Protein AF-A0A2M7K8A8-F1 (afdb_monomer_lite)

Foldseek 3Di:
DVVLLVVLLVQLLVVLLVVLQVVLVVLVVCVPPDDDDDPDDPPPPDPLVDDDPVSCVVCVVVSVVVSVLSSQLSSQLSSQQSSVQLVVLVVVVDDDPRSVVSSVVCSVPPDPVSNVVSNQRSCLVSQNDDDPQLVVLVVVLVDPPQNPLSCVLQVDSRNLVSLLVLLCLQDPVCLVVLVVDDDPSSVVSVVSVVVLVVLLVVLLVCLVVVQFAEQDDPFPQLVLLCVVQQDDHLFGDDPQKTKHCLVVPPSSLSSRLSNQLSVVVVVPCPDDDPVVSSVSSVVSSVCSSCVRPSNVSVVLSVCCVVCVVPRVQVNVLVVLLVVDDPLLQLVQCVQPQFAFDRSHSVLSNLSSHHPSVVVGHADAGQLLHTDGQDDPDSPDPIGMTGRPPQLLSVLCNVLVPRDDHQDCDQPNDGHDPVLSSQLSNQLRNVLSVVVSVVSPDPVNVPDDSVVVNVVSVLSSVLSSLVSSVVSLVVCVVPVVDPPSPVPPPPPVVSVVVNVVSVD

Radius of gyration: 29.0 Å; chains: 1; bounding box: 72×39×93 Å

pLDDT: mean 77.51, std 16.73, range [29.55, 97.69]

Sequence (503 aa):
TVNEFIKSKQFGIWQGIKDGVRAGLKSFEQALPADIVLAGKIEQVQQQTIPGKVGSVIRTPGTLLKAADNVFKAVVYRAELNADAYRIAVREGLKGSVRAERIAELLNNPTDSMKARAGKEALYRTFNNPNAIASWLIKSQTLPIIGTPLQYIAPFKRTPANIASFTLERTPLALIYALKKTGIKRREALAKIGIGTILGIAAMQFVTEGLITGGGPKDKNKRDALYRTGWQPYSLKIEGKYYSYSRLEPLGSIIGMAADMKELIDEGTNEKTINELAGQIALSFTKNITSKTFMSGFVNAMDAISDPQRYGEKWVNQLTGSVIPSGVGGVAREIDPTLRRTETPLGVIKSKIPLVSESLLPKRDLWGRPIKRESSGFISPIGISTDKMSKVDNEIVRLKLNIGMPAKTIRGIELTPEEHDKYAELSGKPAKQQLDKIVNSASWKNRNDEAKARIIEKVVNTFRLRASLIIYKDIDRERKIEGFGKTRFKTESGEEMLREALK

Secondary structure (DSSP, 8-state):
-HHHHHHHHHHHHHHHHHHHHHHHHHHHHHSSS-----SS---------S-HHHHHHHHHHHHHHHHHHHHHHHHHHHHHHHHHHHHHHHHTT--HHHHHHHHHHHHHS--HHHHHHHHHHHHHHTT-S--HHHHHHHHGGGSTTTHHHHHHH-S--HHHHHHHHHHHTTSGGGHHHHHT--HHHHHHHHHHHHHHHHHHHHHHHHHHTTSB--S--SSHHHHHHHHHTT--SSEEEETTEEEE-TTSTTHHHHHHHHHHHHHHHHTT-TT--HHHHHHHHHHHHHHHHHHSTTTHHHHHHHHHHH-HHHHHHHHHHHHHGGGS-HHHHHHHHHH--BPBP--SHHHHHHTTSTTGGGGSPBPB-TTSPBPBPPP--SS--S-EEE----HHHHHHHHTT----PPPSEETTEEPPHHHHHHHHHHHHHHHHHHHHHHHTSHHHHTS-HHHHHHHHHHHHHHHHHHHHHHHHHHHHHHH--TTTTS----HHHHHHHHHHHH-

Structure (mmCIF, N/CA/C/O backbone):
data_AF-A0A2M7K8A8-F1
#
_entry.id   AF-A0A2M7K8A8-F1
#
loop_
_atom_site.group_PDB
_atom_site.id
_atom_site.type_symbol
_atom_site.label_atom_id
_atom_site.label_alt_id
_atom_site.label_comp_id
_atom_site.label_asym_id
_atom_site.label_entity_id
_atom_site.label_seq_id
_atom_site.pdbx_PDB_ins_code
_atom_site.Cartn_x
_atom_site.Cartn_y
_atom_site.Cartn_z
_atom_site.occupancy
_atom_site.B_iso_or_equiv
_atom_site.auth_seq_id
_atom_site.auth_comp_id
_atom_site.auth_asym_id
_atom_site.auth_atom_id
_atom_site.pdbx_PDB_model_num
ATOM 1 N N . THR A 1 1 ? 7.820 0.720 -42.150 1.00 57.31 1 THR A N 1
ATOM 2 C CA . THR A 1 1 ? 6.393 0.582 -41.767 1.00 57.31 1 THR A CA 1
ATOM 3 C C . THR A 1 1 ? 6.283 0.257 -40.282 1.00 57.31 1 THR A C 1
ATOM 5 O O . THR A 1 1 ? 7.295 -0.097 -39.682 1.00 57.31 1 THR A O 1
ATOM 8 N N . VAL A 1 2 ? 5.097 0.383 -39.669 1.00 46.09 2 VAL A N 1
ATOM 9 C CA . VAL A 1 2 ? 4.868 -0.003 -38.255 1.00 46.09 2 VAL A CA 1
ATOM 10 C C . VAL A 1 2 ? 5.187 -1.490 -38.029 1.00 46.09 2 VAL A C 1
ATOM 12 O O . VAL A 1 2 ? 5.845 -1.828 -37.051 1.00 46.09 2 VAL A O 1
ATOM 15 N N . ASN A 1 3 ? 4.852 -2.355 -38.992 1.00 51.72 3 ASN A N 1
ATOM 16 C CA . ASN A 1 3 ? 5.168 -3.787 -38.933 1.00 51.72 3 ASN A CA 1
ATOM 17 C C . ASN A 1 3 ? 6.678 -4.071 -38.884 1.00 51.72 3 ASN A C 1
ATOM 19 O O . ASN A 1 3 ? 7.116 -4.878 -38.071 1.00 51.72 3 ASN A O 1
ATOM 23 N N . GLU A 1 4 ? 7.495 -3.377 -39.683 1.00 60.06 4 GLU A N 1
ATOM 24 C CA . GLU A 1 4 ? 8.960 -3.535 -39.625 1.00 60.06 4 GLU A CA 1
ATOM 25 C C . GLU A 1 4 ? 9.560 -3.009 -38.311 1.00 60.06 4 GLU A C 1
ATOM 27 O O . GLU A 1 4 ? 10.522 -3.575 -37.795 1.00 60.06 4 GLU A O 1
ATOM 32 N N . PHE A 1 5 ? 8.962 -1.972 -37.714 1.00 52.75 5 PHE A N 1
ATOM 33 C CA . PHE A 1 5 ? 9.357 -1.505 -36.383 1.00 52.75 5 PHE A CA 1
ATOM 34 C C . PHE A 1 5 ? 9.079 -2.565 -35.305 1.00 52.75 5 PHE A C 1
ATOM 36 O O . PHE A 1 5 ? 9.967 -2.854 -34.501 1.00 52.75 5 PHE A O 1
ATOM 43 N N . ILE A 1 6 ? 7.899 -3.196 -35.323 1.00 59.03 6 ILE A N 1
ATOM 44 C CA . ILE A 1 6 ? 7.536 -4.269 -34.382 1.00 59.03 6 ILE A CA 1
ATOM 45 C C . ILE A 1 6 ? 8.467 -5.477 -34.553 1.00 59.03 6 ILE A C 1
ATOM 47 O O . ILE A 1 6 ? 9.040 -5.940 -33.566 1.00 59.03 6 ILE A O 1
ATOM 51 N N . LYS A 1 7 ? 8.700 -5.925 -35.795 1.00 66.38 7 LYS A N 1
ATOM 52 C CA . LYS A 1 7 ? 9.627 -7.030 -36.099 1.00 66.38 7 LYS A CA 1
ATOM 53 C C . LYS A 1 7 ? 11.045 -6.752 -35.599 1.00 66.38 7 LYS A C 1
ATOM 55 O O . LYS A 1 7 ? 11.645 -7.614 -34.965 1.00 66.38 7 LYS A O 1
ATOM 60 N N . SER A 1 8 ? 11.556 -5.532 -35.802 1.00 62.72 8 SER A N 1
ATOM 61 C CA . SER A 1 8 ? 12.886 -5.131 -35.315 1.00 62.72 8 SER A CA 1
ATOM 62 C C . SER A 1 8 ? 13.009 -5.211 -33.791 1.00 62.72 8 SER A C 1
ATOM 64 O O . SER A 1 8 ? 14.029 -5.659 -33.268 1.00 62.72 8 SER A O 1
ATOM 66 N N . LYS A 1 9 ? 11.953 -4.817 -33.066 1.00 65.94 9 LYS A N 1
ATOM 67 C CA . LYS A 1 9 ? 11.920 -4.868 -31.602 1.00 65.94 9 LYS A CA 1
ATOM 68 C C . LYS A 1 9 ? 11.795 -6.303 -31.103 1.00 65.94 9 LYS A C 1
ATOM 70 O O . LYS A 1 9 ? 12.498 -6.655 -30.167 1.00 65.94 9 LYS A O 1
ATOM 75 N N . GLN A 1 10 ? 10.971 -7.138 -31.735 1.00 64.88 10 GLN A N 1
ATOM 76 C CA . GLN A 1 10 ? 10.859 -8.559 -31.388 1.00 64.88 10 GLN A CA 1
ATOM 77 C C . GLN A 1 10 ? 12.179 -9.305 -31.616 1.00 64.88 10 GLN A C 1
ATOM 79 O O . GLN A 1 10 ? 12.639 -10.005 -30.717 1.00 64.88 10 GLN A O 1
ATOM 84 N N . PHE A 1 11 ? 12.821 -9.105 -32.772 1.00 71.06 11 PHE A N 1
ATOM 85 C CA . PHE A 1 11 ? 14.137 -9.675 -33.067 1.00 71.06 11 PHE A CA 1
ATOM 86 C C . PHE A 1 11 ? 15.186 -9.227 -32.042 1.00 71.06 11 PHE A C 1
ATOM 88 O O . PHE A 1 11 ? 15.881 -10.058 -31.457 1.00 71.06 11 PHE A O 1
ATOM 95 N N . GLY A 1 12 ? 15.245 -7.918 -31.766 1.00 59.22 12 GLY A N 1
ATOM 96 C CA . GLY A 1 12 ? 16.160 -7.359 -30.778 1.00 59.22 12 GLY A CA 1
ATOM 97 C C . GLY A 1 12 ? 15.939 -7.910 -29.372 1.00 59.22 12 GLY A C 1
ATOM 98 O O . GLY A 1 12 ? 16.907 -8.245 -28.700 1.00 59.22 12 GLY A O 1
ATOM 99 N N . ILE A 1 13 ? 14.687 -8.075 -28.937 1.00 64.44 13 ILE A N 1
ATOM 100 C CA . ILE A 1 13 ? 14.358 -8.667 -27.633 1.00 64.44 13 ILE A CA 1
ATOM 101 C C . ILE A 1 13 ? 14.849 -10.116 -27.556 1.00 64.44 13 ILE A C 1
ATOM 103 O O . ILE A 1 13 ? 15.553 -10.461 -26.612 1.00 64.44 13 ILE A O 1
ATOM 107 N N . TRP A 1 14 ? 14.535 -10.956 -28.545 1.00 62.59 14 TRP A N 1
ATOM 108 C CA . TRP A 1 14 ? 14.898 -12.377 -28.503 1.00 62.59 14 TRP A CA 1
ATOM 109 C C . TRP A 1 14 ? 16.410 -12.618 -28.538 1.00 62.59 14 TRP A C 1
ATOM 111 O O . TRP A 1 14 ? 16.905 -13.451 -27.777 1.00 62.59 14 TRP A O 1
ATOM 121 N N . GLN A 1 15 ? 17.152 -11.881 -29.369 1.00 66.38 15 GLN A N 1
ATOM 122 C CA . GLN A 1 15 ? 18.616 -11.995 -29.414 1.00 66.38 15 GLN A CA 1
ATOM 123 C C . GLN A 1 15 ? 19.282 -11.314 -28.213 1.00 66.38 15 GLN A C 1
ATOM 125 O O . GLN A 1 15 ? 20.171 -11.881 -27.583 1.00 66.38 15 GLN A O 1
ATOM 130 N N . GLY A 1 16 ? 18.787 -10.141 -27.810 1.00 56.03 16 GLY A N 1
ATOM 131 C CA . GLY A 1 16 ? 19.292 -9.406 -26.652 1.00 56.03 16 GLY A CA 1
ATOM 132 C C . GLY A 1 16 ? 19.091 -10.133 -25.322 1.00 56.03 16 GLY A C 1
ATOM 133 O O . GLY A 1 16 ? 19.954 -10.035 -24.455 1.00 56.03 16 GLY A O 1
ATOM 134 N N . ILE A 1 17 ? 18.007 -10.903 -25.163 1.00 57.75 17 ILE A N 1
ATOM 135 C CA . ILE A 1 17 ? 17.819 -11.793 -24.007 1.00 57.75 17 ILE A CA 1
ATOM 136 C C . ILE A 1 17 ? 18.891 -12.884 -24.005 1.00 57.75 17 ILE A C 1
ATOM 138 O O . ILE A 1 17 ? 19.553 -13.061 -22.988 1.00 57.75 17 ILE A O 1
ATOM 142 N N . LYS A 1 18 ? 19.114 -13.584 -25.126 1.00 61.22 18 LYS A N 1
ATOM 143 C CA . LYS A 1 18 ? 20.121 -14.660 -25.199 1.00 61.22 18 LYS A CA 1
ATOM 144 C C . LYS A 1 18 ? 21.530 -14.147 -24.891 1.00 61.22 18 LYS A C 1
ATOM 146 O O . LYS A 1 18 ? 22.227 -14.732 -24.062 1.00 61.22 18 LYS A O 1
ATOM 151 N N . ASP A 1 19 ? 21.927 -13.036 -25.502 1.00 59.22 19 ASP A N 1
ATOM 152 C CA . ASP A 1 19 ? 23.270 -12.473 -25.332 1.00 59.22 19 ASP A CA 1
ATOM 153 C C . ASP A 1 19 ? 23.446 -11.770 -23.984 1.00 59.22 19 ASP A C 1
ATOM 155 O O . ASP A 1 19 ? 24.494 -11.879 -23.347 1.00 59.22 19 ASP A O 1
ATOM 159 N N . GLY A 1 20 ? 22.414 -11.067 -23.519 1.00 53.34 20 GLY A N 1
ATOM 160 C CA . GLY A 1 20 ? 22.431 -10.360 -22.246 1.00 53.34 20 GLY A CA 1
ATOM 161 C C . GLY A 1 20 ? 22.373 -11.288 -21.037 1.00 53.34 20 GLY A C 1
ATOM 162 O O . GLY A 1 20 ? 23.048 -11.015 -20.051 1.00 53.34 20 GLY A O 1
ATOM 163 N N . VAL A 1 21 ? 21.641 -12.406 -21.115 1.00 52.84 21 VAL A N 1
ATOM 164 C CA . VAL A 1 21 ? 21.651 -13.440 -20.067 1.00 52.84 21 VAL A CA 1
ATOM 165 C C . VAL A 1 21 ? 23.026 -14.097 -19.988 1.00 52.84 21 VAL A C 1
ATOM 167 O O . VAL A 1 21 ? 23.561 -14.212 -18.893 1.00 52.84 21 VAL A O 1
ATOM 170 N N . ARG A 1 22 ? 23.662 -14.440 -21.119 1.00 57.31 22 ARG A N 1
ATOM 171 C CA . ARG A 1 22 ? 25.044 -14.965 -21.113 1.00 57.31 22 ARG A CA 1
ATOM 172 C C . ARG A 1 22 ? 26.046 -13.966 -20.533 1.00 57.31 22 ARG A C 1
ATOM 174 O O . ARG A 1 22 ? 26.866 -14.338 -19.699 1.00 57.31 22 ARG A O 1
ATOM 181 N N . ALA A 1 23 ? 25.971 -12.698 -20.942 1.00 56.34 23 ALA A N 1
ATOM 182 C CA . ALA A 1 23 ? 26.833 -11.642 -20.410 1.00 56.34 23 ALA A CA 1
ATOM 183 C C . ALA A 1 23 ? 26.586 -11.398 -18.911 1.00 56.34 23 ALA A C 1
ATOM 185 O O . ALA A 1 23 ? 27.526 -11.172 -18.153 1.00 56.34 23 ALA A O 1
ATOM 186 N N . GLY A 1 24 ? 25.327 -11.478 -18.482 1.00 48.66 24 GLY A N 1
ATOM 187 C CA . GLY A 1 24 ? 24.925 -11.315 -17.095 1.00 48.66 24 GLY A CA 1
ATOM 188 C C . GLY A 1 24 ? 25.323 -12.478 -16.195 1.00 48.66 24 GLY A C 1
ATOM 189 O O . GLY A 1 24 ? 25.790 -12.234 -15.092 1.00 48.66 24 GLY A O 1
ATOM 190 N N . LEU A 1 25 ? 25.213 -13.722 -16.667 1.00 50.66 25 LEU A N 1
ATOM 191 C CA . LEU A 1 25 ? 25.681 -14.912 -15.949 1.00 50.66 25 LEU A CA 1
ATOM 192 C C . LEU A 1 25 ? 27.201 -14.879 -15.763 1.00 50.66 25 LEU A C 1
ATOM 194 O O . LEU A 1 25 ? 27.672 -15.044 -14.644 1.00 50.66 25 LEU A O 1
ATOM 198 N N . LYS A 1 26 ? 27.953 -14.520 -16.813 1.00 55.09 26 LYS A N 1
ATOM 199 C CA . LYS A 1 26 ? 29.406 -14.304 -16.722 1.00 55.09 26 LYS A CA 1
ATOM 200 C C . LYS A 1 26 ? 29.758 -13.182 -15.738 1.00 55.09 26 LYS A C 1
ATOM 202 O O . LYS A 1 26 ? 30.722 -13.286 -14.990 1.00 55.09 26 LYS A O 1
ATOM 207 N N . SER A 1 27 ? 28.946 -12.122 -15.705 1.00 47.50 27 SER A N 1
ATOM 208 C CA . SER A 1 27 ? 29.077 -11.035 -14.732 1.00 47.50 27 SER A CA 1
ATOM 209 C C . SER A 1 27 ? 28.691 -11.445 -13.308 1.00 47.50 27 SER A C 1
ATOM 211 O O . SER A 1 27 ? 29.196 -10.850 -12.365 1.00 47.50 27 SER A O 1
ATOM 213 N N . PHE A 1 28 ? 27.793 -12.412 -13.134 1.00 43.09 28 PHE A N 1
ATOM 214 C CA . PHE A 1 28 ? 27.343 -12.902 -11.833 1.00 43.09 28 PHE A CA 1
ATOM 215 C C . PHE A 1 28 ? 28.360 -13.875 -11.224 1.00 43.09 28 PHE A C 1
ATOM 217 O O . PHE A 1 28 ? 28.665 -13.765 -10.041 1.00 43.09 28 PHE A O 1
ATOM 224 N N . GLU A 1 29 ? 28.953 -14.743 -12.049 1.00 50.31 29 GLU A N 1
ATOM 225 C CA . GLU A 1 29 ? 30.101 -15.584 -11.680 1.00 50.31 29 GLU A CA 1
ATOM 226 C C . GLU A 1 29 ? 31.311 -14.744 -11.253 1.00 50.31 29 GLU A C 1
ATOM 228 O O . GLU A 1 29 ? 31.999 -15.093 -10.302 1.00 50.31 29 GLU A O 1
ATOM 233 N N . GLN A 1 30 ? 31.534 -13.606 -11.917 1.00 49.16 30 GLN A N 1
ATOM 234 C CA . GLN A 1 30 ? 32.620 -12.675 -11.603 1.00 49.16 30 GLN A CA 1
ATOM 235 C C . GLN A 1 30 ? 32.284 -11.702 -10.453 1.00 49.16 30 GLN A C 1
ATOM 237 O O . GLN A 1 30 ? 33.192 -11.211 -9.802 1.00 49.16 30 GLN A O 1
ATOM 242 N N . ALA A 1 31 ? 31.007 -11.421 -10.155 1.00 43.44 31 ALA A N 1
ATOM 243 C CA . ALA A 1 31 ? 30.599 -10.514 -9.068 1.00 43.44 31 ALA A CA 1
ATOM 244 C C . ALA A 1 31 ? 30.650 -11.151 -7.662 1.00 43.44 31 ALA A C 1
ATOM 246 O O . ALA A 1 31 ? 30.457 -10.454 -6.661 1.00 43.44 31 ALA A O 1
ATOM 247 N N . LEU A 1 32 ? 30.941 -12.451 -7.568 1.00 41.56 32 LEU A N 1
ATOM 248 C CA . LEU A 1 32 ? 31.520 -13.070 -6.378 1.00 41.56 32 LEU A CA 1
ATOM 249 C C . LEU A 1 32 ? 33.044 -12.909 -6.454 1.00 41.56 32 LEU A C 1
ATOM 251 O O . LEU A 1 32 ? 33.660 -13.259 -7.452 1.00 41.56 32 LEU A O 1
ATOM 255 N N . PRO A 1 33 ? 33.666 -12.439 -5.373 1.00 38.12 33 PRO A N 1
ATOM 256 C CA . PRO A 1 33 ? 34.268 -11.107 -5.343 1.00 38.12 33 PRO A CA 1
ATOM 257 C C . PRO A 1 33 ? 35.217 -10.824 -6.530 1.00 38.12 33 PRO A C 1
ATOM 259 O O . PRO A 1 33 ? 36.397 -11.151 -6.474 1.00 38.12 33 PRO A O 1
ATOM 262 N N . ALA A 1 34 ? 34.738 -10.127 -7.558 1.00 30.44 34 ALA A N 1
ATOM 263 C CA . ALA A 1 34 ? 35.573 -9.308 -8.431 1.00 30.44 34 ALA A CA 1
ATOM 264 C C . ALA A 1 34 ? 34.738 -8.169 -9.034 1.00 30.44 34 ALA A C 1
ATOM 266 O O . ALA A 1 34 ? 33.633 -8.347 -9.550 1.00 30.44 34 ALA A O 1
ATOM 267 N N . ASP A 1 35 ? 35.267 -6.957 -8.917 1.00 39.06 35 ASP A N 1
ATOM 268 C CA . ASP A 1 35 ? 34.690 -5.746 -9.478 1.00 39.06 35 ASP A CA 1
ATOM 269 C C . ASP A 1 35 ? 34.562 -5.859 -11.002 1.00 39.06 35 ASP A C 1
ATOM 271 O O . ASP A 1 35 ? 35.554 -6.030 -11.710 1.00 39.06 35 ASP A O 1
ATOM 275 N N . ILE A 1 36 ? 33.349 -5.701 -11.533 1.00 34.28 36 ILE A N 1
ATOM 276 C CA . ILE A 1 36 ? 33.155 -5.574 -12.980 1.00 34.28 36 ILE A CA 1
ATOM 277 C C . ILE A 1 36 ? 32.900 -4.121 -13.332 1.00 34.28 36 ILE A C 1
ATOM 279 O O . ILE A 1 36 ? 31.829 -3.554 -13.100 1.00 34.28 36 ILE A O 1
ATOM 283 N N . VAL A 1 37 ? 33.923 -3.550 -13.958 1.00 32.50 37 VAL A N 1
ATOM 284 C CA . VAL A 1 37 ? 33.886 -2.305 -14.713 1.00 32.50 37 VAL A CA 1
ATOM 285 C C . VAL A 1 37 ? 33.187 -2.584 -16.044 1.00 32.50 37 VAL A C 1
ATOM 287 O O . VAL A 1 37 ? 33.766 -3.161 -16.961 1.00 32.50 37 VAL A O 1
ATOM 290 N N . LEU A 1 38 ? 31.929 -2.162 -16.173 1.00 33.22 38 LEU A N 1
ATOM 291 C CA . LEU A 1 38 ? 31.313 -1.992 -17.489 1.00 33.22 38 LEU A CA 1
ATOM 292 C C . LEU A 1 38 ? 31.886 -0.715 -18.117 1.00 33.22 38 LEU A C 1
ATOM 294 O O . LEU A 1 38 ? 31.875 0.348 -17.497 1.00 33.22 38 LEU A O 1
ATOM 298 N N . ALA A 1 39 ? 32.424 -0.838 -19.333 1.00 31.58 39 ALA A N 1
ATOM 299 C CA . ALA A 1 39 ? 33.029 0.257 -20.083 1.00 31.58 39 ALA A CA 1
ATOM 300 C C . ALA A 1 39 ? 32.062 1.449 -20.200 1.00 31.58 39 ALA A C 1
ATOM 302 O O . ALA A 1 39 ? 30.988 1.357 -20.796 1.00 31.58 39 ALA A O 1
ATOM 303 N N . GLY A 1 40 ? 32.474 2.558 -19.589 1.00 29.62 40 GLY A N 1
ATOM 304 C CA . GLY A 1 40 ? 31.655 3.731 -19.310 1.00 29.62 40 GLY A CA 1
ATOM 305 C C . GLY A 1 40 ? 31.642 3.974 -17.808 1.00 29.62 40 GLY A C 1
ATOM 306 O O . GLY A 1 40 ? 30.723 3.533 -17.128 1.00 29.62 40 GLY A O 1
ATOM 307 N N . LYS A 1 41 ? 32.689 4.640 -17.294 1.00 31.36 41 LYS A N 1
ATOM 308 C CA . LYS A 1 41 ? 32.845 5.028 -15.883 1.00 31.36 41 LYS A CA 1
ATOM 309 C C . LYS A 1 41 ? 31.529 5.587 -15.325 1.00 31.36 41 LYS A C 1
ATOM 311 O O . LYS A 1 41 ? 31.213 6.758 -15.508 1.00 31.36 41 LYS A O 1
ATOM 316 N N . ILE A 1 42 ? 30.772 4.754 -14.617 1.00 32.53 42 ILE A N 1
ATOM 317 C CA . ILE A 1 42 ? 29.783 5.212 -13.649 1.00 32.53 42 ILE A CA 1
ATOM 318 C C . ILE A 1 42 ? 30.483 5.074 -12.306 1.00 32.53 42 ILE A C 1
ATOM 320 O O . ILE A 1 42 ? 30.360 4.063 -11.618 1.00 32.53 42 ILE A O 1
ATOM 324 N N . GLU A 1 43 ? 31.269 6.092 -11.966 1.00 29.55 43 GLU A N 1
ATOM 325 C CA . GLU A 1 43 ? 31.742 6.318 -10.605 1.00 29.55 43 GLU A CA 1
ATOM 326 C C . GLU A 1 43 ? 30.519 6.507 -9.697 1.00 29.55 43 GLU A C 1
ATOM 328 O O . GLU A 1 43 ? 30.024 7.606 -9.464 1.00 29.55 43 GLU A O 1
ATOM 333 N N . GLN A 1 44 ? 29.986 5.407 -9.175 1.00 34.84 44 GLN A N 1
ATOM 334 C CA . GLN A 1 44 ? 29.458 5.422 -7.823 1.00 34.84 44 GLN A CA 1
ATOM 335 C C . GLN A 1 44 ? 30.591 4.949 -6.930 1.00 34.84 44 GLN A C 1
ATOM 337 O O . GLN A 1 44 ? 30.680 3.765 -6.607 1.00 34.84 44 GLN A O 1
ATOM 342 N N . VAL A 1 45 ? 31.477 5.890 -6.591 1.00 31.02 45 VAL A N 1
ATOM 343 C CA . VAL A 1 45 ? 32.488 5.730 -5.544 1.00 31.02 45 VAL A CA 1
ATOM 344 C C . VAL A 1 45 ? 31.802 5.089 -4.342 1.00 31.02 45 VAL A C 1
ATOM 346 O O . VAL A 1 45 ? 30.865 5.644 -3.763 1.00 31.02 45 VAL A O 1
ATOM 349 N N . GLN A 1 46 ? 32.217 3.864 -4.029 1.00 39.16 46 GLN A N 1
ATOM 350 C CA . GLN A 1 46 ? 31.776 3.162 -2.840 1.00 39.16 46 GLN A CA 1
ATOM 351 C C . GLN A 1 46 ? 32.321 3.931 -1.639 1.00 39.16 46 GLN A C 1
ATOM 353 O O . GLN A 1 46 ? 33.503 3.834 -1.323 1.00 39.16 46 GLN A O 1
ATOM 358 N N . GLN A 1 47 ? 31.473 4.665 -0.925 1.00 37.38 47 GLN A N 1
ATOM 359 C CA . GLN A 1 47 ? 31.772 4.878 0.483 1.00 37.38 47 GLN A CA 1
ATOM 360 C C . GLN A 1 47 ? 31.613 3.517 1.159 1.00 37.38 47 GLN A C 1
ATOM 362 O O . GLN A 1 47 ? 30.507 2.982 1.249 1.00 37.38 47 GLN A O 1
ATOM 367 N N . GLN A 1 48 ? 32.728 2.918 1.578 1.00 39.62 48 GLN A N 1
ATOM 368 C CA . GLN A 1 48 ? 32.729 1.765 2.471 1.00 39.62 48 GLN A CA 1
ATOM 369 C C . GLN A 1 48 ? 32.201 2.226 3.834 1.00 39.62 48 GLN A C 1
ATOM 371 O O . GLN A 1 48 ? 32.965 2.522 4.741 1.00 39.62 48 GLN A O 1
ATOM 376 N N . THR A 1 49 ? 30.881 2.356 3.970 1.00 51.03 49 THR A N 1
ATOM 377 C CA . THR A 1 49 ? 30.273 2.998 5.146 1.00 51.03 49 THR A CA 1
ATOM 378 C C . THR A 1 49 ? 30.495 2.192 6.436 1.00 51.03 49 THR A C 1
ATOM 380 O O . THR A 1 49 ? 30.412 2.762 7.515 1.00 51.03 49 THR A O 1
ATOM 383 N N . ILE A 1 50 ? 30.792 0.880 6.345 1.00 53.81 50 ILE A N 1
ATOM 384 C CA . ILE A 1 50 ? 31.105 0.000 7.493 1.00 53.81 50 ILE A CA 1
ATOM 385 C C . ILE A 1 50 ? 32.187 -1.037 7.100 1.00 53.81 50 ILE A C 1
ATOM 387 O O . ILE A 1 50 ? 31.915 -1.886 6.240 1.00 53.81 50 ILE A O 1
ATOM 391 N N . PRO A 1 51 ? 33.399 -1.022 7.688 1.00 56.12 51 PRO A N 1
ATOM 392 C CA . PRO A 1 51 ? 34.452 -2.004 7.394 1.00 56.12 51 PRO A CA 1
ATOM 393 C C . PRO A 1 51 ? 34.206 -3.384 8.053 1.00 56.12 51 PRO A C 1
ATOM 395 O O . PRO A 1 51 ? 33.347 -3.542 8.918 1.00 56.12 51 PRO A O 1
ATOM 398 N N . GLY A 1 52 ? 34.963 -4.409 7.638 1.00 71.00 52 GLY A N 1
ATOM 399 C CA . GLY A 1 52 ? 34.995 -5.739 8.277 1.00 71.00 52 GLY A CA 1
ATOM 400 C C . GLY A 1 52 ? 33.954 -6.772 7.800 1.00 71.00 52 GLY A C 1
ATOM 401 O O . GLY A 1 52 ? 33.150 -6.521 6.899 1.00 71.00 52 GLY A O 1
ATOM 402 N N . LYS A 1 53 ? 33.975 -7.970 8.417 1.00 63.06 53 LYS A N 1
ATOM 403 C CA . LYS A 1 53 ? 33.113 -9.126 8.063 1.00 63.06 53 LYS A CA 1
ATOM 404 C C . LYS A 1 53 ? 31.618 -8.813 8.199 1.00 63.06 53 LYS A C 1
ATOM 406 O O . LYS A 1 53 ? 30.833 -9.174 7.328 1.00 63.06 53 LYS A O 1
ATOM 411 N N . VAL A 1 54 ? 31.244 -8.072 9.242 1.00 57.53 54 VAL A N 1
ATOM 412 C CA . VAL A 1 54 ? 29.868 -7.600 9.472 1.00 57.53 54 VAL A CA 1
ATOM 413 C C . VAL A 1 54 ? 29.425 -6.648 8.356 1.00 57.53 54 VAL A C 1
ATOM 415 O O . VAL A 1 54 ? 28.346 -6.815 7.792 1.00 57.53 54 VAL A O 1
ATOM 418 N N . GLY A 1 55 ? 30.292 -5.711 7.955 1.00 60.47 55 GLY A N 1
ATOM 419 C CA . GLY A 1 55 ? 30.034 -4.824 6.821 1.00 60.47 55 GLY A CA 1
ATOM 420 C C . GLY A 1 55 ? 29.848 -5.577 5.497 1.00 60.47 55 GLY A C 1
ATOM 421 O O . GLY A 1 55 ? 28.994 -5.202 4.697 1.00 60.47 55 GLY A O 1
ATOM 422 N N . SER A 1 56 ? 30.597 -6.662 5.275 1.00 59.88 56 SER A N 1
ATOM 423 C CA . SER A 1 56 ? 30.456 -7.515 4.084 1.00 59.88 56 SER A CA 1
ATOM 424 C C . SER A 1 56 ? 29.085 -8.205 4.014 1.00 59.88 56 SER A C 1
ATOM 426 O O . SER A 1 56 ? 28.388 -8.111 2.999 1.00 59.88 56 SER A O 1
ATOM 428 N N . VAL A 1 57 ? 28.637 -8.812 5.119 1.00 58.38 57 VAL A N 1
ATOM 429 C CA . VAL A 1 57 ? 27.316 -9.465 5.207 1.00 58.38 57 VAL A CA 1
ATOM 430 C C . VAL A 1 57 ? 26.187 -8.452 4.996 1.00 58.38 57 VAL A C 1
ATOM 432 O O . VAL A 1 57 ? 25.282 -8.698 4.201 1.00 58.38 57 VAL A O 1
ATOM 435 N N . ILE A 1 58 ? 26.271 -7.274 5.626 1.00 56.84 58 ILE A N 1
ATOM 436 C CA . ILE A 1 58 ? 25.269 -6.203 5.484 1.00 56.84 58 ILE A CA 1
ATOM 437 C C . ILE A 1 58 ? 25.180 -5.693 4.035 1.00 56.84 58 ILE A C 1
ATOM 439 O O . ILE A 1 58 ? 24.089 -5.385 3.555 1.00 56.84 58 ILE A O 1
ATOM 443 N N . ARG A 1 59 ? 26.305 -5.614 3.311 1.00 63.78 59 ARG A N 1
ATOM 444 C CA . ARG A 1 59 ? 26.331 -5.140 1.915 1.00 63.78 59 ARG A CA 1
ATOM 445 C C . ARG A 1 59 ? 25.886 -6.182 0.895 1.00 63.78 59 ARG A C 1
ATOM 447 O O . ARG A 1 59 ? 25.448 -5.790 -0.185 1.00 63.78 59 ARG A O 1
ATOM 454 N N . THR A 1 60 ? 25.971 -7.472 1.218 1.00 63.62 60 THR A N 1
ATOM 455 C CA . THR A 1 60 ? 25.740 -8.573 0.265 1.00 63.62 60 THR A CA 1
ATOM 456 C C . THR A 1 60 ? 24.400 -8.459 -0.482 1.00 63.62 60 THR A C 1
ATOM 458 O O . THR A 1 60 ? 24.424 -8.499 -1.715 1.00 63.62 60 THR A O 1
ATOM 461 N N . PRO A 1 61 ? 23.244 -8.205 0.174 1.00 61.72 61 PRO A N 1
ATOM 462 C CA . PRO A 1 61 ? 21.981 -8.013 -0.545 1.00 61.72 61 PRO A CA 1
ATOM 463 C C . PRO A 1 61 ? 22.022 -6.841 -1.536 1.00 61.72 61 PRO A C 1
ATOM 465 O O . PRO A 1 61 ? 21.525 -6.949 -2.655 1.00 61.72 61 PRO A O 1
ATOM 468 N N . GLY A 1 62 ? 22.649 -5.724 -1.154 1.00 64.62 62 GLY A N 1
ATOM 469 C CA . GLY A 1 62 ? 22.804 -4.553 -2.018 1.00 64.62 62 GLY A CA 1
ATOM 470 C C . GLY A 1 62 ? 23.722 -4.813 -3.215 1.00 64.62 62 GLY A C 1
ATOM 471 O O . GLY A 1 62 ? 23.428 -4.358 -4.321 1.00 64.62 62 GLY A O 1
ATOM 472 N N . THR A 1 63 ? 24.804 -5.568 -3.019 1.00 64.94 63 THR A N 1
ATOM 473 C CA . THR A 1 63 ? 25.716 -5.985 -4.094 1.00 64.94 63 THR A CA 1
ATOM 474 C C . THR A 1 63 ? 25.015 -6.901 -5.095 1.00 64.94 63 THR A C 1
ATOM 476 O O . THR A 1 63 ? 25.093 -6.652 -6.296 1.00 64.94 63 THR A O 1
ATOM 479 N N . LEU A 1 64 ? 24.256 -7.896 -4.622 1.00 63.72 64 LEU A N 1
ATOM 480 C CA . LEU A 1 64 ? 23.481 -8.793 -5.487 1.00 63.72 64 LEU A CA 1
ATOM 481 C C . LEU A 1 64 ? 22.419 -8.039 -6.297 1.00 63.72 64 LEU A C 1
ATOM 483 O O . LEU A 1 64 ? 22.266 -8.289 -7.491 1.00 63.72 64 LEU A O 1
ATOM 487 N N . LEU A 1 65 ? 21.732 -7.068 -5.686 1.00 66.25 65 LEU A N 1
ATOM 488 C CA . LEU A 1 65 ? 20.776 -6.210 -6.394 1.00 66.25 65 LEU A CA 1
ATOM 489 C C . LEU A 1 65 ? 21.443 -5.395 -7.512 1.00 66.25 65 LEU A C 1
ATOM 491 O O . LEU A 1 65 ? 20.883 -5.283 -8.601 1.00 66.25 65 LEU A O 1
ATOM 495 N N . LYS A 1 66 ? 22.645 -4.852 -7.277 1.00 69.38 66 LYS A N 1
ATOM 496 C CA . LYS A 1 66 ? 23.415 -4.137 -8.310 1.00 69.38 66 LYS A CA 1
ATOM 497 C C . LYS A 1 66 ? 23.872 -5.065 -9.434 1.00 69.38 66 LYS A C 1
ATOM 499 O O . LYS A 1 66 ? 23.792 -4.682 -10.599 1.00 69.38 66 LYS A O 1
ATOM 504 N N . ALA A 1 67 ? 24.333 -6.269 -9.097 1.00 67.25 67 ALA A N 1
ATOM 505 C CA . ALA A 1 67 ? 24.720 -7.271 -10.085 1.00 67.25 67 ALA A CA 1
ATOM 506 C C . ALA A 1 67 ? 23.525 -7.642 -10.977 1.00 67.25 67 ALA A C 1
ATOM 508 O O . ALA A 1 67 ? 23.628 -7.566 -12.200 1.00 67.25 67 ALA A O 1
ATOM 509 N N . ALA A 1 68 ? 22.366 -7.926 -10.375 1.00 65.75 68 ALA A N 1
ATOM 510 C CA . ALA A 1 68 ? 21.129 -8.188 -11.107 1.00 65.75 68 ALA A CA 1
ATOM 511 C C . ALA A 1 68 ? 20.734 -7.010 -12.020 1.00 65.75 68 ALA A C 1
ATOM 513 O O . ALA A 1 68 ? 20.425 -7.212 -13.193 1.00 65.75 68 ALA A O 1
ATOM 514 N N . ASP A 1 69 ? 20.806 -5.770 -11.528 1.00 68.94 69 ASP A N 1
ATOM 515 C CA . ASP A 1 69 ? 20.513 -4.568 -12.322 1.00 68.94 69 ASP A CA 1
ATOM 516 C C . ASP A 1 69 ? 21.462 -4.411 -13.528 1.00 68.94 69 ASP A C 1
ATOM 518 O O . ASP A 1 69 ? 21.028 -4.052 -14.625 1.00 68.94 69 ASP A O 1
ATOM 522 N N . ASN A 1 70 ? 22.745 -4.752 -13.371 1.00 75.00 70 ASN A N 1
ATOM 523 C CA . ASN A 1 70 ? 23.707 -4.769 -14.475 1.00 75.00 70 ASN A CA 1
ATOM 524 C C . ASN A 1 70 ? 23.378 -5.839 -15.527 1.00 75.00 70 ASN A C 1
ATOM 526 O O . ASN A 1 70 ? 23.504 -5.557 -16.721 1.00 75.00 70 ASN A O 1
ATOM 530 N N . VAL A 1 71 ? 22.887 -7.017 -15.121 1.00 72.06 71 VAL A N 1
ATOM 531 C CA . VAL A 1 71 ? 22.385 -8.038 -16.060 1.00 72.06 71 VAL A CA 1
ATOM 532 C C . VAL A 1 71 ? 21.239 -7.477 -16.902 1.00 72.06 71 VAL A C 1
ATOM 534 O O . VAL A 1 71 ? 21.284 -7.536 -18.131 1.00 72.06 71 VAL A O 1
ATOM 537 N N . PHE A 1 72 ? 20.235 -6.865 -16.269 1.00 73.62 72 PHE A N 1
ATOM 538 C CA . PHE A 1 72 ? 19.102 -6.286 -16.997 1.00 73.62 72 PHE A CA 1
ATOM 539 C C . PHE A 1 72 ? 19.522 -5.128 -17.909 1.00 73.62 72 PHE A C 1
ATOM 541 O O . PHE A 1 72 ? 19.057 -5.044 -19.048 1.00 73.62 72 PHE A O 1
ATOM 548 N N . LYS A 1 73 ? 20.444 -4.266 -17.463 1.00 80.69 73 LYS A N 1
ATOM 549 C CA . LYS A 1 73 ? 21.029 -3.211 -18.307 1.00 80.69 73 LYS A CA 1
ATOM 550 C C . LYS A 1 73 ? 21.724 -3.801 -19.531 1.00 80.69 73 LYS A C 1
ATOM 552 O O . LYS A 1 73 ? 21.515 -3.294 -20.630 1.00 80.69 73 LYS A O 1
ATOM 557 N N . ALA A 1 74 ? 22.500 -4.872 -19.368 1.00 75.19 74 ALA A N 1
ATOM 558 C CA . ALA A 1 74 ? 23.188 -5.542 -20.468 1.00 75.19 74 ALA A CA 1
ATOM 559 C C . ALA A 1 74 ? 22.203 -6.163 -21.473 1.00 75.19 74 ALA A C 1
ATOM 561 O O . ALA A 1 74 ? 22.371 -5.976 -22.679 1.00 75.19 74 ALA A O 1
ATOM 562 N N . VAL A 1 75 ? 21.144 -6.826 -20.991 1.00 74.12 75 VAL A N 1
ATOM 563 C CA . VAL A 1 75 ? 20.056 -7.357 -21.833 1.00 74.12 75 VAL A CA 1
ATOM 564 C C . VAL A 1 75 ? 19.417 -6.247 -22.658 1.00 74.12 75 VAL A C 1
ATOM 566 O O . VAL A 1 75 ? 19.316 -6.369 -23.878 1.00 74.12 75 VAL A O 1
ATOM 569 N N . VAL A 1 76 ? 19.025 -5.138 -22.025 1.00 79.25 76 VAL A N 1
ATOM 570 C CA . VAL A 1 76 ? 18.403 -4.020 -22.745 1.00 79.25 76 VAL A CA 1
ATOM 571 C C . VAL A 1 76 ? 19.377 -3.391 -23.738 1.00 79.25 76 VAL A C 1
ATOM 573 O O . VAL A 1 76 ? 18.996 -3.118 -24.875 1.00 79.25 76 VAL A O 1
ATOM 576 N N . TYR A 1 77 ? 20.628 -3.182 -23.332 1.00 83.62 77 TYR A N 1
ATOM 577 C CA . TYR A 1 77 ? 21.662 -2.614 -24.189 1.00 83.62 77 TYR A CA 1
ATOM 578 C C . TYR A 1 77 ? 21.854 -3.455 -25.456 1.00 83.62 77 TYR A C 1
ATOM 580 O O . TYR A 1 77 ? 21.799 -2.935 -26.571 1.00 83.62 77 TYR A O 1
ATOM 588 N N . ARG A 1 78 ? 22.004 -4.777 -25.303 1.00 80.25 78 ARG A N 1
ATOM 589 C CA . ARG A 1 78 ? 22.139 -5.711 -26.430 1.00 80.25 78 ARG A CA 1
ATOM 590 C C . ARG A 1 78 ? 20.874 -5.773 -27.275 1.00 80.25 78 ARG A C 1
ATOM 592 O O . ARG A 1 78 ? 20.977 -5.805 -28.501 1.00 80.25 78 ARG A O 1
ATOM 599 N N . ALA A 1 79 ? 19.696 -5.741 -26.657 1.00 76.31 79 ALA A N 1
ATOM 600 C CA . ALA A 1 79 ? 18.436 -5.724 -27.389 1.00 76.31 79 ALA A CA 1
ATOM 601 C C . ALA A 1 79 ? 18.292 -4.470 -28.260 1.00 76.31 79 ALA A C 1
ATOM 603 O O . ALA A 1 79 ? 17.857 -4.562 -29.410 1.00 76.31 79 ALA A O 1
ATOM 604 N N . GLU A 1 80 ? 18.692 -3.306 -27.745 1.00 83.94 80 GLU A N 1
ATOM 605 C CA . GLU A 1 80 ? 18.626 -2.059 -28.502 1.00 83.94 80 GLU A CA 1
ATOM 606 C C . GLU A 1 80 ? 19.670 -2.012 -29.620 1.00 83.94 80 GLU A C 1
ATOM 608 O O . GLU A 1 80 ? 19.323 -1.586 -30.719 1.00 83.94 80 GLU A O 1
ATOM 613 N N . LEU A 1 81 ? 20.890 -2.525 -29.400 1.00 85.50 81 LEU A N 1
ATOM 614 C CA . LEU A 1 81 ? 21.885 -2.680 -30.470 1.00 85.50 81 LEU A CA 1
ATOM 615 C C . LEU A 1 81 ? 21.366 -3.561 -31.613 1.00 85.50 81 LEU A C 1
ATOM 617 O O . LEU A 1 81 ? 21.451 -3.162 -32.771 1.00 85.50 81 LEU A O 1
ATOM 621 N N . ASN A 1 82 ? 20.772 -4.715 -31.296 1.00 83.81 82 ASN A N 1
ATOM 622 C CA . ASN A 1 82 ? 20.166 -5.606 -32.291 1.00 83.81 82 ASN A CA 1
ATOM 623 C C . ASN A 1 82 ? 19.009 -4.929 -33.039 1.00 83.81 82 ASN A C 1
ATOM 625 O O . ASN A 1 82 ? 18.924 -5.005 -34.266 1.00 83.81 82 ASN A O 1
ATOM 629 N N . ALA A 1 83 ? 18.132 -4.224 -32.320 1.00 82.31 83 ALA A N 1
ATOM 630 C CA . ALA A 1 83 ? 17.027 -3.500 -32.937 1.00 82.31 83 ALA A CA 1
ATOM 631 C C . ALA A 1 83 ? 17.513 -2.339 -33.822 1.00 82.31 83 ALA A C 1
ATOM 633 O O . ALA A 1 83 ? 16.879 -2.040 -34.834 1.00 82.31 83 ALA A O 1
ATOM 634 N N . ASP A 1 84 ? 18.586 -1.647 -33.435 1.00 87.88 84 ASP A N 1
ATOM 635 C CA . ASP A 1 84 ? 19.214 -0.583 -34.225 1.00 87.88 84 ASP A CA 1
ATOM 636 C C . ASP A 1 84 ? 19.891 -1.142 -35.480 1.00 87.88 84 ASP A C 1
ATOM 638 O O . ASP A 1 84 ? 19.630 -0.631 -36.568 1.00 87.88 84 ASP A O 1
ATOM 642 N N . ALA A 1 85 ? 20.686 -2.210 -35.354 1.00 87.88 85 ALA A N 1
ATOM 643 C CA . ALA A 1 85 ? 21.345 -2.873 -36.480 1.00 87.88 85 ALA A CA 1
ATOM 644 C C . ALA A 1 85 ? 20.320 -3.349 -37.521 1.00 87.88 85 ALA A C 1
ATOM 646 O O . ALA A 1 85 ? 20.442 -3.040 -38.706 1.00 87.88 85 ALA A O 1
ATOM 647 N N . TYR A 1 86 ? 19.237 -3.995 -37.070 1.00 87.38 86 TYR A N 1
ATOM 648 C CA . TYR A 1 86 ? 18.132 -4.391 -37.946 1.00 87.38 86 TYR A CA 1
ATOM 649 C C . TYR A 1 86 ? 17.479 -3.180 -38.630 1.00 87.38 86 TYR A C 1
ATOM 651 O O . TYR A 1 86 ? 17.227 -3.203 -39.834 1.00 87.38 86 TYR A O 1
ATOM 659 N N . ARG A 1 87 ? 17.204 -2.097 -37.887 1.00 86.69 87 ARG A N 1
ATOM 660 C CA . ARG A 1 87 ? 16.593 -0.877 -38.448 1.00 86.69 87 ARG A CA 1
ATOM 661 C C . ARG A 1 87 ? 17.477 -0.203 -39.495 1.00 86.69 87 ARG A C 1
ATOM 663 O O . ARG A 1 87 ? 16.930 0.335 -40.455 1.00 86.69 87 ARG A O 1
ATOM 670 N N . ILE A 1 88 ? 18.794 -0.197 -39.296 1.00 89.94 88 ILE A N 1
ATOM 671 C CA . ILE A 1 88 ? 19.762 0.334 -40.261 1.00 89.94 88 ILE A CA 1
ATOM 672 C C . ILE A 1 88 ? 19.735 -0.528 -41.524 1.00 89.94 88 ILE A C 1
ATOM 674 O O . ILE A 1 88 ? 19.415 -0.001 -42.584 1.00 89.94 88 ILE A O 1
ATOM 678 N N . ALA A 1 89 ? 19.908 -1.846 -41.397 1.00 89.94 89 ALA A N 1
ATOM 679 C CA . ALA A 1 89 ? 19.923 -2.760 -42.540 1.00 89.94 89 ALA A CA 1
ATOM 680 C C . ALA A 1 89 ? 18.605 -2.742 -43.347 1.00 89.94 89 ALA A C 1
ATOM 682 O O . ALA A 1 89 ? 18.612 -2.829 -44.573 1.00 89.94 89 ALA A O 1
ATOM 683 N N . VAL A 1 90 ? 17.452 -2.577 -42.683 1.00 88.88 90 VAL A N 1
ATOM 684 C CA . VAL A 1 90 ? 16.155 -2.400 -43.365 1.00 88.88 90 VAL A CA 1
ATOM 685 C C . VAL A 1 90 ? 16.055 -1.049 -44.072 1.00 88.88 90 VAL A C 1
ATOM 687 O O . VAL A 1 90 ? 15.480 -0.977 -45.156 1.00 88.88 90 VAL A O 1
ATOM 690 N N . ARG A 1 91 ? 16.591 0.026 -43.484 1.00 89.81 91 ARG A N 1
ATOM 691 C CA . ARG A 1 91 ? 16.606 1.357 -44.114 1.00 89.81 91 ARG A CA 1
ATOM 692 C C . ARG A 1 91 ? 17.524 1.398 -45.334 1.00 89.81 91 ARG A C 1
ATOM 694 O O . ARG A 1 91 ? 17.201 2.088 -46.289 1.00 89.81 91 ARG A O 1
ATOM 701 N N . GLU A 1 92 ? 18.607 0.631 -45.302 1.00 91.56 92 GLU A N 1
ATOM 702 C CA . GLU A 1 92 ? 19.508 0.389 -46.434 1.00 91.56 92 GLU A CA 1
ATOM 703 C C . GLU A 1 92 ? 18.858 -0.491 -47.528 1.00 91.56 92 GLU A C 1
ATOM 705 O O . GLU A 1 92 ? 19.454 -0.723 -48.572 1.00 91.56 92 GLU A O 1
ATOM 710 N N . GLY A 1 93 ? 17.625 -0.978 -47.325 1.00 91.69 93 GLY A N 1
ATOM 711 C CA . GLY A 1 93 ? 16.875 -1.752 -48.320 1.00 91.69 93 GLY A CA 1
ATOM 712 C C . GLY A 1 93 ? 17.300 -3.220 -48.441 1.00 91.69 93 GLY A C 1
ATOM 713 O O . GLY A 1 93 ? 16.767 -3.941 -49.287 1.00 91.69 93 GLY A O 1
ATOM 714 N N . LEU A 1 94 ? 18.209 -3.689 -47.582 1.00 92.69 94 LEU A N 1
ATOM 715 C CA . LEU A 1 94 ? 18.791 -5.029 -47.655 1.00 92.69 94 LEU A CA 1
ATOM 716 C C . LEU A 1 94 ? 17.760 -6.115 -47.329 1.00 92.69 94 LEU A C 1
ATOM 718 O O . LEU A 1 94 ? 16.855 -5.917 -46.508 1.00 92.69 94 LEU A O 1
ATOM 722 N N . LYS A 1 95 ? 17.901 -7.298 -47.936 1.00 89.94 95 LYS A N 1
ATOM 723 C CA . LYS A 1 95 ? 17.020 -8.469 -47.750 1.00 89.94 95 LYS A CA 1
ATOM 724 C C . LYS A 1 95 ? 17.846 -9.760 -47.640 1.00 89.94 95 LYS A C 1
ATOM 726 O O . LYS A 1 95 ? 19.021 -9.765 -47.988 1.00 89.94 95 LYS A O 1
ATOM 731 N N . GLY A 1 96 ? 17.225 -10.841 -47.161 1.00 88.00 96 GLY A N 1
ATOM 732 C CA . GLY A 1 96 ? 17.832 -12.181 -47.138 1.00 88.00 96 GLY A CA 1
ATOM 733 C C . GLY A 1 96 ? 19.151 -12.257 -46.360 1.00 88.00 96 GLY A C 1
ATOM 734 O O . GLY A 1 96 ? 19.290 -11.618 -45.314 1.00 88.00 96 GLY A O 1
ATOM 735 N N . SER A 1 97 ? 20.106 -13.029 -46.885 1.00 84.75 97 SER A N 1
ATOM 736 C CA . SER A 1 97 ? 21.454 -13.209 -46.321 1.00 84.75 97 SER A CA 1
ATOM 737 C C . SER A 1 97 ? 22.218 -11.891 -46.186 1.00 84.75 97 SER A C 1
ATOM 739 O O . SER A 1 97 ? 22.767 -11.621 -45.125 1.00 84.75 97 SER A O 1
ATOM 741 N N . VAL A 1 98 ? 22.138 -11.013 -47.189 1.00 88.38 98 VAL A N 1
ATOM 742 C CA . VAL A 1 98 ? 22.831 -9.710 -47.198 1.00 88.38 98 VAL A CA 1
ATOM 743 C C . VAL A 1 98 ? 22.404 -8.831 -46.018 1.00 88.38 98 VAL A C 1
ATOM 745 O O . VAL A 1 98 ? 23.217 -8.154 -45.391 1.00 88.38 98 VAL A O 1
ATOM 748 N N . ARG A 1 99 ? 21.116 -8.866 -45.644 1.00 90.81 99 ARG A N 1
ATOM 749 C CA . ARG A 1 99 ? 20.645 -8.177 -44.431 1.00 90.81 99 ARG A CA 1
ATOM 750 C C . ARG A 1 99 ? 21.257 -8.788 -43.172 1.00 90.81 99 ARG A C 1
ATOM 752 O O . ARG A 1 99 ? 21.613 -8.049 -42.259 1.00 90.81 99 ARG A O 1
ATOM 759 N N . ALA A 1 100 ? 21.312 -10.115 -43.092 1.00 85.25 100 ALA A N 1
ATOM 760 C CA . ALA A 1 100 ? 21.846 -10.812 -41.927 1.00 85.25 100 ALA A CA 1
ATOM 761 C C . ALA A 1 100 ? 23.342 -10.516 -41.736 1.00 85.25 100 ALA A C 1
ATOM 763 O O . ALA A 1 100 ? 23.752 -10.204 -40.621 1.00 85.25 100 ALA A O 1
ATOM 764 N N . GLU A 1 101 ? 24.116 -10.518 -42.822 1.00 89.00 101 GLU A N 1
ATOM 765 C CA . GLU A 1 101 ? 25.536 -10.148 -42.834 1.00 89.00 101 GLU A CA 1
ATOM 766 C C . GLU A 1 101 ? 25.742 -8.710 -42.359 1.00 89.00 101 GLU A C 1
ATOM 768 O O . GLU A 1 101 ? 26.524 -8.470 -41.440 1.00 89.00 101 GLU A O 1
ATOM 773 N N . ARG A 1 102 ? 24.959 -7.760 -42.886 1.00 91.50 102 ARG A N 1
ATOM 774 C CA . ARG A 1 102 ? 25.021 -6.361 -42.448 1.00 91.50 102 ARG A CA 1
ATOM 775 C C . ARG A 1 102 ? 24.667 -6.184 -40.974 1.00 91.50 102 ARG A C 1
ATOM 777 O O . ARG A 1 102 ? 25.281 -5.383 -40.273 1.00 91.50 102 ARG A O 1
ATOM 784 N N . ILE A 1 103 ? 23.670 -6.918 -40.477 1.00 88.44 103 ILE A N 1
ATOM 785 C CA . ILE A 1 103 ? 23.328 -6.896 -39.050 1.00 88.44 103 ILE A CA 1
ATOM 786 C C . ILE A 1 103 ? 24.501 -7.431 -38.220 1.00 88.44 103 ILE A C 1
ATOM 788 O O . ILE A 1 103 ? 24.858 -6.801 -37.227 1.00 88.44 103 ILE A O 1
ATOM 792 N N . ALA A 1 104 ? 25.116 -8.544 -38.624 1.00 88.94 104 ALA A N 1
ATOM 793 C CA . ALA A 1 104 ? 26.271 -9.110 -37.932 1.00 88.94 104 ALA A CA 1
ATOM 794 C C . ALA A 1 104 ? 27.466 -8.141 -37.920 1.00 88.94 104 ALA A C 1
ATOM 796 O O . ALA A 1 104 ? 28.077 -7.939 -36.872 1.00 88.94 104 ALA A O 1
ATOM 797 N N . GLU A 1 105 ? 27.747 -7.475 -39.042 1.00 91.81 105 GLU A N 1
ATOM 798 C CA . GLU A 1 105 ? 28.781 -6.441 -39.154 1.00 91.81 105 GLU A CA 1
ATOM 799 C C . GLU A 1 105 ? 28.548 -5.300 -38.148 1.00 91.81 105 GLU A C 1
ATOM 801 O O . GLU A 1 105 ? 29.423 -4.986 -37.337 1.00 91.81 105 GLU A O 1
ATOM 806 N N . LEU A 1 106 ? 27.334 -4.737 -38.128 1.00 91.19 106 LEU A N 1
ATOM 807 C CA . LEU A 1 106 ? 26.950 -3.650 -37.220 1.00 91.19 106 LEU A CA 1
ATOM 808 C C . LEU A 1 106 ? 26.955 -4.064 -35.741 1.00 91.19 106 LEU A C 1
ATOM 810 O O . LEU A 1 106 ? 27.071 -3.209 -34.863 1.00 91.19 106 LEU A O 1
ATOM 814 N N . LEU A 1 107 ? 26.795 -5.353 -35.439 1.00 87.06 107 LEU A N 1
ATOM 815 C CA . LEU A 1 107 ? 26.854 -5.879 -34.074 1.00 87.06 107 LEU A CA 1
ATOM 816 C C . LEU A 1 107 ? 28.283 -6.169 -33.611 1.00 87.06 107 LEU A C 1
ATOM 818 O O . LEU A 1 107 ? 28.576 -5.974 -32.429 1.00 87.06 107 LEU A O 1
ATOM 822 N N . ASN A 1 108 ? 29.156 -6.595 -34.525 1.00 89.00 108 ASN A N 1
ATOM 823 C CA . ASN A 1 108 ? 30.574 -6.823 -34.255 1.00 89.00 108 ASN A CA 1
ATOM 824 C C . ASN A 1 108 ? 31.339 -5.505 -34.110 1.00 89.00 108 ASN A C 1
ATOM 826 O O . ASN A 1 108 ? 32.216 -5.401 -33.255 1.00 89.00 108 ASN A O 1
ATOM 830 N N . ASN A 1 109 ? 30.962 -4.478 -34.878 1.00 91.69 109 ASN A N 1
ATOM 831 C CA . ASN A 1 109 ? 31.526 -3.137 -34.763 1.00 91.69 109 ASN A CA 1
ATOM 832 C C . ASN A 1 109 ? 30.430 -2.053 -34.682 1.00 91.69 109 ASN A C 1
ATOM 834 O O . ASN A 1 109 ? 30.179 -1.336 -35.655 1.00 91.69 109 ASN A O 1
ATOM 838 N N . PRO A 1 110 ? 29.741 -1.914 -33.530 1.00 89.31 110 PRO A N 1
ATOM 839 C CA . PRO A 1 110 ? 28.682 -0.925 -33.380 1.00 89.31 110 PRO A CA 1
ATOM 840 C C . PRO A 1 110 ? 29.217 0.498 -33.498 1.00 89.31 110 PRO A C 1
ATOM 842 O O . PRO A 1 110 ? 30.202 0.860 -32.854 1.00 89.31 110 PRO A O 1
ATOM 845 N N . THR A 1 111 ? 28.505 1.350 -34.235 1.00 91.88 111 THR A N 1
ATOM 846 C CA . THR A 1 111 ? 28.819 2.787 -34.282 1.00 91.88 111 THR A CA 1
ATOM 847 C C . THR A 1 111 ? 28.617 3.443 -32.914 1.00 91.88 111 THR A C 1
ATOM 849 O O . THR A 1 111 ? 27.773 3.014 -32.120 1.00 91.88 111 THR A O 1
ATOM 852 N N . ASP A 1 112 ? 29.310 4.550 -32.645 1.00 89.62 112 ASP A N 1
ATOM 853 C CA . ASP A 1 112 ? 29.141 5.279 -31.380 1.00 89.62 112 ASP A CA 1
ATOM 854 C C . ASP A 1 112 ? 27.709 5.789 -31.185 1.00 89.62 112 ASP A C 1
ATOM 856 O O . ASP A 1 112 ? 27.186 5.788 -30.070 1.00 89.62 112 ASP A O 1
ATOM 860 N N . SER A 1 113 ? 27.011 6.110 -32.281 1.00 88.88 113 SER A N 1
ATOM 861 C CA . SER A 1 113 ? 25.592 6.473 -32.238 1.00 88.88 113 SER A CA 1
ATOM 862 C C . SER A 1 113 ? 24.704 5.326 -31.733 1.00 88.88 113 SER A C 1
ATOM 864 O O . SER A 1 113 ? 23.751 5.570 -30.989 1.00 88.88 113 SER A O 1
ATOM 866 N N . MET A 1 114 ? 25.018 4.077 -32.100 1.00 86.50 114 MET A N 1
ATOM 867 C CA . MET A 1 114 ? 24.300 2.888 -31.634 1.00 86.50 114 MET A CA 1
ATOM 868 C C . MET A 1 114 ? 24.602 2.621 -30.163 1.00 86.50 114 MET A C 1
ATOM 870 O O . MET A 1 114 ? 23.672 2.440 -29.380 1.00 86.50 114 MET A O 1
ATOM 874 N N . LYS A 1 115 ? 25.879 2.683 -29.761 1.00 86.88 115 LYS A N 1
ATOM 875 C CA . LYS A 1 115 ? 26.283 2.520 -28.354 1.00 86.88 115 LYS A CA 1
ATOM 876 C C . LYS A 1 115 ? 25.610 3.560 -27.458 1.00 86.88 115 LYS A C 1
ATOM 878 O O . LYS A 1 115 ? 25.088 3.211 -26.402 1.00 86.88 115 LYS A O 1
ATOM 883 N N . ALA A 1 116 ? 25.571 4.822 -27.891 1.00 85.00 116 ALA A N 1
ATOM 884 C CA . ALA A 1 116 ? 24.949 5.910 -27.143 1.00 85.00 116 ALA A CA 1
ATOM 885 C C . ALA A 1 116 ? 23.429 5.722 -26.995 1.00 85.00 116 ALA A C 1
ATOM 887 O O . ALA A 1 116 ? 22.888 5.896 -25.899 1.00 85.00 116 ALA A O 1
ATOM 888 N N . ARG A 1 117 ? 22.726 5.328 -28.070 1.00 83.75 117 ARG A N 1
ATOM 889 C CA . ARG A 1 117 ? 21.283 5.031 -28.011 1.00 83.75 117 ARG A CA 1
ATOM 890 C C . ARG A 1 117 ? 20.988 3.823 -27.127 1.00 83.75 117 ARG A C 1
ATOM 892 O O . ARG A 1 117 ? 20.125 3.923 -26.257 1.00 83.75 117 ARG A O 1
ATOM 899 N N . ALA A 1 118 ? 21.739 2.737 -27.289 1.00 82.31 118 ALA A N 1
ATOM 900 C CA . ALA A 1 118 ? 21.598 1.534 -26.478 1.00 82.31 118 ALA A CA 1
ATOM 901 C C . ALA A 1 118 ? 21.864 1.803 -24.990 1.00 82.31 118 ALA A C 1
ATOM 903 O O . ALA A 1 118 ? 21.095 1.359 -24.141 1.00 82.31 118 ALA A O 1
ATOM 904 N N . GLY A 1 119 ? 22.893 2.592 -24.663 1.00 85.00 119 GLY A N 1
ATOM 905 C CA . GLY A 1 119 ? 23.199 2.996 -23.287 1.00 85.00 119 GLY A CA 1
ATOM 906 C C . GLY A 1 119 ? 22.082 3.831 -22.666 1.00 85.00 119 GLY A C 1
ATOM 907 O O . GLY A 1 119 ? 21.647 3.567 -21.544 1.00 85.00 119 GLY A O 1
ATOM 908 N N . LYS A 1 120 ? 21.555 4.802 -23.419 1.00 87.19 120 LYS A N 1
ATOM 909 C CA . LYS A 1 120 ? 20.424 5.621 -22.972 1.00 87.19 120 LYS A CA 1
ATOM 910 C C . LYS A 1 120 ? 19.170 4.781 -22.729 1.00 87.19 120 LYS A C 1
ATOM 912 O O . LYS A 1 120 ? 18.498 4.978 -21.718 1.00 87.19 120 LYS A O 1
ATOM 917 N N . GLU A 1 121 ? 18.865 3.853 -23.630 1.00 85.12 121 GLU A N 1
ATOM 918 C CA . GLU A 1 121 ? 17.687 2.993 -23.520 1.00 85.12 121 GLU A CA 1
ATOM 919 C C . GLU A 1 121 ? 17.824 1.984 -22.373 1.00 85.12 121 GLU A C 1
ATOM 921 O O . GLU A 1 121 ? 16.858 1.762 -21.643 1.00 85.12 121 GLU A O 1
ATOM 926 N N . ALA A 1 122 ? 19.027 1.441 -22.154 1.00 82.44 122 ALA A N 1
ATOM 927 C CA . ALA A 1 122 ? 19.337 0.595 -21.004 1.00 82.44 122 ALA A CA 1
ATOM 928 C C . ALA A 1 122 ? 19.058 1.321 -19.689 1.00 82.44 122 ALA A C 1
ATOM 930 O O . ALA A 1 122 ? 18.313 0.808 -18.860 1.00 82.44 122 ALA A O 1
ATOM 931 N N . LEU A 1 123 ? 19.567 2.547 -19.531 1.00 84.19 123 LEU A N 1
ATOM 932 C CA . LEU A 1 123 ? 19.312 3.355 -18.337 1.00 84.19 123 LEU A CA 1
ATOM 933 C C . LEU A 1 123 ? 17.834 3.729 -18.177 1.00 84.19 123 LEU A C 1
ATOM 935 O O . LEU A 1 123 ? 17.341 3.760 -17.053 1.00 84.19 123 LEU A O 1
ATOM 939 N N . TYR A 1 124 ? 17.125 4.016 -19.270 1.00 86.94 124 TYR A N 1
ATOM 940 C CA . TYR A 1 124 ? 15.702 4.358 -19.227 1.00 86.94 124 TYR A CA 1
ATOM 941 C C . TYR A 1 124 ? 14.832 3.160 -18.815 1.00 86.94 124 TYR A C 1
ATOM 943 O O . TYR A 1 124 ? 13.994 3.286 -17.923 1.00 86.94 124 TYR A O 1
ATOM 951 N N . ARG A 1 125 ? 15.039 1.978 -19.412 1.00 84.56 125 ARG A N 1
ATOM 952 C CA . ARG A 1 125 ? 14.215 0.784 -19.139 1.00 84.56 125 ARG A CA 1
ATOM 953 C C . ARG A 1 125 ? 14.517 0.112 -17.808 1.00 84.56 125 ARG A C 1
ATOM 955 O O . ARG A 1 125 ? 13.642 -0.567 -17.285 1.00 84.56 125 ARG A O 1
ATOM 962 N N . THR A 1 126 ? 15.710 0.312 -17.254 1.00 80.25 126 THR A N 1
ATOM 963 C CA . THR A 1 126 ? 16.041 -0.129 -15.891 1.00 80.25 126 THR A CA 1
ATOM 964 C C . THR A 1 126 ? 15.867 0.978 -14.854 1.00 80.25 126 THR A C 1
ATOM 966 O O . THR A 1 126 ? 16.330 0.841 -13.726 1.00 80.25 126 THR A O 1
ATOM 969 N N . PHE A 1 127 ? 15.204 2.089 -15.203 1.00 84.44 127 PHE A N 1
ATOM 970 C CA . PHE A 1 127 ? 14.883 3.185 -14.278 1.00 84.44 127 PHE A CA 1
ATOM 971 C C . PHE A 1 127 ? 16.109 3.801 -13.582 1.00 84.44 127 PHE A C 1
ATOM 973 O O . PHE A 1 127 ? 16.034 4.292 -12.453 1.00 84.44 127 PHE A O 1
ATOM 980 N N . ASN A 1 128 ? 17.250 3.803 -14.262 1.00 77.69 128 ASN A N 1
ATOM 981 C CA . ASN A 1 128 ? 18.531 4.297 -13.768 1.00 77.69 128 ASN A CA 1
ATOM 982 C C . ASN A 1 128 ? 18.947 5.640 -14.393 1.00 77.69 128 ASN A C 1
ATOM 984 O O . ASN A 1 128 ? 19.961 6.216 -13.994 1.00 77.69 128 ASN A O 1
ATOM 988 N N . ASN A 1 129 ? 18.188 6.158 -15.361 1.00 79.25 129 ASN A N 1
ATOM 989 C CA . ASN A 1 129 ? 18.499 7.423 -16.020 1.00 79.25 129 ASN A CA 1
ATOM 990 C C . ASN A 1 129 ? 18.463 8.609 -15.030 1.00 79.25 129 ASN A C 1
ATOM 992 O O . ASN A 1 129 ? 17.649 8.628 -14.104 1.00 79.25 129 ASN A O 1
ATOM 996 N N . PRO A 1 130 ? 19.316 9.631 -15.206 1.00 72.19 130 PRO A N 1
ATOM 997 C CA . PRO A 1 130 ? 19.158 10.876 -14.468 1.00 72.19 130 PRO A CA 1
ATOM 998 C C . PRO A 1 130 ? 17.829 11.539 -14.861 1.00 72.19 130 PRO A C 1
ATOM 1000 O O . PRO A 1 130 ? 17.455 11.550 -16.036 1.00 72.19 130 PRO A O 1
ATOM 1003 N N . ASN A 1 131 ? 17.103 12.081 -13.883 1.00 69.38 131 ASN A N 1
ATOM 1004 C CA . ASN A 1 131 ? 15.886 12.858 -14.114 1.00 69.38 131 ASN A CA 1
ATOM 1005 C C . ASN A 1 131 ? 15.832 14.060 -13.154 1.00 69.38 131 ASN A C 1
ATOM 1007 O O . ASN A 1 131 ? 16.515 14.072 -12.129 1.00 69.38 131 ASN A O 1
ATOM 1011 N N . ALA A 1 132 ? 15.032 15.074 -13.494 1.00 64.50 132 ALA A N 1
ATOM 1012 C CA . ALA A 1 132 ? 14.958 16.324 -12.736 1.00 64.50 132 ALA A CA 1
ATOM 1013 C C . ALA A 1 132 ? 14.501 16.124 -11.279 1.00 64.50 132 ALA A C 1
ATOM 1015 O O . ALA A 1 132 ? 15.045 16.762 -10.382 1.00 64.50 132 ALA A O 1
ATOM 1016 N N . ILE A 1 133 ? 13.569 15.197 -11.037 1.00 60.44 133 ILE A N 1
ATOM 1017 C CA . ILE A 1 133 ? 13.031 14.880 -9.705 1.00 60.44 133 ILE A CA 1
ATOM 1018 C C . ILE A 1 133 ? 14.117 14.244 -8.824 1.00 60.44 133 ILE A C 1
ATOM 1020 O O . ILE A 1 133 ? 14.320 14.649 -7.686 1.00 60.44 133 ILE A O 1
ATOM 1024 N N . ALA A 1 134 ? 14.870 13.288 -9.364 1.00 62.97 134 ALA A N 1
ATOM 1025 C CA . ALA A 1 134 ? 15.984 12.630 -8.699 1.00 62.97 134 ALA A CA 1
ATOM 1026 C C . ALA A 1 134 ? 17.133 13.611 -8.441 1.00 62.97 134 ALA A C 1
ATOM 1028 O O . ALA A 1 134 ? 17.730 13.581 -7.370 1.00 62.97 134 ALA A O 1
ATOM 1029 N N . SER A 1 135 ? 17.428 14.501 -9.392 1.00 67.94 135 SER A N 1
ATOM 1030 C CA . SER A 1 135 ? 18.431 15.556 -9.218 1.00 67.94 135 SER A CA 1
ATOM 1031 C C . SER A 1 135 ? 18.022 16.567 -8.144 1.00 67.94 135 SER A C 1
ATOM 1033 O O . SER A 1 135 ? 18.866 16.974 -7.351 1.00 67.94 135 SER A O 1
ATOM 1035 N N . TRP A 1 136 ? 16.741 16.942 -8.078 1.00 63.19 136 TRP A N 1
ATOM 1036 C CA . TRP A 1 136 ? 16.202 17.772 -6.998 1.00 63.19 136 TRP A CA 1
ATOM 1037 C C . TRP A 1 136 ? 16.298 17.060 -5.641 1.00 63.19 136 TRP A C 1
ATOM 1039 O O . TRP A 1 136 ? 16.844 17.639 -4.708 1.00 63.19 136 TRP A O 1
ATOM 1049 N N . LEU A 1 137 ? 15.896 15.785 -5.555 1.00 61.38 137 LEU A N 1
ATOM 1050 C CA . LEU A 1 137 ? 16.010 14.965 -4.337 1.00 61.38 137 LEU A CA 1
ATOM 1051 C C . LEU A 1 137 ? 17.456 14.806 -3.850 1.00 61.38 137 LEU A C 1
ATOM 1053 O O . LEU A 1 137 ? 17.708 14.713 -2.655 1.00 61.38 137 LEU A O 1
ATOM 1057 N N . ILE A 1 138 ? 18.425 14.736 -4.764 1.00 66.06 138 ILE A N 1
ATOM 1058 C CA . ILE A 1 138 ? 19.847 14.688 -4.404 1.00 66.06 138 ILE A CA 1
ATOM 1059 C C . ILE A 1 138 ? 20.300 16.042 -3.843 1.00 66.06 138 ILE A C 1
ATOM 1061 O O . ILE A 1 138 ? 21.026 16.073 -2.854 1.00 66.06 138 ILE A O 1
ATOM 1065 N N . LYS A 1 139 ? 19.850 17.156 -4.433 1.00 66.12 139 LYS A N 1
ATOM 1066 C CA . LYS A 1 139 ? 20.180 18.512 -3.968 1.0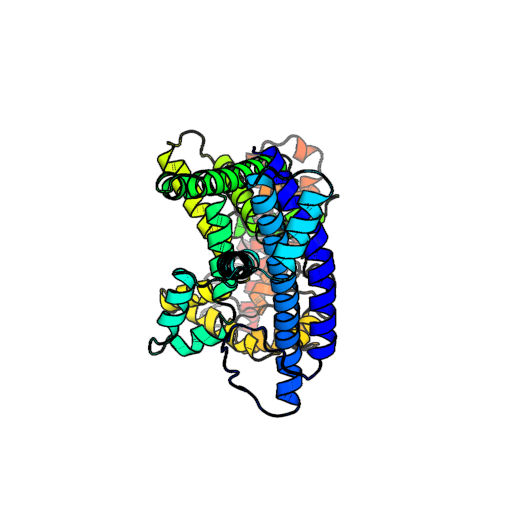0 66.12 139 LYS A CA 1
ATOM 1067 C C . LYS A 1 139 ? 19.513 18.863 -2.636 1.00 66.12 139 LYS A C 1
ATOM 1069 O O . LYS A 1 139 ? 20.138 19.503 -1.806 1.00 66.12 139 LYS A O 1
ATOM 1074 N N . SER A 1 140 ? 18.284 18.417 -2.378 1.00 60.81 140 SER A N 1
ATOM 1075 C CA . SER A 1 140 ? 17.583 18.705 -1.115 1.00 60.81 140 SER A CA 1
ATOM 1076 C C . SER A 1 140 ? 18.249 18.063 0.108 1.00 60.81 140 SER A C 1
ATOM 1078 O O . SER A 1 140 ? 17.969 18.439 1.240 1.00 60.81 140 SER A O 1
ATOM 1080 N N . GLN A 1 141 ? 19.153 17.105 -0.100 1.00 56.84 141 GLN A N 1
ATOM 1081 C CA . GLN A 1 141 ? 19.894 16.436 0.968 1.00 56.84 141 GLN A CA 1
ATOM 1082 C C . GLN A 1 141 ? 21.129 17.190 1.446 1.00 56.84 141 GLN A C 1
ATOM 1084 O O . GLN A 1 141 ? 21.732 16.781 2.434 1.00 56.84 141 GLN A O 1
ATOM 1089 N N . THR A 1 142 ? 21.518 18.264 0.763 1.00 61.97 142 THR A N 1
ATOM 1090 C CA . THR A 1 142 ? 22.570 19.164 1.245 1.00 61.97 142 THR A CA 1
ATOM 1091 C C . THR A 1 142 ? 22.005 20.260 2.150 1.00 61.97 142 THR A C 1
ATOM 1093 O O . THR A 1 142 ? 22.754 21.130 2.585 1.00 61.97 142 THR A O 1
ATOM 1096 N N . LEU A 1 143 ? 20.692 20.247 2.422 1.00 64.19 143 LEU A N 1
ATOM 1097 C CA . LEU A 1 143 ? 20.053 21.195 3.329 1.00 64.19 143 LEU A CA 1
ATOM 1098 C C . LEU A 1 143 ? 20.415 20.869 4.792 1.00 64.19 143 LEU A C 1
ATOM 1100 O O . LEU A 1 143 ? 20.296 19.705 5.198 1.00 64.19 143 LEU A O 1
ATOM 1104 N N . PRO A 1 144 ? 20.818 21.870 5.600 1.00 45.78 144 PRO A N 1
ATOM 1105 C CA . PRO A 1 144 ? 21.066 21.686 7.028 1.00 45.78 144 PRO A CA 1
ATOM 1106 C C . PRO A 1 144 ? 19.833 21.108 7.742 1.00 45.78 144 PRO A C 1
ATOM 1108 O O . PRO A 1 144 ? 18.703 21.409 7.359 1.00 45.78 144 PRO A O 1
ATOM 1111 N N . ILE A 1 145 ? 20.043 20.284 8.778 1.00 54.72 145 ILE A N 1
ATOM 1112 C CA . ILE A 1 145 ? 19.011 19.652 9.639 1.00 54.72 145 ILE A CA 1
ATOM 1113 C C . ILE A 1 145 ? 18.181 18.548 8.944 1.00 54.72 145 ILE A C 1
ATOM 1115 O O . ILE A 1 145 ? 17.917 17.507 9.543 1.00 54.72 145 ILE A O 1
ATOM 1119 N N . ILE A 1 146 ? 17.829 18.714 7.668 1.00 52.91 146 ILE A N 1
ATOM 1120 C CA . ILE A 1 146 ? 16.948 17.800 6.916 1.00 52.91 146 ILE A CA 1
ATOM 1121 C C . ILE A 1 146 ? 17.751 16.751 6.125 1.00 52.91 146 ILE A C 1
ATOM 1123 O O . ILE A 1 146 ? 17.274 15.639 5.892 1.00 52.91 146 ILE A O 1
ATOM 1127 N N . GLY A 1 147 ? 18.987 17.074 5.733 1.00 57.03 147 GLY A N 1
ATOM 1128 C CA . GLY A 1 147 ? 19.802 16.254 4.837 1.00 57.03 147 GLY A CA 1
ATOM 1129 C C . GLY A 1 147 ? 20.105 14.844 5.343 1.00 57.03 147 GLY A C 1
ATOM 1130 O O . GLY A 1 147 ? 19.864 13.869 4.628 1.00 57.03 147 GLY A O 1
ATOM 1131 N N . THR A 1 148 ? 20.585 14.717 6.582 1.00 58.00 148 THR A N 1
ATOM 1132 C CA . THR A 1 148 ? 21.018 13.431 7.154 1.00 58.00 148 THR A CA 1
ATOM 1133 C C . THR A 1 148 ? 19.853 12.447 7.339 1.00 58.00 148 THR A C 1
ATOM 1135 O O . THR A 1 148 ? 19.957 11.329 6.831 1.00 58.00 148 THR A O 1
ATOM 1138 N N . PRO A 1 149 ? 18.702 12.815 7.943 1.00 57.72 149 PRO A N 1
ATOM 1139 C CA . PRO A 1 149 ? 17.538 11.924 7.992 1.00 57.72 149 PRO A CA 1
ATOM 1140 C C . PRO A 1 149 ? 17.025 11.522 6.601 1.00 57.72 149 PRO A C 1
ATOM 1142 O O . PRO A 1 149 ? 16.690 10.357 6.379 1.00 57.72 149 PRO A O 1
ATOM 1145 N N . LEU A 1 150 ? 17.022 12.454 5.636 1.00 58.78 150 LEU A N 1
ATOM 1146 C CA . LEU A 1 150 ? 16.552 12.203 4.269 1.00 58.78 150 LEU A CA 1
ATOM 1147 C C . LEU A 1 150 ? 17.452 11.209 3.505 1.00 58.78 150 LEU A C 1
ATOM 1149 O O . LEU A 1 150 ? 16.976 10.504 2.612 1.00 58.78 150 LEU A O 1
ATOM 1153 N N . GLN A 1 151 ? 18.742 11.119 3.848 1.00 60.62 151 GLN A N 1
ATOM 1154 C CA . GLN A 1 151 ? 19.677 10.144 3.270 1.00 60.62 151 GLN A CA 1
ATOM 1155 C C . GLN A 1 151 ? 19.395 8.704 3.726 1.00 60.62 151 GLN A C 1
ATOM 1157 O O . GLN A 1 151 ? 19.495 7.791 2.906 1.00 60.62 151 GLN A O 1
ATOM 1162 N N . TYR A 1 152 ? 18.987 8.498 4.982 1.00 59.38 152 TYR A N 1
ATOM 1163 C CA . TYR A 1 152 ? 18.679 7.166 5.522 1.00 59.38 152 TYR A CA 1
ATOM 1164 C C . TYR A 1 152 ? 17.346 6.599 5.015 1.00 59.38 152 TYR A C 1
ATOM 1166 O O . TYR A 1 152 ? 17.226 5.395 4.795 1.00 59.38 152 TYR A O 1
ATOM 1174 N N . ILE A 1 153 ? 16.344 7.454 4.801 1.00 54.62 153 ILE A N 1
ATOM 1175 C CA . ILE A 1 153 ? 14.980 7.015 4.455 1.00 54.62 153 ILE A CA 1
ATOM 1176 C C . ILE A 1 153 ? 14.719 6.882 2.949 1.00 54.62 153 ILE A C 1
ATOM 1178 O O . ILE A 1 153 ? 13.752 6.230 2.556 1.00 54.62 153 ILE A O 1
ATOM 1182 N N . ALA A 1 154 ? 15.567 7.471 2.101 1.00 58.69 154 ALA A N 1
ATOM 1183 C CA . ALA A 1 154 ? 15.438 7.418 0.644 1.00 58.69 154 ALA A CA 1
ATOM 1184 C C . ALA A 1 154 ? 16.754 6.971 -0.034 1.00 58.69 154 ALA A C 1
ATOM 1186 O O . ALA A 1 154 ? 17.382 7.755 -0.757 1.00 58.69 154 ALA A O 1
ATOM 1187 N N . PRO A 1 155 ? 17.190 5.708 0.162 1.00 54.81 155 PRO A N 1
ATOM 1188 C CA . PRO A 1 155 ? 18.438 5.210 -0.422 1.00 54.81 155 PRO A CA 1
ATOM 1189 C C . PRO A 1 155 ? 18.370 5.097 -1.956 1.00 54.81 155 PRO A C 1
ATOM 1191 O O . PRO A 1 155 ? 19.352 5.367 -2.650 1.00 54.81 155 PRO A O 1
ATOM 1194 N N . PHE A 1 156 ? 17.199 4.766 -2.514 1.00 61.06 156 PHE A N 1
ATOM 1195 C CA . PHE A 1 156 ? 16.982 4.605 -3.955 1.00 61.06 156 PHE A CA 1
ATOM 1196 C C . PHE A 1 156 ? 16.266 5.831 -4.527 1.00 61.06 156 PHE A C 1
ATOM 1198 O O . PHE A 1 156 ? 15.045 5.892 -4.548 1.00 61.06 156 PHE A O 1
ATOM 1205 N N . LYS A 1 157 ? 17.019 6.835 -4.983 1.00 64.25 157 LYS A N 1
ATOM 1206 C CA . LYS A 1 157 ? 16.448 8.132 -5.415 1.00 64.25 157 LYS A CA 1
ATOM 1207 C C . LYS A 1 157 ? 16.020 8.142 -6.883 1.00 64.25 157 LYS A C 1
ATOM 1209 O O . LYS A 1 157 ? 15.059 8.803 -7.259 1.00 64.25 157 LYS A O 1
ATOM 1214 N N . ARG A 1 158 ? 16.752 7.410 -7.730 1.00 70.00 158 ARG A N 1
ATOM 1215 C CA . ARG A 1 158 ? 16.547 7.404 -9.188 1.00 70.00 158 ARG A CA 1
ATOM 1216 C C . ARG A 1 158 ? 15.391 6.498 -9.590 1.00 70.00 158 ARG A C 1
ATOM 1218 O O . ARG A 1 158 ? 14.505 6.942 -10.308 1.00 70.00 158 ARG A O 1
ATOM 1225 N N . THR A 1 159 ? 15.364 5.270 -9.081 1.00 74.75 159 THR A N 1
ATOM 1226 C CA . THR A 1 159 ? 14.395 4.245 -9.490 1.00 74.75 159 THR A CA 1
ATOM 1227 C C . THR A 1 159 ? 12.938 4.654 -9.235 1.00 74.75 159 THR A C 1
ATOM 1229 O O . THR A 1 159 ? 12.186 4.680 -10.205 1.00 74.75 159 THR A O 1
ATOM 1232 N N . PRO A 1 160 ? 12.522 5.091 -8.027 1.00 72.50 160 PRO A N 1
ATOM 1233 C CA . PRO A 1 160 ? 11.167 5.602 -7.790 1.00 72.50 160 PRO A CA 1
ATOM 1234 C C . PRO A 1 160 ? 10.762 6.762 -8.700 1.00 72.50 160 PRO A C 1
ATOM 1236 O O . PRO A 1 160 ? 9.697 6.739 -9.313 1.00 72.50 160 PRO A O 1
ATOM 1239 N N . ALA A 1 161 ? 11.634 7.766 -8.830 1.00 75.25 161 ALA A N 1
ATOM 1240 C CA . ALA A 1 161 ? 11.370 8.945 -9.646 1.00 75.25 161 ALA A CA 1
ATOM 1241 C C . ALA A 1 161 ? 11.260 8.590 -11.140 1.00 75.25 161 ALA A C 1
ATOM 1243 O O . ALA A 1 161 ? 10.452 9.169 -11.868 1.00 75.25 161 ALA A O 1
ATOM 1244 N N . ASN A 1 162 ? 12.057 7.626 -11.604 1.00 82.06 162 ASN A N 1
ATOM 1245 C CA . ASN A 1 162 ? 12.004 7.124 -12.971 1.00 82.06 162 ASN A CA 1
ATOM 1246 C C . ASN A 1 162 ? 10.783 6.241 -13.217 1.00 82.06 162 ASN A C 1
ATOM 1248 O O . ASN A 1 162 ? 10.197 6.364 -14.283 1.00 82.06 162 ASN A O 1
ATOM 1252 N N . ILE A 1 163 ? 10.355 5.418 -12.255 1.00 82.94 163 ILE A N 1
ATOM 1253 C CA . ILE A 1 163 ? 9.089 4.675 -12.341 1.00 82.94 163 ILE A CA 1
ATOM 1254 C C . ILE A 1 163 ? 7.925 5.660 -12.452 1.00 82.94 163 ILE A C 1
ATOM 1256 O O . ILE A 1 163 ? 7.120 5.540 -13.369 1.00 82.94 163 ILE A O 1
ATOM 1260 N N . ALA A 1 164 ? 7.875 6.685 -11.596 1.00 81.50 164 ALA A N 1
ATOM 1261 C CA . ALA A 1 164 ? 6.846 7.720 -11.669 1.00 81.50 164 ALA A CA 1
ATOM 1262 C C . ALA A 1 164 ? 6.843 8.427 -13.036 1.00 81.50 164 ALA A C 1
ATOM 1264 O O . ALA A 1 164 ? 5.795 8.551 -13.667 1.00 81.50 164 ALA A O 1
ATOM 1265 N N . SER A 1 165 ? 8.021 8.823 -13.532 1.00 82.75 165 SER A N 1
ATOM 1266 C CA . SER A 1 165 ? 8.169 9.460 -14.849 1.00 82.75 165 SER A CA 1
ATOM 1267 C C . SER A 1 165 ? 7.745 8.525 -15.991 1.00 82.75 165 SER A C 1
ATOM 1269 O O . SER A 1 165 ? 7.016 8.926 -16.895 1.00 82.75 165 SER A O 1
ATOM 1271 N N . PHE A 1 166 ? 8.158 7.258 -15.939 1.00 86.25 166 PHE A N 1
ATOM 1272 C CA . PHE A 1 166 ? 7.830 6.238 -16.933 1.00 86.25 166 PHE A CA 1
ATOM 1273 C C . PHE A 1 166 ? 6.332 5.935 -16.972 1.00 86.25 166 PHE A C 1
ATOM 1275 O O . PHE A 1 166 ? 5.767 5.770 -18.057 1.00 86.25 166 PHE A O 1
ATOM 1282 N N . THR A 1 167 ? 5.694 5.861 -15.805 1.00 85.25 167 THR A N 1
ATOM 1283 C CA . THR A 1 167 ? 4.247 5.703 -15.675 1.00 85.25 167 THR A CA 1
ATOM 1284 C C . THR A 1 167 ? 3.542 6.929 -16.244 1.00 85.25 167 THR A C 1
ATOM 1286 O O . THR A 1 167 ? 2.678 6.767 -17.100 1.00 85.25 167 THR A O 1
ATOM 1289 N N . LEU A 1 168 ? 3.959 8.147 -15.871 1.00 85.44 168 LEU A N 1
ATOM 1290 C CA . LEU A 1 168 ? 3.371 9.397 -16.365 1.00 85.44 168 LEU A CA 1
ATOM 1291 C C . LEU A 1 168 ? 3.393 9.477 -17.897 1.00 85.44 168 LEU A C 1
ATOM 1293 O O . LEU A 1 168 ? 2.369 9.794 -18.498 1.00 85.44 168 LEU A O 1
ATOM 1297 N N . GLU A 1 169 ? 4.512 9.110 -18.535 1.00 89.19 169 GLU A N 1
ATOM 1298 C CA . GLU A 1 169 ? 4.671 9.066 -20.001 1.00 89.19 169 GLU A CA 1
ATOM 1299 C C . GLU A 1 169 ? 3.656 8.166 -20.731 1.00 89.19 169 GLU A C 1
ATOM 1301 O O . GLU A 1 169 ? 3.530 8.254 -21.953 1.00 89.19 169 GLU A O 1
ATOM 1306 N N . ARG A 1 170 ? 2.959 7.285 -20.007 1.00 89.25 170 ARG A N 1
ATOM 1307 C CA . ARG A 1 170 ? 1.963 6.340 -20.533 1.00 89.25 170 ARG A CA 1
ATOM 1308 C C . ARG A 1 170 ? 0.529 6.724 -20.178 1.00 89.25 170 ARG A C 1
ATOM 1310 O O . ARG A 1 170 ? -0.393 5.992 -20.507 1.00 89.25 170 ARG A O 1
ATOM 1317 N N . THR A 1 171 ? 0.329 7.870 -19.540 1.00 85.25 171 THR A N 1
ATOM 1318 C CA . THR A 1 171 ? -1.003 8.376 -19.186 1.00 85.25 171 THR A CA 1
ATOM 1319 C C . THR A 1 171 ? -1.463 9.461 -20.160 1.00 85.25 171 THR A C 1
ATOM 1321 O O . THR A 1 171 ? -0.622 10.136 -20.762 1.00 85.25 171 THR A O 1
ATOM 1324 N N . PRO A 1 172 ? -2.780 9.721 -20.265 1.00 84.75 172 PRO A N 1
ATOM 1325 C CA . PRO A 1 172 ? -3.299 10.870 -21.008 1.00 84.75 172 PRO A CA 1
ATOM 1326 C C . PRO A 1 172 ? -2.701 12.220 -20.576 1.00 84.75 172 PRO A C 1
ATOM 1328 O O . PRO A 1 172 ? -2.575 13.119 -21.405 1.00 84.75 172 PRO A O 1
ATOM 1331 N N . LEU A 1 173 ? -2.240 12.360 -19.322 1.00 83.69 173 LEU A N 1
ATOM 1332 C CA . LEU A 1 173 ? -1.573 13.579 -18.833 1.00 83.69 173 LEU A CA 1
ATOM 1333 C C . LEU A 1 173 ? -0.305 13.923 -19.631 1.00 83.69 173 LEU A C 1
ATOM 1335 O O . LEU A 1 173 ? 0.067 15.091 -19.752 1.00 83.69 173 LEU A O 1
ATOM 1339 N N . ALA A 1 174 ? 0.356 12.924 -20.222 1.00 88.25 174 ALA A N 1
ATOM 1340 C CA . ALA A 1 174 ? 1.534 13.148 -21.048 1.00 88.25 174 ALA A CA 1
ATOM 1341 C C . ALA A 1 174 ? 1.211 13.719 -22.439 1.00 88.25 174 ALA A C 1
ATOM 1343 O O . ALA A 1 174 ? 2.144 14.081 -23.161 1.00 88.25 174 ALA A O 1
ATOM 1344 N N . LEU A 1 175 ? -0.066 13.845 -22.829 1.00 88.00 175 LEU A N 1
ATOM 1345 C CA . LEU A 1 175 ? -0.457 14.345 -24.150 1.00 88.00 175 LEU A CA 1
ATOM 1346 C C . LEU A 1 175 ? 0.076 15.760 -24.402 1.00 88.00 175 LEU A C 1
ATOM 1348 O O . LEU A 1 175 ? 0.660 16.008 -25.455 1.00 88.00 175 LEU A O 1
ATOM 1352 N N . ILE A 1 176 ? -0.004 16.649 -23.407 1.00 87.62 176 ILE A N 1
ATOM 1353 C CA . ILE A 1 176 ? 0.517 18.025 -23.495 1.00 87.62 176 ILE A CA 1
ATOM 1354 C C . ILE A 1 176 ? 2.016 18.022 -23.840 1.00 87.62 176 ILE A C 1
ATOM 1356 O O . ILE A 1 176 ? 2.480 18.801 -24.672 1.00 87.62 176 ILE A O 1
ATOM 1360 N N . TYR A 1 177 ? 2.786 17.106 -23.248 1.00 86.06 177 TYR A N 1
ATOM 1361 C CA . TYR A 1 177 ? 4.216 16.961 -23.529 1.00 86.06 177 TYR A CA 1
ATOM 1362 C C . TYR A 1 177 ? 4.491 16.236 -24.850 1.00 86.06 177 TYR A C 1
ATOM 1364 O O . TYR A 1 177 ? 5.485 16.526 -25.516 1.00 86.06 177 TYR A O 1
ATOM 1372 N N . ALA A 1 178 ? 3.636 15.292 -25.246 1.00 89.06 178 ALA A N 1
ATOM 1373 C CA . ALA A 1 178 ? 3.755 14.572 -26.508 1.00 89.06 178 ALA A CA 1
ATOM 1374 C C . ALA A 1 178 ? 3.521 15.494 -27.711 1.00 89.06 178 ALA A C 1
ATOM 1376 O O . ALA A 1 178 ? 4.260 15.404 -28.691 1.00 89.06 178 ALA A O 1
ATOM 1377 N N . LEU A 1 179 ? 2.550 16.410 -27.621 1.00 88.94 179 LEU A N 1
ATOM 1378 C CA . LEU A 1 179 ? 2.219 17.366 -28.681 1.00 88.94 179 LEU A CA 1
ATOM 1379 C C . LEU A 1 179 ? 3.345 18.375 -28.953 1.00 88.94 179 LEU A C 1
ATOM 1381 O O . LEU A 1 179 ? 3.509 18.794 -30.095 1.00 88.94 179 LEU A O 1
ATOM 1385 N N . LYS A 1 180 ? 4.170 18.691 -27.944 1.00 92.25 180 LYS A N 1
ATOM 1386 C CA . LYS A 1 180 ? 5.374 19.534 -28.087 1.00 92.25 180 LYS A CA 1
ATOM 1387 C C . LYS A 1 180 ? 6.527 18.844 -28.830 1.00 92.25 180 LYS A C 1
ATOM 1389 O O . LYS A 1 180 ? 7.504 19.495 -29.189 1.00 92.25 180 LYS A O 1
ATOM 1394 N N . LYS A 1 181 ? 6.467 17.524 -29.034 1.00 91.88 181 LYS A N 1
ATOM 1395 C CA . LYS A 1 181 ? 7.487 16.763 -29.775 1.00 91.88 181 LYS A CA 1
ATOM 1396 C C . LYS A 1 181 ? 7.148 16.742 -31.267 1.00 91.88 181 LYS A C 1
ATOM 1398 O O . LYS A 1 181 ? 5.991 16.860 -31.654 1.00 91.88 181 LYS A O 1
ATOM 1403 N N . THR A 1 182 ? 8.143 16.489 -32.114 1.00 89.25 182 THR A N 1
ATOM 1404 C CA . THR A 1 182 ? 7.966 16.347 -33.571 1.00 89.25 182 THR A CA 1
ATOM 1405 C C . THR A 1 182 ? 8.498 15.002 -34.085 1.00 89.25 182 THR A C 1
ATOM 1407 O O . THR A 1 182 ? 9.224 14.278 -33.390 1.00 89.25 182 THR A O 1
ATOM 1410 N N . GLY A 1 183 ? 8.085 14.618 -35.297 1.00 89.38 183 GLY A N 1
ATOM 1411 C CA . GLY A 1 183 ? 8.595 13.441 -36.007 1.00 89.38 183 GLY A CA 1
ATOM 1412 C C . GLY A 1 183 ? 8.439 12.112 -35.252 1.00 89.38 183 GLY A C 1
ATOM 1413 O O . GLY A 1 183 ? 7.381 11.784 -34.712 1.00 89.38 183 GLY A O 1
ATOM 1414 N N . ILE A 1 184 ? 9.506 11.305 -35.235 1.00 80.06 184 ILE A N 1
ATOM 1415 C CA . ILE A 1 184 ? 9.522 9.978 -34.588 1.00 80.06 184 ILE A CA 1
ATOM 1416 C C . ILE A 1 184 ? 9.279 10.086 -33.075 1.00 80.06 184 ILE A C 1
ATOM 1418 O O . ILE A 1 184 ? 8.541 9.274 -32.524 1.00 80.06 184 ILE A O 1
ATOM 1422 N N . LYS A 1 185 ? 9.810 11.125 -32.414 1.00 84.56 185 LYS A N 1
ATOM 1423 C CA . LYS A 1 185 ? 9.655 11.326 -30.963 1.00 84.56 185 LYS A CA 1
ATOM 1424 C C . LYS A 1 185 ? 8.200 11.591 -30.559 1.00 84.56 185 LYS A C 1
ATOM 1426 O O . LYS A 1 185 ? 7.786 11.156 -29.486 1.00 84.56 185 LYS A O 1
ATOM 1431 N N . ARG A 1 186 ? 7.420 12.280 -31.406 1.00 89.62 186 ARG A N 1
ATOM 1432 C CA . ARG A 1 186 ? 5.971 12.458 -31.194 1.00 89.62 186 ARG A CA 1
ATOM 1433 C C . ARG A 1 186 ? 5.232 11.134 -31.323 1.00 89.62 186 ARG A C 1
ATOM 1435 O O . ARG A 1 186 ? 4.459 10.791 -30.438 1.00 89.62 186 ARG A O 1
ATOM 1442 N N . ARG A 1 187 ? 5.509 10.371 -32.385 1.00 85.56 187 ARG A N 1
ATOM 1443 C CA . ARG A 1 187 ? 4.891 9.053 -32.614 1.00 85.56 187 ARG A CA 1
ATOM 1444 C C . ARG A 1 187 ? 5.173 8.080 -31.471 1.00 85.56 187 ARG A C 1
ATOM 1446 O O . ARG A 1 187 ? 4.260 7.407 -31.016 1.00 85.56 187 ARG A O 1
ATOM 1453 N N . GLU A 1 188 ? 6.403 8.054 -30.967 1.00 86.38 188 GLU A N 1
ATOM 1454 C CA . GLU A 1 188 ? 6.773 7.229 -29.815 1.00 86.38 188 GLU A CA 1
ATOM 1455 C C . GLU A 1 188 ? 6.029 7.650 -28.538 1.00 86.38 188 GLU A C 1
ATOM 1457 O O . GLU A 1 188 ? 5.515 6.799 -27.817 1.00 86.38 188 GLU A O 1
ATOM 1462 N N . ALA A 1 189 ? 5.931 8.957 -28.267 1.00 89.50 189 ALA A N 1
ATOM 1463 C CA . ALA A 1 189 ? 5.199 9.462 -27.107 1.00 89.50 189 ALA A CA 1
ATOM 1464 C C . ALA A 1 189 ? 3.699 9.138 -27.191 1.00 89.50 189 ALA A C 1
ATOM 1466 O O . ALA A 1 189 ? 3.130 8.644 -26.224 1.00 89.50 189 ALA A O 1
ATOM 1467 N N . LEU A 1 190 ? 3.076 9.341 -28.355 1.00 90.00 190 LEU A N 1
ATOM 1468 C CA . LEU A 1 190 ? 1.672 8.985 -28.578 1.00 90.00 190 LEU A CA 1
ATOM 1469 C C . LEU A 1 190 ? 1.438 7.473 -28.467 1.00 90.00 190 LEU A C 1
ATOM 1471 O O . LEU A 1 190 ? 0.440 7.064 -27.888 1.00 90.00 190 LEU A O 1
ATOM 1475 N N . ALA A 1 191 ? 2.367 6.640 -28.945 1.00 87.25 191 ALA A N 1
ATOM 1476 C CA . ALA A 1 191 ? 2.276 5.189 -28.784 1.00 87.25 191 ALA A CA 1
ATOM 1477 C C . ALA A 1 191 ? 2.352 4.764 -27.307 1.00 87.25 191 ALA A C 1
ATOM 1479 O O . ALA A 1 191 ? 1.576 3.914 -26.876 1.00 87.25 191 ALA A O 1
ATOM 1480 N N . LYS A 1 192 ? 3.247 5.375 -26.514 1.00 90.62 192 LYS A N 1
ATOM 1481 C CA . LYS A 1 192 ? 3.334 5.140 -25.060 1.00 90.62 192 LYS A CA 1
ATOM 1482 C C . LYS A 1 192 ? 2.017 5.491 -24.362 1.00 90.62 192 LYS A C 1
ATOM 1484 O O . LYS A 1 192 ? 1.516 4.674 -23.593 1.00 90.62 192 LYS A O 1
ATOM 1489 N N . ILE A 1 193 ? 1.450 6.658 -24.674 1.00 90.62 193 ILE A N 1
ATOM 1490 C CA . ILE A 1 193 ? 0.150 7.103 -24.151 1.00 90.62 193 ILE A CA 1
ATOM 1491 C C . ILE A 1 193 ? -0.962 6.138 -24.568 1.00 90.62 193 ILE A C 1
ATOM 1493 O O . ILE A 1 193 ? -1.747 5.718 -23.724 1.00 90.62 193 ILE A O 1
ATOM 1497 N N . GLY A 1 194 ? -1.014 5.747 -25.844 1.00 87.62 194 GLY A N 1
ATOM 1498 C CA . GLY A 1 194 ? -2.040 4.844 -26.367 1.00 87.62 194 GLY A CA 1
ATOM 1499 C C . GLY A 1 194 ? -2.038 3.486 -25.666 1.00 87.62 194 GLY A C 1
ATOM 1500 O O . GLY A 1 194 ? -3.078 3.044 -25.192 1.00 87.62 194 GLY A O 1
ATOM 1501 N N . ILE A 1 195 ? -0.864 2.863 -25.514 1.00 85.62 195 ILE A N 1
ATOM 1502 C CA . ILE A 1 195 ? -0.730 1.577 -24.809 1.00 85.62 195 ILE A CA 1
ATOM 1503 C C . ILE A 1 195 ? -1.166 1.703 -23.348 1.00 85.62 195 ILE A C 1
ATOM 1505 O O . ILE A 1 195 ? -1.937 0.875 -22.870 1.00 85.62 195 ILE A O 1
ATOM 1509 N N . GLY A 1 196 ? -0.696 2.725 -22.627 1.00 83.75 196 GLY A N 1
ATOM 1510 C CA . GLY A 1 196 ? -1.078 2.898 -21.225 1.00 83.75 196 GLY A CA 1
ATOM 1511 C C . GLY A 1 196 ? -2.559 3.228 -21.045 1.00 83.75 196 GLY A C 1
ATOM 1512 O O . GLY A 1 196 ? -3.167 2.749 -20.094 1.00 83.75 196 GLY A O 1
ATOM 1513 N N . THR A 1 197 ? -3.163 3.951 -21.991 1.00 84.88 197 THR A N 1
ATOM 1514 C CA . THR A 1 197 ? -4.608 4.227 -22.004 1.00 84.88 197 THR A CA 1
ATOM 1515 C C . THR A 1 197 ? -5.414 2.946 -22.214 1.00 84.88 197 THR A C 1
ATOM 1517 O O . THR A 1 197 ? -6.344 2.697 -21.456 1.00 84.88 197 THR A O 1
ATOM 1520 N N . ILE A 1 198 ? -5.031 2.094 -23.174 1.00 83.31 198 ILE A N 1
ATOM 1521 C CA . ILE A 1 198 ? -5.685 0.793 -23.406 1.00 83.31 198 ILE A CA 1
ATOM 1522 C C . ILE A 1 198 ? -5.594 -0.089 -22.154 1.00 83.31 198 ILE A C 1
ATOM 1524 O O . ILE A 1 198 ? -6.599 -0.643 -21.716 1.00 83.31 198 ILE A O 1
ATOM 1528 N N . LEU A 1 199 ? -4.406 -0.182 -21.546 1.00 82.94 199 LEU A N 1
ATOM 1529 C CA . LEU A 1 199 ? -4.211 -0.936 -20.304 1.00 82.94 199 LEU A CA 1
ATOM 1530 C C . LEU A 1 199 ? -5.039 -0.363 -19.147 1.00 82.94 199 LEU A C 1
ATOM 1532 O O . LEU A 1 199 ? -5.593 -1.125 -18.360 1.00 82.94 199 LEU A O 1
ATOM 1536 N N . GLY A 1 200 ? -5.138 0.964 -19.050 1.00 84.31 200 GLY A N 1
ATOM 1537 C CA . GLY A 1 200 ? -5.951 1.637 -18.045 1.00 84.31 200 GLY A CA 1
ATOM 1538 C C . GLY A 1 200 ? -7.442 1.343 -18.210 1.00 84.31 200 GLY A C 1
ATOM 1539 O O . GLY A 1 200 ? -8.090 0.968 -17.241 1.00 84.31 200 GLY A O 1
ATOM 1540 N N . ILE A 1 201 ? -7.973 1.431 -19.433 1.00 82.12 201 ILE A N 1
ATOM 1541 C CA . ILE A 1 201 ? -9.375 1.092 -19.733 1.00 82.12 201 ILE A CA 1
ATOM 1542 C C . ILE A 1 201 ? -9.662 -0.373 -19.378 1.00 82.12 201 ILE A C 1
ATOM 1544 O O . ILE A 1 201 ? -10.645 -0.659 -18.699 1.00 82.12 201 ILE A O 1
ATOM 1548 N N . ALA A 1 202 ? -8.775 -1.295 -19.763 1.00 80.31 202 ALA A N 1
ATOM 1549 C CA . ALA A 1 202 ? -8.908 -2.705 -19.400 1.00 80.31 202 ALA A CA 1
ATOM 1550 C C . ALA A 1 202 ? -8.901 -2.913 -17.873 1.00 80.31 202 ALA A C 1
ATOM 1552 O O . ALA A 1 202 ? -9.718 -3.659 -17.341 1.00 80.31 202 ALA A O 1
ATOM 1553 N N . ALA A 1 203 ? -8.026 -2.212 -17.146 1.00 85.31 203 ALA A N 1
ATOM 1554 C CA . ALA A 1 203 ? -7.999 -2.268 -15.688 1.00 85.31 203 ALA A CA 1
ATOM 1555 C C . ALA A 1 203 ? -9.293 -1.727 -15.053 1.00 85.31 203 ALA A C 1
ATOM 1557 O O . ALA A 1 203 ? -9.791 -2.330 -14.107 1.00 85.31 203 ALA A O 1
ATOM 1558 N N . MET A 1 204 ? -9.875 -0.641 -15.577 1.00 86.19 204 MET A N 1
ATOM 1559 C CA . MET A 1 204 ? -11.164 -0.113 -15.099 1.00 86.19 204 MET A CA 1
ATOM 1560 C C . MET A 1 204 ? -12.314 -1.112 -15.271 1.00 86.19 204 MET A C 1
ATOM 1562 O O . MET A 1 204 ? -13.186 -1.202 -14.402 1.00 86.19 204 MET A O 1
ATOM 1566 N N . GLN A 1 205 ? -12.313 -1.879 -16.363 1.00 82.75 205 GLN A N 1
ATOM 1567 C CA . GLN A 1 205 ? -13.295 -2.942 -16.577 1.00 82.75 205 GLN A CA 1
ATOM 1568 C C . GLN A 1 205 ? -13.188 -4.007 -15.477 1.00 82.75 205 GLN A C 1
ATOM 1570 O O . GLN A 1 205 ? -14.173 -4.306 -14.805 1.00 82.75 205 GLN A O 1
ATOM 1575 N N . PHE A 1 206 ? -11.975 -4.483 -15.188 1.00 86.75 206 PHE A N 1
ATOM 1576 C CA . PHE A 1 206 ? -11.750 -5.454 -14.114 1.00 86.75 206 PHE A CA 1
ATOM 1577 C C . PHE A 1 206 ? -12.050 -4.913 -12.710 1.00 86.75 206 PHE A C 1
ATOM 1579 O O . PHE A 1 206 ? -12.386 -5.684 -11.812 1.00 86.75 206 PHE A O 1
ATOM 1586 N N . VAL A 1 207 ? -11.964 -3.599 -12.494 1.00 88.56 207 VAL A N 1
ATOM 1587 C CA . VAL A 1 207 ? -12.414 -2.969 -11.240 1.00 88.56 207 VAL A CA 1
ATOM 1588 C C . VAL A 1 207 ? -13.935 -3.039 -11.121 1.00 88.56 207 VAL A C 1
ATOM 1590 O O . VAL A 1 207 ? -14.446 -3.378 -10.058 1.00 88.56 207 VAL A O 1
ATOM 1593 N N . THR A 1 208 ? -14.658 -2.785 -12.216 1.00 84.69 208 THR A N 1
ATOM 1594 C CA . THR A 1 208 ? -16.129 -2.906 -12.264 1.00 84.69 208 THR A CA 1
ATOM 1595 C C . THR A 1 208 ? -16.587 -4.329 -11.952 1.00 84.69 208 THR A C 1
ATOM 1597 O O . THR A 1 208 ? -17.567 -4.523 -11.240 1.00 84.69 208 THR A O 1
ATOM 1600 N N . GLU A 1 209 ? -15.839 -5.324 -12.424 1.00 84.88 209 GLU A N 1
ATOM 1601 C CA . GLU A 1 209 ? -16.082 -6.746 -12.153 1.00 84.88 209 GLU A CA 1
ATOM 1602 C C . GLU A 1 209 ? -15.661 -7.178 -10.734 1.00 84.88 209 GLU A C 1
ATOM 1604 O O . GLU A 1 209 ? -15.881 -8.321 -10.336 1.00 84.88 209 GLU A O 1
ATOM 1609 N N . GLY A 1 210 ? -15.043 -6.288 -9.949 1.00 86.75 210 GLY A N 1
ATOM 1610 C CA . GLY A 1 210 ? -14.531 -6.602 -8.613 1.00 86.75 210 GLY A CA 1
ATOM 1611 C C . GLY A 1 210 ? -13.297 -7.514 -8.613 1.00 86.75 210 GLY A C 1
ATOM 1612 O O . GLY A 1 210 ? -12.948 -8.072 -7.569 1.00 86.75 210 GLY A O 1
ATOM 1613 N N . LEU A 1 211 ? -12.637 -7.667 -9.767 1.00 88.06 211 LEU A N 1
ATOM 1614 C CA . LEU A 1 211 ? -11.415 -8.454 -9.946 1.00 88.06 211 LEU A CA 1
ATOM 1615 C C . LEU A 1 211 ? -10.152 -7.654 -9.626 1.00 88.06 211 LEU A C 1
ATOM 1617 O O . LEU A 1 211 ? -9.132 -8.242 -9.290 1.00 88.06 211 LEU A O 1
ATOM 1621 N N . ILE A 1 212 ? -10.191 -6.326 -9.706 1.00 90.56 212 ILE A N 1
ATOM 1622 C CA . ILE A 1 212 ? -9.069 -5.448 -9.352 1.00 90.56 212 ILE A CA 1
ATOM 1623 C C . ILE A 1 212 ? -9.518 -4.452 -8.288 1.00 90.56 212 ILE A C 1
ATOM 1625 O O . ILE A 1 212 ? -10.611 -3.896 -8.359 1.00 90.56 212 ILE A O 1
ATOM 1629 N N . THR A 1 213 ? -8.657 -4.205 -7.306 1.00 91.00 213 THR A N 1
ATOM 1630 C CA . THR A 1 213 ? -8.908 -3.254 -6.219 1.00 91.00 213 THR A CA 1
ATOM 1631 C C . THR A 1 213 ? -7.996 -2.034 -6.322 1.00 91.00 213 THR A C 1
ATOM 1633 O O . THR A 1 213 ? -6.813 -2.173 -6.619 1.00 91.00 213 THR A O 1
ATOM 1636 N N . GLY A 1 214 ? -8.514 -0.830 -6.064 1.00 90.31 214 GLY A N 1
ATOM 1637 C CA . GLY A 1 214 ? -7.719 0.397 -6.000 1.00 90.31 214 GLY A CA 1
ATOM 1638 C C . GLY A 1 214 ? -7.161 0.664 -4.604 1.00 90.31 214 GLY A C 1
ATOM 1639 O O . GLY A 1 214 ? -6.875 -0.258 -3.832 1.00 90.31 214 GLY A O 1
ATOM 1640 N N . GLY A 1 215 ? -6.971 1.943 -4.278 1.00 86.69 215 GLY A N 1
ATOM 1641 C CA . GLY A 1 215 ? -6.510 2.371 -2.959 1.00 86.69 215 GLY A CA 1
ATOM 1642 C C . GLY A 1 215 ? -7.597 2.325 -1.879 1.00 86.69 215 GLY A C 1
ATOM 1643 O O . GLY A 1 215 ? -7.264 2.332 -0.692 1.00 86.69 215 GLY A O 1
ATOM 1644 N N . GLY A 1 216 ? -8.876 2.268 -2.263 1.00 88.81 216 GLY A N 1
ATOM 1645 C CA . GLY A 1 216 ? -10.013 2.213 -1.351 1.00 88.81 216 GLY A CA 1
ATOM 1646 C C . GLY A 1 216 ? -10.336 3.554 -0.669 1.00 88.81 216 GLY A C 1
ATOM 1647 O O . GLY A 1 216 ? -9.713 4.587 -0.962 1.00 88.81 216 GLY A O 1
ATOM 1648 N N . PRO A 1 217 ? -11.306 3.554 0.271 1.00 87.19 217 PRO A N 1
ATOM 1649 C CA . PRO A 1 217 ? -11.838 4.772 0.880 1.00 87.19 217 PRO A CA 1
ATOM 1650 C C . PRO A 1 217 ? -10.802 5.569 1.685 1.00 87.19 217 PRO A C 1
ATOM 1652 O O . PRO A 1 217 ? -9.981 5.015 2.426 1.00 87.19 217 PRO A O 1
ATOM 1655 N N . LYS A 1 218 ? -10.897 6.905 1.619 1.00 83.19 218 LYS A N 1
ATOM 1656 C CA . LYS A 1 218 ? -10.077 7.808 2.452 1.00 83.19 218 LYS A CA 1
ATOM 1657 C C . LYS A 1 218 ? -10.466 7.743 3.930 1.00 83.19 218 LYS A C 1
ATOM 1659 O O . LYS A 1 218 ? -9.589 7.745 4.799 1.00 83.19 218 LYS A O 1
ATOM 1664 N N . ASP A 1 219 ? -11.769 7.666 4.203 1.00 89.94 219 ASP A N 1
ATOM 1665 C CA . ASP A 1 219 ? -12.301 7.563 5.561 1.00 89.94 219 ASP A CA 1
ATOM 1666 C C . ASP A 1 219 ? -11.755 6.311 6.262 1.00 89.94 219 ASP A C 1
ATOM 1668 O O . ASP A 1 219 ? -11.816 5.193 5.739 1.00 89.94 219 ASP A O 1
ATOM 1672 N N . LYS A 1 220 ? -11.192 6.511 7.458 1.00 90.81 220 LYS A N 1
ATOM 1673 C CA . LYS A 1 220 ? -10.522 5.446 8.205 1.00 90.81 220 LYS A CA 1
ATOM 1674 C C . LYS A 1 220 ? -11.476 4.307 8.550 1.00 90.81 220 LYS A C 1
ATOM 1676 O O . LYS A 1 220 ? -11.074 3.154 8.447 1.00 90.81 220 LYS A O 1
ATOM 1681 N N . ASN A 1 221 ? -12.696 4.606 8.972 1.00 93.81 221 ASN A N 1
ATOM 1682 C CA . ASN A 1 221 ? -13.611 3.590 9.474 1.00 93.81 221 ASN A CA 1
ATOM 1683 C C . ASN A 1 221 ? -14.202 2.774 8.323 1.00 93.81 221 ASN A C 1
ATOM 1685 O O . ASN A 1 221 ? -14.279 1.551 8.434 1.00 93.81 221 ASN A O 1
ATOM 1689 N N . LYS A 1 222 ? -14.516 3.415 7.188 1.00 93.19 222 LYS A N 1
ATOM 1690 C CA . LYS A 1 222 ? -14.915 2.721 5.953 1.00 93.19 222 LYS A CA 1
ATOM 1691 C C . LYS A 1 222 ? -13.799 1.820 5.430 1.00 93.19 222 LYS A C 1
ATOM 1693 O O . LYS A 1 222 ? -14.047 0.662 5.106 1.00 93.19 222 LYS A O 1
ATOM 1698 N N . ARG A 1 223 ? -12.557 2.313 5.406 1.00 91.81 223 ARG A N 1
ATOM 1699 C CA . ARG A 1 223 ? -11.391 1.514 5.002 1.00 91.81 223 ARG A CA 1
ATOM 1700 C C . ARG A 1 223 ? -11.142 0.342 5.949 1.00 91.81 223 ARG A C 1
ATOM 1702 O O . ARG A 1 223 ? -10.929 -0.775 5.495 1.00 91.81 223 ARG A O 1
ATOM 1709 N N . ASP A 1 224 ? -11.197 0.574 7.259 1.00 92.69 224 ASP A N 1
ATOM 1710 C CA . ASP A 1 224 ? -11.021 -0.485 8.253 1.00 92.69 224 A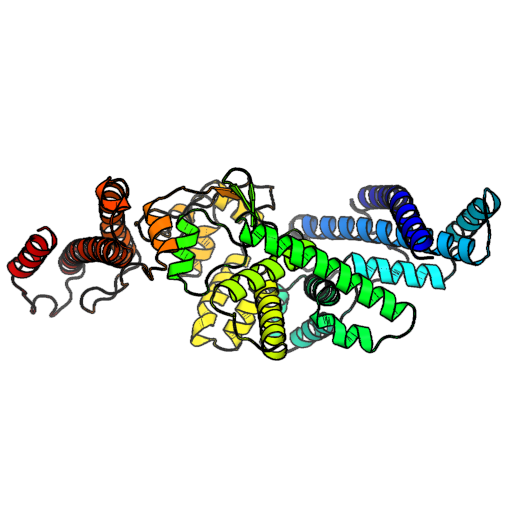SP A CA 1
ATOM 1711 C C . ASP A 1 224 ? -12.173 -1.508 8.181 1.00 92.69 224 ASP A C 1
ATOM 1713 O O . ASP A 1 224 ? -11.950 -2.686 8.449 1.00 92.69 224 ASP A O 1
ATOM 1717 N N . ALA A 1 225 ? -13.393 -1.096 7.809 1.00 93.81 225 ALA A N 1
ATOM 1718 C CA . ALA A 1 225 ? -14.501 -2.010 7.522 1.00 93.81 225 ALA A CA 1
ATOM 1719 C C . ALA A 1 225 ? -14.236 -2.873 6.291 1.00 93.81 225 ALA A C 1
ATOM 1721 O O . ALA A 1 225 ? -14.404 -4.089 6.359 1.00 93.81 225 ALA A O 1
ATOM 1722 N N . LEU A 1 226 ? -13.728 -2.267 5.220 1.00 93.81 226 LEU A N 1
ATOM 1723 C CA . LEU A 1 226 ? -13.338 -2.969 4.006 1.00 93.81 226 LEU A CA 1
ATOM 1724 C C . LEU A 1 226 ? -12.212 -3.985 4.278 1.00 93.81 226 LEU A C 1
ATOM 1726 O O . LEU A 1 226 ? -12.321 -5.144 3.908 1.00 93.81 226 LEU A O 1
ATOM 1730 N N . TYR A 1 227 ? -11.185 -3.628 5.054 1.00 93.31 227 TYR A N 1
ATOM 1731 C CA . TYR A 1 227 ? -10.136 -4.579 5.456 1.00 93.31 227 TYR A CA 1
ATOM 1732 C C . TYR A 1 227 ? -10.651 -5.760 6.288 1.00 93.31 227 TYR A C 1
ATOM 1734 O O . TYR A 1 227 ? -10.091 -6.857 6.218 1.00 93.31 227 TYR A O 1
ATOM 1742 N N . ARG A 1 228 ? -11.725 -5.585 7.070 1.00 93.38 228 ARG A N 1
ATOM 1743 C CA . ARG A 1 228 ? -12.325 -6.695 7.830 1.00 93.38 228 ARG A CA 1
ATOM 1744 C C . ARG A 1 228 ? -13.024 -7.718 6.940 1.00 93.38 228 ARG A C 1
ATOM 1746 O O . ARG A 1 228 ? -13.123 -8.869 7.361 1.00 93.38 228 ARG A O 1
ATOM 1753 N N . THR A 1 229 ? -13.442 -7.345 5.729 1.00 93.56 229 THR A N 1
ATOM 1754 C CA . THR A 1 229 ? -13.952 -8.306 4.739 1.00 93.56 229 THR A CA 1
ATOM 1755 C C . THR A 1 229 ? -12.831 -9.123 4.095 1.00 93.56 229 THR A C 1
ATOM 1757 O O . THR A 1 229 ? -13.113 -10.068 3.375 1.00 93.56 229 THR A O 1
ATOM 1760 N N . GLY A 1 230 ? -11.560 -8.808 4.369 1.00 92.31 230 GLY A N 1
ATOM 1761 C CA . GLY A 1 230 ? -10.409 -9.435 3.716 1.00 92.31 230 GLY A CA 1
ATOM 1762 C C . GLY A 1 230 ? -9.976 -8.731 2.430 1.00 92.31 230 GLY A C 1
ATOM 1763 O O . GLY A 1 230 ? -8.982 -9.130 1.825 1.00 92.31 230 GLY A O 1
ATOM 1764 N N . TRP A 1 231 ? -10.674 -7.663 2.029 1.00 93.56 231 TRP A N 1
ATOM 1765 C CA . TRP A 1 231 ? -10.264 -6.811 0.916 1.00 93.56 231 TRP A CA 1
ATOM 1766 C C . TRP A 1 231 ? -8.848 -6.266 1.124 1.00 93.56 231 TRP A C 1
ATOM 1768 O O . TRP A 1 231 ? -8.499 -5.784 2.206 1.00 93.56 231 TRP A O 1
ATOM 1778 N N . GLN A 1 232 ? -8.044 -6.312 0.065 1.00 91.81 232 GLN A N 1
ATOM 1779 C CA . GLN A 1 232 ? -6.671 -5.819 0.050 1.00 91.81 232 GLN A CA 1
ATOM 1780 C C . GLN A 1 232 ? -6.532 -4.733 -1.020 1.00 91.81 232 GLN A C 1
ATOM 1782 O O . GLN A 1 232 ? -7.024 -4.933 -2.131 1.00 91.81 232 GLN A O 1
ATOM 1787 N N . PRO A 1 233 ? -5.857 -3.607 -0.734 1.00 91.69 233 PRO A N 1
ATOM 1788 C CA . PRO A 1 233 ? -5.675 -2.543 -1.713 1.00 91.69 233 PRO A CA 1
ATOM 1789 C C . PRO A 1 233 ? -4.710 -2.976 -2.816 1.00 91.69 233 PRO A C 1
ATOM 1791 O O . PRO A 1 233 ? -3.794 -3.770 -2.570 1.00 91.69 233 PRO A O 1
ATOM 1794 N N . TYR A 1 234 ? -4.886 -2.422 -4.015 1.00 90.38 234 TYR A N 1
ATOM 1795 C CA . TYR A 1 234 ? -4.019 -2.654 -5.174 1.00 90.38 234 TYR A CA 1
ATOM 1796 C C . TYR A 1 234 ? -3.721 -4.136 -5.415 1.00 90.38 234 TYR A C 1
ATOM 1798 O O . TYR A 1 234 ? -2.562 -4.576 -5.404 1.00 90.38 234 TYR A O 1
ATOM 1806 N N . SER A 1 235 ? -4.787 -4.919 -5.547 1.00 90.75 235 SER A N 1
ATOM 1807 C CA . SER A 1 235 ? -4.727 -6.371 -5.634 1.00 90.75 235 SER A CA 1
ATOM 1808 C C . SER A 1 235 ? -5.638 -6.927 -6.721 1.00 90.75 235 SER A C 1
ATOM 1810 O O . SER A 1 235 ? -6.681 -6.359 -7.036 1.00 90.75 235 SER A O 1
ATOM 1812 N N . LEU A 1 236 ? -5.224 -8.056 -7.288 1.00 90.94 236 LEU A N 1
ATOM 1813 C CA . LEU A 1 236 ? -6.037 -8.879 -8.176 1.00 90.94 236 LEU A CA 1
ATOM 1814 C C . LEU A 1 236 ? -6.780 -9.917 -7.329 1.00 90.94 236 LEU A C 1
ATOM 1816 O O . LEU A 1 236 ? -6.152 -10.611 -6.530 1.00 90.94 236 LEU A O 1
ATOM 1820 N N . LYS A 1 237 ? -8.095 -10.023 -7.496 1.00 89.38 237 LYS A N 1
ATOM 1821 C CA . LYS A 1 237 ? -8.945 -11.008 -6.834 1.00 89.38 237 LYS A CA 1
ATOM 1822 C C . LYS A 1 237 ? -9.101 -12.233 -7.731 1.00 89.38 237 LYS A C 1
ATOM 1824 O O . LYS A 1 237 ? -9.687 -12.144 -8.804 1.00 89.38 237 LYS A O 1
ATOM 1829 N N . ILE A 1 238 ? -8.601 -13.375 -7.275 1.00 88.12 238 ILE A N 1
ATOM 1830 C CA . ILE A 1 238 ? -8.736 -14.676 -7.939 1.00 88.12 238 ILE A CA 1
ATOM 1831 C C . ILE A 1 238 ? -9.253 -15.661 -6.894 1.00 88.12 238 ILE A C 1
ATOM 1833 O O . ILE A 1 238 ? -8.654 -15.784 -5.829 1.00 88.12 238 ILE A O 1
ATOM 1837 N N . GLU A 1 239 ? -10.374 -16.332 -7.172 1.00 87.94 239 GLU A N 1
ATOM 1838 C CA . GLU A 1 239 ? -10.916 -17.404 -6.313 1.00 87.94 239 GLU A CA 1
ATOM 1839 C C . GLU A 1 239 ? -11.074 -17.005 -4.829 1.00 87.94 239 GLU A C 1
ATOM 1841 O O . GLU A 1 239 ? -10.771 -17.762 -3.909 1.00 87.94 239 GLU A O 1
ATOM 1846 N N . GLY A 1 240 ? -11.513 -15.769 -4.569 1.00 85.88 240 GLY A N 1
ATOM 1847 C CA . GLY A 1 240 ? -11.691 -15.266 -3.200 1.00 85.88 240 GLY A CA 1
ATOM 1848 C C . GLY A 1 240 ? -10.393 -14.877 -2.478 1.00 85.88 240 GLY A C 1
ATOM 1849 O O . GLY A 1 240 ? -10.444 -14.508 -1.308 1.00 85.88 240 GLY A O 1
ATOM 1850 N N . LYS A 1 241 ? -9.242 -14.895 -3.156 1.00 89.81 241 LYS A N 1
ATOM 1851 C CA . LYS A 1 241 ? -7.960 -14.398 -2.640 1.00 89.81 241 LYS A CA 1
ATOM 1852 C C . LYS A 1 241 ? -7.524 -13.148 -3.386 1.00 89.81 241 LYS A C 1
ATOM 1854 O O . LYS A 1 241 ? -7.683 -13.046 -4.597 1.00 89.81 241 LYS A O 1
ATOM 1859 N N . TYR A 1 242 ? -6.950 -12.210 -2.654 1.00 90.25 242 TYR A N 1
ATOM 1860 C CA . TYR A 1 242 ? -6.341 -11.001 -3.177 1.00 90.25 242 TYR A CA 1
ATOM 1861 C C . TYR A 1 242 ? -4.828 -11.190 -3.276 1.00 90.25 242 TYR A C 1
ATOM 1863 O O . TYR A 1 242 ? -4.190 -11.646 -2.328 1.00 90.25 242 TYR A O 1
ATOM 1871 N N . TYR A 1 243 ? -4.272 -10.823 -4.427 1.00 89.44 243 TYR A N 1
ATOM 1872 C CA . TYR A 1 243 ? -2.845 -10.855 -4.725 1.00 89.44 243 TYR A CA 1
ATOM 1873 C C . TYR A 1 243 ? -2.371 -9.445 -5.051 1.00 89.44 243 TYR A C 1
ATOM 1875 O O . TYR A 1 243 ? -2.756 -8.873 -6.075 1.00 89.44 243 TYR A O 1
ATOM 1883 N N . SER A 1 244 ? -1.527 -8.869 -4.197 1.00 87.75 244 SER A N 1
ATOM 1884 C CA . SER A 1 244 ? -1.089 -7.488 -4.385 1.00 87.75 244 SER A CA 1
ATOM 1885 C C . SER A 1 244 ? -0.198 -7.323 -5.617 1.00 87.75 244 SER A C 1
ATOM 1887 O O . SER A 1 244 ? 0.868 -7.932 -5.719 1.00 87.75 244 SER A O 1
ATOM 1889 N N . TYR A 1 245 ? -0.580 -6.410 -6.511 1.00 85.81 245 TYR A N 1
ATOM 1890 C CA . TYR A 1 245 ? 0.228 -6.009 -7.667 1.00 85.81 245 TYR A CA 1
ATOM 1891 C C . TYR A 1 245 ? 1.089 -4.767 -7.390 1.00 85.81 245 TYR A C 1
ATOM 1893 O O . TYR A 1 245 ? 1.793 -4.288 -8.279 1.00 85.81 245 TYR A O 1
ATOM 1901 N N . SER A 1 246 ? 1.087 -4.239 -6.159 1.00 81.06 246 SER A N 1
ATOM 1902 C CA . SER A 1 246 ? 1.813 -3.017 -5.769 1.00 81.06 246 SER A CA 1
ATOM 1903 C C . SER A 1 246 ? 3.322 -3.046 -6.030 1.00 81.06 246 SER A C 1
ATOM 1905 O O . SER A 1 246 ? 3.948 -1.990 -6.050 1.00 81.06 246 SER A O 1
ATOM 1907 N N . ARG A 1 247 ? 3.918 -4.233 -6.199 1.00 77.62 247 ARG A N 1
ATOM 1908 C CA . ARG A 1 247 ? 5.348 -4.408 -6.504 1.00 77.62 247 ARG A CA 1
ATOM 1909 C C . ARG A 1 247 ? 5.638 -4.706 -7.977 1.00 77.62 247 ARG A C 1
ATOM 1911 O O . ARG A 1 247 ? 6.805 -4.792 -8.345 1.00 77.62 247 ARG A O 1
ATOM 1918 N N . LEU A 1 248 ? 4.612 -4.857 -8.814 1.00 83.38 248 LEU A N 1
ATOM 1919 C CA . LEU A 1 248 ? 4.748 -5.172 -10.239 1.00 83.38 248 LEU A CA 1
ATOM 1920 C C . LEU A 1 248 ? 4.956 -3.896 -11.064 1.00 83.38 248 LEU A C 1
ATOM 1922 O O . LEU A 1 248 ? 4.185 -3.588 -11.969 1.00 83.38 248 LEU A O 1
ATOM 1926 N N . GLU A 1 249 ? 5.966 -3.100 -10.723 1.00 82.25 249 GLU A N 1
ATOM 1927 C CA . GLU A 1 249 ? 6.210 -1.822 -11.396 1.00 82.25 249 GLU A CA 1
ATOM 1928 C C . GLU A 1 249 ? 6.816 -2.004 -12.796 1.00 82.25 249 GLU A C 1
ATOM 1930 O O . GLU A 1 249 ? 7.646 -2.894 -12.995 1.00 82.25 249 GLU A O 1
ATOM 1935 N N . PRO A 1 250 ? 6.435 -1.172 -13.787 1.00 80.62 250 PRO A N 1
ATOM 1936 C CA . PRO A 1 250 ? 5.543 -0.003 -13.709 1.00 80.62 250 PRO A CA 1
ATOM 1937 C C . PRO A 1 250 ? 4.055 -0.334 -13.936 1.00 80.62 250 PRO A C 1
ATOM 1939 O O . PRO A 1 250 ? 3.190 0.535 -13.827 1.00 80.62 250 PRO A O 1
ATOM 1942 N N . LEU A 1 251 ? 3.742 -1.587 -14.283 1.00 82.50 251 LEU A N 1
ATOM 1943 C CA . LEU A 1 251 ? 2.393 -2.019 -14.650 1.00 82.50 251 LEU A CA 1
ATOM 1944 C C . LEU A 1 251 ? 1.405 -1.856 -13.485 1.00 82.50 251 LEU A C 1
ATOM 1946 O O . LEU A 1 251 ? 0.297 -1.365 -13.677 1.00 82.50 251 LEU A O 1
ATOM 1950 N N . GLY A 1 252 ? 1.835 -2.175 -12.266 1.00 85.44 252 GLY A N 1
ATOM 1951 C CA . GLY A 1 252 ? 1.052 -2.017 -11.047 1.00 85.44 252 GLY A CA 1
ATOM 1952 C C . GLY A 1 252 ? 0.686 -0.563 -10.738 1.00 85.44 252 GLY A C 1
ATOM 1953 O O . GLY A 1 252 ? -0.363 -0.317 -10.148 1.00 85.44 252 GLY A O 1
ATOM 1954 N N . SER A 1 253 ? 1.496 0.421 -11.144 1.00 85.38 253 SER A N 1
ATOM 1955 C CA . SER A 1 253 ? 1.108 1.838 -11.052 1.00 85.38 253 SER A CA 1
ATOM 1956 C C . SER A 1 253 ? 0.066 2.225 -12.101 1.00 85.38 253 SER A C 1
ATOM 1958 O O . SER A 1 253 ? -0.870 2.951 -11.781 1.00 85.38 253 SER A O 1
ATOM 1960 N N . ILE A 1 254 ? 0.181 1.719 -13.333 1.00 84.38 254 ILE A N 1
ATOM 1961 C CA . ILE A 1 254 ? -0.809 1.975 -14.395 1.00 84.38 254 ILE A CA 1
ATOM 1962 C C . ILE A 1 254 ? -2.174 1.393 -13.997 1.00 84.38 254 ILE A C 1
ATOM 1964 O O . ILE A 1 254 ? -3.175 2.107 -14.018 1.00 84.38 254 ILE A O 1
ATOM 1968 N N . ILE A 1 255 ? -2.200 0.127 -13.568 1.00 87.94 255 ILE A N 1
ATOM 1969 C CA . ILE A 1 255 ? -3.417 -0.555 -13.103 1.00 87.94 255 ILE A CA 1
ATOM 1970 C C . ILE A 1 255 ? -3.979 0.141 -11.859 1.00 87.94 255 ILE A C 1
ATOM 1972 O O . ILE A 1 255 ? -5.166 0.442 -11.803 1.00 87.94 255 ILE A O 1
ATOM 1976 N N . GLY A 1 256 ? -3.128 0.438 -10.870 1.00 87.75 256 GLY A N 1
ATOM 1977 C CA . GLY A 1 256 ? -3.552 1.100 -9.637 1.00 87.75 256 GLY A CA 1
ATOM 1978 C C . GLY A 1 256 ? -4.176 2.472 -9.871 1.00 87.75 256 GLY A C 1
ATOM 1979 O O . GLY A 1 256 ? -5.201 2.772 -9.276 1.00 87.75 256 GLY A O 1
ATOM 1980 N N . MET A 1 257 ? -3.614 3.271 -10.777 1.00 85.38 257 MET A N 1
ATOM 1981 C CA . MET A 1 257 ? -4.164 4.582 -11.119 1.00 85.38 257 MET A CA 1
ATOM 1982 C C . MET A 1 257 ? -5.513 4.480 -11.830 1.00 85.38 257 MET A C 1
ATOM 1984 O O . MET A 1 257 ? -6.410 5.270 -11.546 1.00 85.38 257 MET A O 1
ATOM 1988 N N . ALA A 1 258 ? -5.668 3.509 -12.732 1.00 85.06 258 ALA A N 1
ATOM 1989 C CA . ALA A 1 258 ? -6.945 3.235 -13.377 1.00 85.06 258 ALA A CA 1
ATOM 1990 C C . ALA A 1 258 ? -8.010 2.796 -12.359 1.00 85.06 258 ALA A C 1
ATOM 1992 O O . ALA A 1 258 ? -9.140 3.278 -12.410 1.00 85.06 258 ALA A O 1
ATOM 1993 N N . ALA A 1 259 ? -7.630 1.955 -11.392 1.00 89.31 259 ALA A N 1
ATOM 1994 C CA . ALA A 1 259 ? -8.502 1.537 -10.301 1.00 89.31 259 ALA A CA 1
ATOM 1995 C C . ALA A 1 259 ? -8.906 2.700 -9.388 1.00 89.31 259 ALA A C 1
ATOM 1997 O O . ALA A 1 259 ? -10.094 2.899 -9.157 1.00 89.31 259 ALA A O 1
ATOM 1998 N N . ASP A 1 260 ? -7.951 3.528 -8.953 1.00 87.00 260 ASP A N 1
ATOM 1999 C CA . ASP A 1 260 ? -8.240 4.740 -8.176 1.00 87.00 260 ASP A CA 1
ATOM 2000 C C . ASP A 1 260 ? -9.157 5.705 -8.948 1.00 87.00 260 ASP A C 1
ATOM 2002 O O . ASP A 1 260 ? -10.054 6.311 -8.371 1.00 87.00 260 ASP A O 1
ATOM 2006 N N . MET A 1 261 ? -8.952 5.860 -10.260 1.00 81.75 261 MET A N 1
ATOM 2007 C CA . MET A 1 261 ? -9.806 6.706 -11.096 1.00 81.75 261 MET A CA 1
ATOM 2008 C C . MET A 1 261 ? -11.229 6.147 -11.203 1.00 81.75 261 MET A C 1
ATOM 2010 O O . MET A 1 261 ? -12.179 6.919 -11.118 1.00 81.75 261 MET A O 1
ATOM 2014 N N . LYS A 1 262 ? -11.393 4.828 -11.344 1.00 85.31 262 LYS A N 1
ATOM 2015 C CA . LYS A 1 262 ? -12.717 4.197 -11.358 1.00 85.31 262 LYS A CA 1
ATOM 2016 C C . LYS A 1 262 ? -13.440 4.357 -10.019 1.00 85.31 262 LYS A C 1
ATOM 2018 O O . LYS A 1 262 ? -14.606 4.733 -10.021 1.00 85.31 262 LYS A O 1
ATOM 2023 N N . GLU A 1 263 ? -12.738 4.163 -8.901 1.00 84.25 263 GLU A N 1
ATOM 2024 C CA . GLU A 1 263 ? -13.282 4.409 -7.556 1.00 84.25 263 GLU A CA 1
ATOM 2025 C C . GLU A 1 263 ? -13.771 5.860 -7.407 1.00 84.25 263 GLU A C 1
ATOM 2027 O O . GLU A 1 263 ? -14.872 6.089 -6.913 1.00 84.25 263 GLU A O 1
ATOM 2032 N N . LEU A 1 264 ? -13.004 6.845 -7.896 1.00 77.31 264 LEU A N 1
ATOM 2033 C CA . LEU A 1 264 ? -13.433 8.249 -7.890 1.00 77.31 264 LEU A CA 1
ATOM 2034 C C . LEU A 1 264 ? -14.665 8.498 -8.770 1.00 77.31 264 LEU A C 1
ATOM 2036 O O . LEU A 1 264 ? -15.539 9.269 -8.376 1.00 77.31 264 LEU A O 1
ATOM 2040 N N . ILE A 1 265 ? -14.747 7.875 -9.950 1.00 78.31 265 ILE A N 1
ATOM 2041 C CA . ILE A 1 265 ? -15.915 7.995 -10.838 1.00 78.31 265 ILE A CA 1
ATOM 2042 C C . ILE A 1 265 ? -17.175 7.491 -10.118 1.00 78.31 265 ILE A C 1
ATOM 2044 O O . ILE A 1 265 ? -18.173 8.215 -10.061 1.00 78.31 265 ILE A O 1
ATOM 2048 N N . ASP A 1 266 ? -17.087 6.318 -9.486 1.00 78.50 266 ASP A N 1
ATOM 2049 C CA . ASP A 1 266 ? -18.192 5.668 -8.767 1.00 78.50 266 ASP A CA 1
ATOM 2050 C C . ASP A 1 266 ? -18.634 6.423 -7.502 1.00 78.50 266 ASP A C 1
ATOM 2052 O O . ASP A 1 266 ? -19.785 6.312 -7.075 1.00 78.50 266 ASP A O 1
ATOM 2056 N N . GLU A 1 267 ? -17.748 7.217 -6.895 1.00 73.62 267 GLU A N 1
ATOM 2057 C CA . GLU A 1 267 ? -18.066 8.059 -5.735 1.00 73.62 267 GLU A CA 1
ATOM 2058 C C . GLU A 1 267 ? -18.916 9.304 -6.079 1.00 73.62 267 GLU A C 1
ATOM 2060 O O . GLU A 1 267 ? -19.307 10.028 -5.163 1.00 73.62 267 GLU A O 1
ATOM 2065 N N . GLY A 1 268 ? -19.282 9.521 -7.354 1.00 62.06 268 GLY A N 1
ATOM 2066 C CA . GLY A 1 268 ? -20.292 10.514 -7.758 1.00 62.06 268 GLY A CA 1
ATOM 2067 C C . GLY A 1 268 ? -19.808 11.575 -8.748 1.00 62.06 268 GLY A C 1
ATOM 2068 O O . GLY A 1 268 ? -20.114 12.754 -8.595 1.00 62.06 268 GLY A O 1
ATOM 2069 N N . THR A 1 269 ? -19.047 11.185 -9.772 1.00 56.50 269 THR A N 1
ATOM 2070 C CA . THR A 1 269 ? -18.405 12.124 -10.714 1.00 56.50 269 THR A CA 1
ATOM 2071 C C . THR A 1 269 ? -19.143 12.219 -12.066 1.00 56.50 269 THR A C 1
ATOM 2073 O O . THR A 1 269 ? -18.511 12.368 -13.107 1.00 56.50 269 THR A O 1
ATOM 2076 N N . ASN A 1 270 ? -20.478 12.117 -12.081 1.00 49.72 270 ASN A N 1
ATOM 2077 C CA . ASN A 1 270 ? -21.250 12.027 -13.334 1.00 49.72 270 ASN A CA 1
ATOM 2078 C C . ASN A 1 270 ? -21.444 13.362 -14.089 1.00 49.72 270 ASN A C 1
ATOM 2080 O O . ASN A 1 270 ? -21.858 13.331 -15.242 1.00 49.72 270 ASN A O 1
ATOM 2084 N N . GLU A 1 271 ? -21.092 14.514 -13.505 1.00 53.03 271 GLU A N 1
ATOM 2085 C CA . GLU A 1 271 ? -21.261 15.845 -14.129 1.00 53.03 271 GLU A CA 1
ATOM 2086 C C . GLU A 1 271 ? -19.968 16.677 -14.136 1.00 53.03 271 GLU A C 1
ATOM 2088 O O . GLU A 1 271 ? -19.966 17.843 -13.753 1.00 53.03 271 GLU A O 1
ATOM 2093 N N . LYS A 1 272 ? -18.827 16.089 -14.514 1.00 57.81 272 LYS A N 1
ATOM 2094 C CA . LYS A 1 272 ? -17.552 16.825 -14.490 1.00 57.81 272 LYS A CA 1
ATOM 2095 C C . LYS A 1 272 ? -17.028 17.194 -15.864 1.00 57.81 272 LYS A C 1
ATOM 2097 O O . LYS A 1 272 ? -17.014 16.385 -16.790 1.00 57.81 272 LYS A O 1
ATOM 2102 N N . THR A 1 273 ? -16.547 18.430 -15.984 1.00 58.44 273 THR A N 1
ATOM 2103 C CA . THR A 1 273 ? -15.891 18.917 -17.207 1.00 58.44 273 THR A CA 1
ATOM 2104 C C . THR A 1 273 ? -14.541 18.222 -17.418 1.00 58.44 273 THR A C 1
ATOM 2106 O O . THR A 1 273 ? -13.906 17.738 -16.481 1.00 58.44 273 THR A O 1
ATOM 2109 N N . ILE A 1 274 ? -14.044 18.215 -18.662 1.00 55.91 274 ILE A N 1
ATOM 2110 C CA . ILE A 1 274 ? -12.741 17.623 -19.038 1.00 55.91 274 ILE A CA 1
ATOM 2111 C C . ILE A 1 274 ? -11.588 18.140 -18.147 1.00 55.91 274 ILE A C 1
ATOM 2113 O O . ILE A 1 274 ? -10.665 17.390 -17.824 1.00 55.91 274 ILE A O 1
ATOM 2117 N N . ASN A 1 275 ? -11.660 19.398 -17.696 1.00 60.19 275 ASN A N 1
ATOM 2118 C CA . ASN A 1 275 ? -10.664 20.008 -16.808 1.00 60.19 275 ASN A CA 1
ATOM 2119 C C . ASN A 1 275 ? -10.673 19.405 -15.393 1.00 60.19 275 ASN A C 1
ATOM 2121 O O . ASN A 1 275 ? -9.615 19.155 -14.816 1.00 60.19 275 ASN A O 1
ATOM 2125 N N . GLU A 1 276 ? -11.851 19.123 -14.841 1.00 68.31 276 GLU A N 1
ATOM 2126 C CA . GLU A 1 276 ? -11.993 18.495 -13.524 1.00 68.31 276 GLU A CA 1
ATOM 2127 C C . GLU A 1 276 ? -11.580 17.021 -13.560 1.00 68.31 276 GLU A C 1
ATOM 2129 O O . GLU A 1 276 ? -10.951 16.530 -12.619 1.00 68.31 276 GLU A O 1
ATOM 2134 N N . LEU A 1 277 ? -11.847 16.337 -14.679 1.00 67.00 277 LEU A N 1
ATOM 2135 C CA . LEU A 1 277 ? -11.360 14.983 -14.931 1.00 67.00 277 LEU A CA 1
ATOM 2136 C C . LEU A 1 277 ? -9.823 14.950 -14.950 1.00 67.00 277 LEU A C 1
ATOM 2138 O O . LEU A 1 277 ? -9.215 14.104 -14.298 1.00 67.00 277 LEU A O 1
ATOM 2142 N N . ALA A 1 278 ? -9.175 15.899 -15.633 1.00 67.44 278 ALA A N 1
ATOM 2143 C CA . ALA A 1 278 ? -7.716 16.005 -15.659 1.00 67.44 278 ALA A CA 1
ATOM 2144 C C . ALA A 1 278 ? -7.121 16.259 -14.261 1.00 67.44 278 ALA A C 1
ATOM 2146 O O . ALA A 1 278 ? -6.128 15.627 -13.890 1.00 67.44 278 ALA A O 1
ATOM 2147 N N . GLY A 1 279 ? -7.755 17.125 -13.460 1.00 73.06 279 GLY A N 1
ATOM 2148 C CA . GLY A 1 279 ? -7.380 17.356 -12.063 1.00 73.06 279 GLY A CA 1
ATOM 2149 C C . GLY A 1 279 ? -7.501 16.093 -11.205 1.00 73.06 279 GLY A C 1
ATOM 2150 O O . GLY A 1 279 ? -6.585 15.765 -10.453 1.00 73.06 279 GLY A O 1
ATOM 2151 N N . GLN A 1 280 ? -8.581 15.326 -11.362 1.00 69.50 280 GLN A N 1
ATOM 2152 C CA . GLN A 1 280 ? -8.752 14.052 -10.663 1.00 69.50 280 GLN A CA 1
ATOM 2153 C C . GLN A 1 280 ? -7.755 12.981 -11.113 1.00 69.50 280 GLN A C 1
ATOM 2155 O O . GLN A 1 280 ? -7.227 12.271 -10.263 1.00 69.50 280 GLN A O 1
ATOM 2160 N N . ILE A 1 281 ? -7.426 12.891 -12.406 1.00 71.50 281 ILE A N 1
ATOM 2161 C CA . ILE A 1 281 ? -6.378 11.983 -12.900 1.00 71.50 281 ILE A CA 1
ATOM 2162 C C . ILE A 1 281 ? -5.028 12.352 -12.275 1.00 71.50 281 ILE A C 1
ATOM 2164 O O . ILE A 1 281 ? -4.297 11.470 -11.825 1.00 71.50 281 ILE A O 1
ATOM 2168 N N . ALA A 1 282 ? -4.703 13.645 -12.189 1.00 71.88 282 ALA A N 1
ATOM 2169 C CA . ALA A 1 282 ? -3.486 14.109 -11.529 1.00 71.88 282 ALA A CA 1
ATOM 2170 C C . ALA A 1 282 ? -3.484 13.794 -10.018 1.00 71.88 282 ALA A C 1
ATOM 2172 O O . ALA A 1 282 ? -2.461 13.371 -9.470 1.00 71.88 282 ALA A O 1
ATOM 2173 N N . LEU A 1 283 ? -4.628 13.933 -9.340 1.00 72.56 283 LEU A N 1
ATOM 2174 C CA . LEU A 1 283 ? -4.787 13.544 -7.936 1.00 72.56 283 LEU A CA 1
ATOM 2175 C C . LEU A 1 283 ? -4.654 12.028 -7.735 1.00 72.56 283 LEU A C 1
ATOM 2177 O O . LEU A 1 283 ? -3.962 11.612 -6.807 1.00 72.56 283 LEU A O 1
ATOM 2181 N N . SER A 1 284 ? -5.250 11.203 -8.599 1.00 71.69 284 SER A N 1
ATOM 2182 C CA . SER A 1 284 ? -5.105 9.741 -8.578 1.00 71.69 284 SER A CA 1
ATOM 2183 C C . SER A 1 284 ? -3.672 9.317 -8.849 1.00 71.69 284 SER A C 1
ATOM 2185 O O . SER A 1 284 ? -3.148 8.483 -8.122 1.00 71.69 284 SER A O 1
ATOM 2187 N N . PHE A 1 285 ? -2.996 9.934 -9.823 1.00 77.44 285 PHE A N 1
ATOM 2188 C CA . PHE A 1 285 ? -1.564 9.734 -10.047 1.00 77.44 285 PHE A CA 1
ATOM 2189 C C . PHE A 1 285 ? -0.772 10.028 -8.768 1.00 77.44 285 PHE A C 1
ATOM 2191 O O . PHE A 1 285 ? 0.044 9.216 -8.334 1.00 77.44 285 PHE A O 1
ATOM 2198 N N . THR A 1 286 ? -1.057 11.164 -8.130 1.00 72.19 286 THR A N 1
ATOM 2199 C CA . THR A 1 286 ? -0.371 11.598 -6.909 1.00 72.19 286 THR A CA 1
ATOM 2200 C C . THR A 1 286 ? -0.616 10.618 -5.766 1.00 72.19 286 THR A C 1
ATOM 2202 O O . THR A 1 286 ? 0.347 10.138 -5.177 1.00 72.19 286 THR A O 1
ATOM 2205 N N . LYS A 1 287 ? -1.877 10.263 -5.485 1.00 71.81 287 LYS A N 1
ATOM 2206 C CA . LYS A 1 287 ? -2.271 9.267 -4.473 1.00 71.81 287 LYS A CA 1
ATOM 2207 C C . LYS A 1 287 ? -1.613 7.917 -4.747 1.00 71.81 287 LYS A C 1
ATOM 2209 O O . LYS A 1 287 ? -1.064 7.308 -3.833 1.00 71.81 287 LYS A O 1
ATOM 2214 N N . ASN A 1 288 ? -1.637 7.462 -5.997 1.00 75.81 288 ASN A N 1
ATOM 2215 C CA . ASN A 1 288 ? -1.081 6.176 -6.377 1.00 75.81 288 ASN A CA 1
ATOM 2216 C C . ASN A 1 288 ? 0.418 6.133 -6.079 1.00 75.81 288 ASN A C 1
ATOM 2218 O O . ASN A 1 288 ? 0.853 5.262 -5.330 1.00 75.81 288 ASN A O 1
ATOM 2222 N N . ILE A 1 289 ? 1.180 7.119 -6.567 1.00 73.38 289 ILE A N 1
ATOM 2223 C CA . ILE A 1 289 ? 2.629 7.204 -6.353 1.00 73.38 289 ILE A CA 1
ATOM 2224 C C . ILE A 1 289 ? 2.967 7.366 -4.866 1.00 73.38 289 ILE A C 1
ATOM 2226 O O . ILE A 1 289 ? 3.808 6.625 -4.360 1.00 73.38 289 ILE A O 1
ATOM 2230 N N . THR A 1 290 ? 2.307 8.274 -4.139 1.00 71.94 290 THR A N 1
ATOM 2231 C CA . THR A 1 290 ? 2.593 8.518 -2.711 1.00 71.94 290 THR A CA 1
ATOM 2232 C C . THR A 1 290 ? 2.208 7.342 -1.816 1.00 71.94 290 THR A C 1
ATOM 2234 O O . THR A 1 290 ? 2.839 7.133 -0.782 1.00 71.94 290 THR A O 1
ATOM 2237 N N . SER A 1 291 ? 1.230 6.529 -2.226 1.00 67.38 291 SER A N 1
ATOM 2238 C CA . SER A 1 291 ? 0.812 5.329 -1.492 1.00 67.38 291 SER A CA 1
ATOM 2239 C C . SER A 1 291 ? 1.757 4.132 -1.649 1.00 67.38 291 SER A C 1
ATOM 2241 O O . SER A 1 291 ? 1.649 3.164 -0.892 1.00 67.38 291 SER A O 1
ATOM 2243 N N . LYS A 1 292 ? 2.701 4.165 -2.602 1.00 70.94 292 LYS A N 1
ATOM 2244 C CA . LYS A 1 292 ? 3.655 3.067 -2.799 1.00 70.94 292 LYS A CA 1
ATOM 2245 C C . LYS A 1 292 ? 4.616 2.963 -1.617 1.00 70.94 292 LYS A C 1
ATOM 2247 O O . LYS A 1 292 ? 5.091 3.960 -1.074 1.00 70.94 292 LYS A O 1
ATOM 2252 N N . THR A 1 293 ? 5.007 1.734 -1.282 1.00 67.00 293 THR A N 1
ATOM 2253 C CA . THR A 1 293 ? 5.921 1.447 -0.160 1.00 67.00 293 THR A CA 1
ATOM 2254 C C . THR A 1 293 ? 7.283 2.126 -0.287 1.00 67.00 293 THR A C 1
ATOM 2256 O O . THR A 1 293 ? 7.947 2.361 0.715 1.00 67.00 293 THR A O 1
ATOM 2259 N N . PHE A 1 294 ? 7.729 2.429 -1.509 1.00 68.94 294 PHE A N 1
ATOM 2260 C CA . PHE A 1 294 ? 8.983 3.150 -1.725 1.00 68.94 294 PHE A CA 1
ATOM 2261 C C . PHE A 1 294 ? 8.851 4.669 -1.505 1.00 68.94 294 PHE A C 1
ATOM 2263 O O . PHE A 1 294 ? 9.859 5.316 -1.243 1.00 68.94 294 PHE A O 1
ATOM 2270 N N . MET A 1 295 ? 7.639 5.239 -1.585 1.00 70.19 295 MET A N 1
ATOM 2271 C CA . MET A 1 295 ? 7.381 6.663 -1.317 1.00 70.19 295 MET A CA 1
ATOM 2272 C C . MET A 1 295 ? 6.977 6.933 0.126 1.00 70.19 295 MET A C 1
ATOM 2274 O O . MET A 1 295 ? 7.176 8.048 0.600 1.00 70.19 295 MET A O 1
ATOM 2278 N N . SER A 1 296 ? 6.452 5.940 0.847 1.00 70.12 296 SER A N 1
ATOM 2279 C CA . SER A 1 296 ? 5.939 6.144 2.205 1.00 70.12 296 SER A CA 1
ATOM 2280 C C . SER A 1 296 ? 6.978 6.736 3.162 1.00 70.12 296 SER A C 1
ATOM 2282 O O . SER A 1 296 ? 6.625 7.550 4.003 1.00 70.12 296 SER A O 1
ATOM 2284 N N . GLY A 1 297 ? 8.262 6.377 3.024 1.00 69.25 297 GLY A N 1
ATOM 2285 C CA . GLY A 1 297 ? 9.336 6.967 3.835 1.00 69.25 297 GLY A CA 1
ATOM 2286 C C . GLY A 1 297 ? 9.530 8.465 3.575 1.00 69.25 297 GLY A C 1
ATOM 2287 O O . GLY A 1 297 ? 9.694 9.234 4.517 1.00 69.25 297 GLY A O 1
ATOM 2288 N N . PHE A 1 298 ? 9.449 8.882 2.309 1.00 69.75 298 PHE A N 1
ATOM 2289 C CA . PHE A 1 298 ? 9.532 10.288 1.914 1.00 69.75 298 PHE A CA 1
ATOM 2290 C C . PHE A 1 298 ? 8.296 11.076 2.357 1.00 69.75 298 PHE A C 1
ATOM 2292 O O . PHE A 1 298 ? 8.440 12.139 2.948 1.00 69.75 298 PHE A O 1
ATOM 2299 N N . VAL A 1 299 ? 7.094 10.540 2.121 1.00 71.75 299 VAL A N 1
ATOM 2300 C CA . VAL A 1 299 ? 5.830 11.190 2.506 1.00 71.75 299 VAL A CA 1
ATOM 2301 C C . VAL A 1 299 ? 5.772 11.385 4.018 1.00 71.75 299 VAL A C 1
ATOM 2303 O O . VAL A 1 299 ? 5.556 12.502 4.464 1.00 71.75 299 VAL A O 1
ATOM 2306 N N . ASN A 1 300 ? 6.084 10.349 4.804 1.00 73.00 300 ASN A N 1
ATOM 2307 C CA . ASN A 1 300 ? 6.085 10.460 6.264 1.00 73.00 300 ASN A CA 1
ATOM 2308 C C . ASN A 1 300 ? 7.080 11.518 6.770 1.00 73.00 300 ASN A C 1
ATOM 2310 O O . ASN A 1 300 ? 6.804 12.177 7.766 1.00 73.00 300 ASN A O 1
ATOM 2314 N N . ALA A 1 301 ? 8.229 11.678 6.106 1.00 72.25 301 ALA A N 1
ATOM 2315 C CA . ALA A 1 301 ? 9.192 12.717 6.460 1.00 72.25 301 ALA A CA 1
ATOM 2316 C C . ALA A 1 301 ? 8.713 14.116 6.062 1.00 72.25 301 ALA A C 1
ATOM 2318 O O . ALA A 1 301 ? 8.851 15.043 6.851 1.00 72.25 301 ALA A O 1
ATOM 2319 N N . MET A 1 302 ? 8.127 14.274 4.872 1.00 70.44 302 MET A N 1
ATOM 2320 C CA . MET A 1 302 ? 7.542 15.548 4.448 1.00 70.44 302 MET A CA 1
ATOM 2321 C C . MET A 1 302 ? 6.398 15.970 5.368 1.00 70.44 302 MET A C 1
ATOM 2323 O O . MET A 1 302 ? 6.382 17.116 5.806 1.00 70.44 302 MET A O 1
ATOM 2327 N N . ASP A 1 303 ? 5.511 15.040 5.722 1.00 77.31 303 ASP A N 1
ATOM 2328 C CA . ASP A 1 303 ? 4.427 15.269 6.677 1.00 77.31 303 ASP A CA 1
ATOM 2329 C C . ASP A 1 303 ? 4.997 15.730 8.028 1.00 77.31 303 ASP A C 1
ATOM 2331 O O . ASP A 1 303 ? 4.567 16.752 8.556 1.00 77.31 303 ASP A O 1
ATOM 2335 N N . ALA A 1 304 ? 6.028 15.047 8.542 1.00 80.25 304 ALA A N 1
ATOM 2336 C CA . ALA A 1 304 ? 6.705 15.402 9.792 1.00 80.25 304 ALA A CA 1
ATOM 2337 C C . ALA A 1 304 ? 7.456 16.740 9.753 1.00 80.25 304 ALA A C 1
ATOM 2339 O O . ALA A 1 304 ? 7.604 17.366 10.793 1.00 80.25 304 ALA A O 1
ATOM 2340 N N . ILE A 1 305 ? 7.933 17.190 8.593 1.00 74.06 305 ILE A N 1
ATOM 2341 C CA . ILE A 1 305 ? 8.553 18.515 8.444 1.00 74.06 305 ILE A CA 1
ATOM 2342 C C . ILE A 1 305 ? 7.477 19.599 8.353 1.00 74.06 305 ILE A C 1
ATOM 2344 O O . ILE A 1 305 ? 7.633 20.667 8.937 1.00 74.06 305 ILE A O 1
ATOM 2348 N N . SER A 1 306 ? 6.400 19.333 7.612 1.00 74.31 306 SER A N 1
ATOM 2349 C CA . SER A 1 306 ? 5.322 20.300 7.391 1.00 74.31 306 SER A CA 1
ATOM 2350 C C . SER A 1 306 ? 4.435 20.507 8.617 1.00 74.31 306 SER A C 1
ATOM 2352 O O . SER A 1 306 ? 3.989 21.622 8.862 1.00 74.31 306 SER A O 1
ATOM 2354 N N . ASP A 1 307 ? 4.198 19.444 9.387 1.00 82.62 307 ASP A N 1
ATOM 2355 C CA . ASP A 1 307 ? 3.387 19.442 10.603 1.00 82.62 307 ASP A CA 1
ATOM 2356 C C . ASP A 1 307 ? 4.057 18.517 11.647 1.00 82.62 307 ASP A C 1
ATOM 2358 O O . ASP A 1 307 ? 3.640 17.369 11.870 1.00 82.62 307 ASP A O 1
ATOM 2362 N N . PRO A 1 308 ? 5.163 18.990 12.261 1.00 81.00 308 PRO A N 1
ATOM 2363 C CA . PRO A 1 308 ? 5.930 18.218 13.236 1.00 81.00 308 PRO A CA 1
ATOM 2364 C C . PRO A 1 308 ? 5.117 17.840 14.468 1.00 81.00 308 PRO A C 1
ATOM 2366 O O . PRO A 1 308 ? 5.291 16.743 14.998 1.00 81.00 308 PRO A O 1
ATOM 2369 N N . GLN A 1 309 ? 4.211 18.717 14.903 1.00 83.19 309 GLN A N 1
ATOM 2370 C CA . GLN A 1 309 ? 3.351 18.483 16.058 1.00 83.19 309 GLN A CA 1
ATOM 2371 C C . GLN A 1 309 ? 2.468 17.250 15.847 1.00 83.19 309 GLN A C 1
ATOM 2373 O O . GLN A 1 309 ? 2.254 16.479 16.779 1.00 83.19 309 GLN A O 1
ATOM 2378 N N . ARG A 1 310 ? 1.982 17.026 14.621 1.00 80.12 310 ARG A N 1
ATOM 2379 C CA . ARG A 1 310 ? 1.092 15.903 14.317 1.00 80.12 310 ARG A CA 1
ATOM 2380 C C . ARG A 1 310 ? 1.812 14.634 13.876 1.00 80.12 310 ARG A C 1
ATOM 2382 O O . ARG A 1 310 ? 1.344 13.533 14.177 1.00 80.12 310 ARG A O 1
ATOM 2389 N N . TYR A 1 311 ? 2.904 14.757 13.122 1.00 82.19 311 TYR A N 1
ATOM 2390 C CA . TYR A 1 311 ? 3.539 13.610 12.458 1.00 82.19 311 TYR A CA 1
ATOM 2391 C C . TYR A 1 311 ? 4.962 13.310 12.938 1.00 82.19 311 TYR A C 1
ATOM 2393 O O . TYR A 1 311 ? 5.464 12.214 12.669 1.00 82.19 311 TYR A O 1
ATOM 2401 N N . GLY A 1 312 ? 5.592 14.224 13.682 1.00 79.81 312 GLY A N 1
ATOM 2402 C CA . GLY A 1 312 ? 6.972 14.098 14.151 1.00 79.81 312 GLY A CA 1
ATOM 2403 C C . GLY A 1 312 ? 7.196 12.877 15.038 1.00 79.81 312 GLY A C 1
ATOM 2404 O O . GLY A 1 312 ? 8.070 12.062 14.747 1.00 79.81 312 GLY A O 1
ATOM 2405 N N . GLU A 1 313 ? 6.364 12.681 16.065 1.00 79.38 313 GLU A N 1
ATOM 2406 C CA . GLU A 1 313 ? 6.496 11.548 16.994 1.00 79.38 313 GLU A CA 1
ATOM 2407 C C . GLU A 1 313 ? 6.386 10.197 16.269 1.00 79.38 313 GLU A C 1
ATOM 2409 O O . GLU A 1 313 ? 7.237 9.316 16.409 1.00 79.38 313 GLU A O 1
ATOM 2414 N N . LYS A 1 314 ? 5.379 10.048 15.401 1.00 78.38 314 LYS A N 1
ATOM 2415 C CA . LYS A 1 314 ? 5.193 8.841 14.585 1.00 78.38 314 LYS A CA 1
ATOM 2416 C C . LYS A 1 314 ? 6.394 8.587 13.673 1.00 78.38 314 LYS A C 1
ATOM 2418 O O . LYS A 1 314 ? 6.786 7.433 13.493 1.00 78.38 314 LYS A O 1
ATOM 2423 N N . TRP A 1 315 ? 6.954 9.638 13.079 1.00 77.25 315 TRP A N 1
ATOM 2424 C CA . TRP A 1 315 ? 8.120 9.528 12.211 1.00 77.25 315 TRP A CA 1
ATOM 2425 C C . TRP A 1 315 ? 9.364 9.078 12.989 1.00 77.25 315 TRP A C 1
ATOM 2427 O O . TRP A 1 315 ? 10.014 8.113 12.582 1.00 77.25 315 TRP A O 1
ATOM 2437 N N . VAL A 1 316 ? 9.630 9.664 14.160 1.00 76.06 316 VAL A N 1
ATOM 2438 C CA . VAL A 1 316 ? 10.717 9.240 15.062 1.00 76.06 316 VAL A CA 1
ATOM 2439 C C . VAL A 1 316 ? 10.536 7.783 15.505 1.00 76.06 316 VAL A C 1
ATOM 2441 O O . VAL A 1 316 ? 11.475 6.986 15.431 1.00 76.06 316 VAL A O 1
ATOM 2444 N N . ASN A 1 317 ? 9.317 7.378 15.866 1.00 73.81 317 ASN A N 1
ATOM 2445 C CA . ASN A 1 317 ? 9.009 5.991 16.231 1.00 73.81 317 ASN A CA 1
ATOM 2446 C C . ASN A 1 317 ? 9.293 5.017 15.074 1.00 73.81 317 ASN A C 1
ATOM 2448 O O . ASN A 1 317 ? 9.800 3.918 15.283 1.00 73.81 317 ASN A O 1
ATOM 2452 N N . GLN A 1 318 ? 9.032 5.407 13.827 1.00 71.81 318 GLN A N 1
ATOM 2453 C CA . GLN A 1 318 ? 9.359 4.576 12.663 1.00 71.81 318 GLN A CA 1
ATOM 2454 C C . GLN A 1 318 ? 10.866 4.494 12.396 1.00 71.81 318 GLN A C 1
ATOM 2456 O O . GLN A 1 318 ? 11.359 3.420 12.036 1.00 71.81 318 GLN A O 1
ATOM 2461 N N . LEU A 1 319 ? 11.595 5.595 12.599 1.00 72.62 319 LEU A N 1
ATOM 2462 C CA . LEU A 1 319 ? 13.051 5.634 12.464 1.00 72.62 319 LEU A CA 1
ATOM 2463 C C . LEU A 1 319 ? 13.743 4.741 13.492 1.00 72.62 319 LEU A C 1
ATOM 2465 O O . LEU A 1 319 ? 14.659 4.006 13.129 1.00 72.62 319 LEU A O 1
ATOM 2469 N N . THR A 1 320 ? 13.281 4.721 14.743 1.00 72.19 320 THR A N 1
ATOM 2470 C CA . THR A 1 320 ? 13.874 3.860 15.784 1.00 72.19 320 THR A CA 1
ATOM 2471 C C . THR A 1 320 ? 13.725 2.373 15.472 1.00 72.19 320 THR A C 1
ATOM 2473 O O . THR A 1 320 ? 14.595 1.583 15.816 1.00 72.19 320 THR A O 1
ATOM 2476 N N . GLY A 1 321 ? 12.705 1.974 14.709 1.00 63.91 321 GLY A N 1
ATOM 2477 C CA . GLY A 1 321 ? 12.615 0.616 14.181 1.00 63.91 321 GLY A CA 1
ATOM 2478 C C . GLY A 1 321 ? 13.660 0.276 13.112 1.00 63.91 321 GLY A C 1
ATOM 2479 O O . GLY A 1 321 ? 13.878 -0.908 12.858 1.00 63.91 321 GLY A O 1
ATOM 2480 N N . SER A 1 322 ? 14.270 1.252 12.434 1.00 65.38 322 SER A N 1
ATOM 2481 C CA . SER A 1 322 ? 15.202 0.996 11.321 1.00 65.38 322 SER A CA 1
ATOM 2482 C C . SER A 1 322 ? 16.554 0.420 11.760 1.00 65.38 322 SER A C 1
ATOM 2484 O O . SER A 1 322 ? 17.237 -0.193 10.945 1.00 65.38 322 SER A O 1
ATOM 2486 N N . VAL A 1 323 ? 16.892 0.531 13.051 1.00 68.56 323 VAL A N 1
ATOM 2487 C CA . VAL A 1 323 ? 18.124 -0.031 13.636 1.00 68.56 323 VAL A CA 1
ATOM 2488 C C . VAL A 1 323 ? 18.114 -1.562 13.684 1.00 68.56 323 VAL A C 1
ATOM 2490 O O . VAL A 1 323 ? 19.166 -2.184 13.786 1.00 68.56 323 VAL A O 1
ATOM 2493 N N . ILE A 1 324 ? 16.931 -2.181 13.590 1.00 69.06 324 ILE A N 1
ATOM 2494 C CA . ILE A 1 324 ? 16.783 -3.636 13.559 1.00 69.06 324 ILE A CA 1
ATOM 2495 C C . ILE A 1 324 ? 16.868 -4.125 12.106 1.00 69.06 324 ILE A C 1
ATOM 2497 O O . ILE A 1 324 ? 16.031 -3.716 11.288 1.00 69.06 324 ILE A O 1
ATOM 2501 N N . PRO A 1 325 ? 17.812 -5.031 11.775 1.00 67.50 325 PRO A N 1
ATOM 2502 C CA . PRO A 1 325 ? 17.926 -5.596 10.437 1.00 67.50 325 PRO A CA 1
ATOM 2503 C C . PRO A 1 325 ? 16.602 -6.186 9.940 1.00 67.50 325 PRO A C 1
ATOM 2505 O O . PRO A 1 325 ? 15.882 -6.873 10.670 1.00 67.50 325 PRO A O 1
ATOM 2508 N N . SER A 1 326 ? 16.289 -5.954 8.665 1.00 68.44 326 SER A N 1
ATOM 2509 C CA . SER A 1 326 ? 15.013 -6.350 8.051 1.00 68.44 326 SER A CA 1
ATOM 2510 C C . SER A 1 326 ? 14.732 -7.856 8.121 1.00 68.44 326 SER A C 1
ATOM 2512 O O . SER A 1 326 ? 13.566 -8.238 8.213 1.00 68.44 326 SER A O 1
ATOM 2514 N N . GLY A 1 327 ? 15.775 -8.696 8.134 1.00 67.94 327 GLY A N 1
ATOM 2515 C CA . GLY A 1 327 ? 15.665 -10.149 8.297 1.00 67.94 327 GLY A CA 1
ATOM 2516 C C . GLY A 1 327 ? 15.113 -10.563 9.663 1.00 67.94 327 GLY A C 1
ATOM 2517 O O . GLY A 1 327 ? 14.201 -11.383 9.725 1.00 67.94 327 GLY A O 1
ATOM 2518 N N . VAL A 1 328 ? 15.569 -9.922 10.746 1.00 71.00 328 VAL A N 1
ATOM 2519 C CA . VAL A 1 328 ? 15.103 -10.202 12.120 1.00 71.00 328 VAL A CA 1
ATOM 2520 C C . VAL A 1 328 ? 13.627 -9.831 12.266 1.00 71.00 328 VAL A C 1
ATOM 2522 O O . VAL A 1 328 ? 12.815 -10.637 12.714 1.00 71.00 328 VAL A O 1
ATOM 2525 N N . GLY A 1 329 ? 13.248 -8.652 11.763 1.00 73.88 329 GLY A N 1
ATOM 2526 C CA . GLY A 1 329 ? 11.842 -8.243 11.707 1.00 73.88 329 GLY A CA 1
ATOM 2527 C C . GLY A 1 329 ? 10.989 -9.078 10.738 1.00 73.88 329 GLY A C 1
ATOM 2528 O O . GLY A 1 329 ? 9.763 -9.049 10.814 1.00 73.88 329 GLY A O 1
ATOM 2529 N N . GLY A 1 330 ? 11.602 -9.801 9.798 1.00 74.94 330 GLY A N 1
ATOM 2530 C CA . GLY A 1 330 ? 10.936 -10.812 8.975 1.00 74.94 330 GLY A CA 1
ATOM 2531 C C . GLY A 1 330 ? 10.564 -12.044 9.794 1.00 74.94 330 GLY A C 1
ATOM 2532 O O . GLY A 1 330 ? 9.396 -12.415 9.815 1.00 74.94 330 GLY A O 1
ATOM 2533 N N . VAL A 1 331 ? 11.528 -12.599 10.533 1.00 78.88 331 VAL A N 1
ATOM 2534 C CA . VAL A 1 331 ? 11.329 -13.762 11.416 1.00 78.88 331 VAL A CA 1
ATOM 2535 C C . VAL A 1 331 ? 10.306 -13.466 12.514 1.00 78.88 331 VAL A C 1
ATOM 2537 O O . VAL A 1 331 ? 9.394 -14.257 12.732 1.00 78.88 331 VAL A O 1
ATOM 2540 N N . ALA A 1 332 ? 10.391 -12.293 13.152 1.00 81.50 332 ALA A N 1
ATOM 2541 C CA . ALA A 1 332 ? 9.439 -11.892 14.189 1.00 81.50 332 ALA A CA 1
ATOM 2542 C C . ALA A 1 332 ? 7.986 -11.871 13.683 1.00 81.50 332 ALA A C 1
ATOM 2544 O O . ALA A 1 332 ? 7.081 -12.274 14.402 1.00 81.50 332 ALA A O 1
ATOM 2545 N N . ARG A 1 333 ? 7.759 -11.443 12.432 1.00 81.81 333 ARG A N 1
ATOM 2546 C CA . ARG A 1 333 ? 6.417 -11.407 11.821 1.00 81.81 333 ARG A CA 1
ATOM 2547 C C . ARG A 1 333 ? 5.864 -12.785 11.472 1.00 81.81 333 ARG A C 1
ATOM 2549 O O . ARG A 1 333 ? 4.649 -12.908 11.367 1.00 81.81 333 ARG A O 1
ATOM 2556 N N . GLU A 1 334 ? 6.735 -13.762 11.244 1.00 83.00 334 GLU A N 1
ATOM 2557 C CA . GLU A 1 334 ? 6.330 -15.137 10.948 1.00 83.00 334 GLU A CA 1
ATOM 2558 C C . GLU A 1 334 ? 5.976 -15.888 12.238 1.00 83.00 334 GLU A C 1
ATOM 2560 O O . GLU A 1 334 ? 4.964 -16.579 12.285 1.00 83.00 334 GLU A O 1
ATOM 2565 N N . ILE A 1 335 ? 6.760 -15.686 13.304 1.00 86.62 335 ILE A N 1
ATOM 2566 C CA . ILE A 1 335 ? 6.492 -16.260 14.632 1.00 86.62 335 ILE A CA 1
ATOM 2567 C C . ILE A 1 335 ? 5.251 -15.611 15.263 1.00 86.62 335 ILE A C 1
ATOM 2569 O O . ILE A 1 335 ? 4.372 -16.310 15.758 1.00 86.62 335 ILE A O 1
ATOM 2573 N N . ASP A 1 336 ? 5.149 -14.279 15.202 1.00 89.56 336 ASP A N 1
ATOM 2574 C CA . ASP A 1 336 ? 4.006 -13.515 15.703 1.00 89.56 336 ASP A CA 1
ATOM 2575 C C . ASP A 1 336 ? 3.253 -12.834 14.544 1.00 89.56 336 ASP A C 1
ATOM 2577 O O . ASP A 1 336 ? 3.517 -11.672 14.194 1.00 89.56 336 ASP A O 1
ATOM 2581 N N . PRO A 1 337 ? 2.263 -13.520 13.938 1.00 89.44 337 PRO A N 1
ATOM 2582 C CA . PRO A 1 337 ? 1.472 -12.949 12.853 1.00 89.44 337 PRO A CA 1
ATOM 2583 C C . PRO A 1 337 ? 0.551 -11.818 13.332 1.00 89.44 337 PRO A C 1
ATOM 2585 O O . PRO A 1 337 ? -0.033 -11.106 12.510 1.00 89.44 337 PRO A O 1
ATOM 2588 N N . THR A 1 338 ? 0.397 -11.609 14.641 1.00 91.88 338 THR A N 1
ATOM 2589 C CA . THR A 1 338 ? -0.499 -10.589 15.188 1.00 91.88 338 THR A CA 1
ATOM 2590 C C . THR A 1 338 ? 0.083 -9.187 14.981 1.00 91.88 338 THR A C 1
ATOM 2592 O O . THR A 1 338 ? 1.264 -8.912 15.198 1.00 91.88 338 THR A O 1
ATOM 2595 N N . LEU A 1 339 ? -0.748 -8.243 14.536 1.00 90.75 339 LEU A N 1
ATOM 2596 C CA . LEU A 1 339 ? -0.394 -6.827 14.557 1.00 90.75 339 LEU A CA 1
ATOM 2597 C C . LEU A 1 339 ? -0.337 -6.365 16.013 1.00 90.75 339 LEU A C 1
ATOM 2599 O O . LEU A 1 339 ? -1.329 -6.474 16.724 1.00 90.75 339 LEU A O 1
ATOM 2603 N N . ARG A 1 340 ? 0.795 -5.809 16.442 1.00 92.62 340 ARG A N 1
ATOM 2604 C CA . ARG A 1 340 ? 0.997 -5.283 17.799 1.00 92.62 340 ARG A CA 1
ATOM 2605 C C . ARG A 1 340 ? 0.852 -3.762 17.839 1.00 92.62 340 ARG A C 1
ATOM 2607 O O . ARG A 1 340 ? 1.079 -3.094 16.827 1.00 92.62 340 ARG A O 1
ATOM 2614 N N . ARG A 1 341 ? 0.452 -3.210 18.988 1.00 89.94 341 ARG A N 1
ATOM 2615 C CA . ARG A 1 341 ? 0.440 -1.759 19.228 1.00 89.94 341 ARG A CA 1
ATOM 2616 C C . ARG A 1 341 ? 1.869 -1.272 19.459 1.00 89.94 341 ARG A C 1
ATOM 2618 O O . ARG A 1 341 ? 2.579 -1.792 20.311 1.00 89.94 341 ARG A O 1
ATOM 2625 N N . THR A 1 342 ? 2.285 -0.276 18.688 1.00 87.19 342 THR A N 1
ATOM 2626 C CA . THR A 1 342 ? 3.648 0.274 18.711 1.00 87.19 342 THR A CA 1
ATOM 2627 C C . THR A 1 342 ? 3.585 1.795 18.811 1.00 87.19 342 THR A C 1
ATOM 2629 O O . THR A 1 342 ? 3.977 2.507 17.888 1.00 87.19 342 THR A O 1
ATOM 2632 N N . GLU A 1 343 ? 2.981 2.285 19.891 1.00 82.62 343 GLU A N 1
ATOM 2633 C CA . GLU A 1 343 ? 2.776 3.724 20.113 1.00 82.62 343 GLU A CA 1
ATOM 2634 C C . GLU A 1 343 ? 4.058 4.416 20.594 1.00 82.62 343 GLU A C 1
ATOM 2636 O O . GLU A 1 343 ? 4.219 5.606 20.369 1.00 82.62 343 GLU A O 1
ATOM 2641 N N . THR A 1 344 ? 5.007 3.659 21.153 1.00 84.75 344 THR A N 1
ATOM 2642 C CA . THR A 1 344 ? 6.296 4.161 21.649 1.00 84.75 344 THR A CA 1
ATOM 2643 C C . THR A 1 344 ? 7.478 3.623 20.829 1.00 84.75 344 THR A C 1
ATOM 2645 O O . THR A 1 344 ? 7.364 2.541 20.234 1.00 84.75 344 THR A O 1
ATOM 2648 N N . PRO A 1 345 ? 8.650 4.297 20.843 1.00 81.19 345 PRO A N 1
ATOM 2649 C CA . PRO A 1 345 ? 9.869 3.790 20.203 1.00 81.19 345 PRO A CA 1
ATOM 2650 C C . PRO A 1 345 ? 10.249 2.381 20.677 1.00 81.19 345 PRO A C 1
ATOM 2652 O O . PRO A 1 345 ? 10.541 1.491 19.877 1.00 81.19 345 PRO A O 1
ATOM 2655 N N . LEU A 1 346 ? 10.177 2.150 21.993 1.00 85.44 346 LEU A N 1
ATOM 2656 C CA . LEU A 1 346 ? 10.468 0.847 22.588 1.00 85.44 346 LEU A CA 1
ATOM 2657 C C . LEU A 1 346 ? 9.482 -0.222 22.100 1.00 85.44 346 LEU A C 1
ATOM 2659 O O . LEU A 1 346 ? 9.888 -1.349 21.823 1.00 85.44 346 LEU A O 1
ATOM 2663 N N . GLY A 1 347 ? 8.205 0.131 21.935 1.00 87.38 347 GLY A N 1
ATOM 2664 C CA . GLY A 1 347 ? 7.209 -0.750 21.331 1.00 87.38 347 GLY A CA 1
ATOM 2665 C C . GLY A 1 347 ? 7.556 -1.126 19.889 1.00 87.38 347 GLY A C 1
ATOM 2666 O O . GLY A 1 347 ? 7.446 -2.292 19.512 1.00 87.38 347 GLY A O 1
ATOM 2667 N N . VAL A 1 348 ? 8.045 -0.178 19.083 1.00 85.06 348 VAL A N 1
ATOM 2668 C CA . VAL A 1 348 ? 8.489 -0.464 17.708 1.00 85.06 348 VAL A CA 1
ATOM 2669 C C . VAL A 1 348 ? 9.657 -1.451 17.701 1.00 85.06 348 VAL A C 1
ATOM 2671 O O . VAL A 1 348 ? 9.623 -2.414 16.933 1.00 85.06 348 VAL A O 1
ATOM 2674 N N . ILE A 1 349 ? 10.652 -1.265 18.570 1.00 86.44 349 ILE A N 1
ATOM 2675 C CA . ILE A 1 349 ? 11.795 -2.182 18.688 1.00 86.44 349 ILE A CA 1
ATOM 2676 C C . ILE A 1 349 ? 11.326 -3.577 19.115 1.00 86.44 349 ILE A C 1
ATOM 2678 O O . ILE A 1 349 ? 11.603 -4.551 18.414 1.00 86.44 349 ILE A O 1
ATOM 2682 N N . LYS A 1 350 ? 10.550 -3.673 20.204 1.00 89.00 350 LYS A N 1
ATOM 2683 C CA . LYS A 1 350 ? 9.997 -4.942 20.708 1.00 89.00 350 LYS A CA 1
ATOM 2684 C C . LYS A 1 350 ? 9.218 -5.695 19.629 1.00 89.00 350 LYS A C 1
ATOM 2686 O O . LYS A 1 350 ? 9.376 -6.901 19.496 1.00 89.00 350 LYS A O 1
ATOM 2691 N N . SER A 1 351 ? 8.451 -4.988 18.795 1.00 88.06 351 SER A N 1
ATOM 2692 C CA . SER A 1 351 ? 7.660 -5.602 17.718 1.00 88.06 351 SER A CA 1
ATOM 2693 C C . SER A 1 351 ? 8.487 -6.285 16.620 1.00 88.06 351 SER A C 1
ATOM 2695 O O . SER A 1 351 ? 7.939 -7.054 15.833 1.00 88.06 351 SER A O 1
ATOM 2697 N N . LYS A 1 352 ? 9.790 -5.987 16.534 1.00 84.56 352 LYS A N 1
ATOM 2698 C CA . LYS A 1 352 ? 10.713 -6.556 15.543 1.00 84.56 352 LYS A CA 1
ATOM 2699 C C . LYS A 1 352 ? 11.616 -7.647 16.111 1.00 84.56 352 LYS A C 1
ATOM 2701 O O . LYS A 1 352 ? 12.386 -8.220 15.345 1.00 84.56 352 LYS A O 1
ATOM 2706 N N . ILE A 1 353 ? 11.542 -7.916 17.412 1.00 87.38 353 ILE A N 1
ATOM 2707 C CA . ILE A 1 353 ? 12.329 -8.953 18.073 1.00 87.38 353 ILE A CA 1
ATOM 2708 C C . ILE A 1 353 ? 11.433 -10.190 18.234 1.00 87.38 353 ILE A C 1
ATOM 2710 O O . ILE A 1 353 ? 10.369 -10.081 18.850 1.00 87.38 353 ILE A O 1
ATOM 2714 N N . PRO A 1 354 ? 11.833 -11.354 17.688 1.00 86.69 354 PRO A N 1
ATOM 2715 C CA . PRO A 1 354 ? 11.128 -12.616 17.902 1.00 86.69 354 PRO A CA 1
ATOM 2716 C C . PRO A 1 354 ? 10.840 -12.884 19.385 1.00 86.69 354 PRO A C 1
ATOM 2718 O O . PRO A 1 354 ? 11.690 -12.591 20.225 1.00 86.69 354 PRO A O 1
ATOM 2721 N N . LEU A 1 355 ? 9.666 -13.446 19.696 1.00 88.00 355 LEU A N 1
ATOM 2722 C CA . LEU A 1 355 ? 9.153 -13.749 21.050 1.00 88.00 355 LEU A CA 1
ATOM 2723 C C . LEU A 1 355 ? 8.876 -12.516 21.933 1.00 88.00 355 LEU A C 1
ATOM 2725 O O . LEU A 1 355 ? 7.870 -12.459 22.630 1.00 88.00 355 LEU A O 1
ATOM 2729 N N . VAL A 1 356 ? 9.709 -11.478 21.871 1.00 89.75 356 VAL A N 1
ATOM 2730 C CA . VAL A 1 356 ? 9.511 -10.232 22.629 1.00 89.75 356 VAL A CA 1
ATOM 2731 C C . VAL A 1 356 ? 8.314 -9.438 22.101 1.00 89.75 356 VAL A C 1
ATOM 2733 O O . VAL A 1 356 ? 7.654 -8.740 22.877 1.00 89.75 356 VAL A O 1
ATOM 2736 N N . SER A 1 357 ? 7.990 -9.556 20.809 1.00 89.62 357 SER A N 1
ATOM 2737 C CA . SER A 1 357 ? 6.814 -8.913 20.209 1.00 89.62 357 SER A CA 1
ATOM 2738 C C . SER A 1 357 ? 5.502 -9.294 20.904 1.00 89.62 357 SER A C 1
ATOM 2740 O O . SER A 1 357 ? 4.583 -8.475 20.953 1.00 89.62 357 SER A O 1
ATOM 2742 N N . GLU A 1 358 ? 5.434 -10.484 21.506 1.00 88.75 358 GLU A N 1
ATOM 2743 C CA . GLU A 1 358 ? 4.248 -10.992 22.198 1.00 88.75 358 GLU A CA 1
ATOM 2744 C C . GLU A 1 358 ? 3.926 -10.231 23.487 1.00 88.75 358 GLU A C 1
ATOM 2746 O O . GLU A 1 358 ? 2.760 -10.171 23.877 1.00 88.75 358 GLU A O 1
ATOM 2751 N N . SER A 1 359 ? 4.924 -9.571 24.089 1.00 90.62 359 SER A N 1
ATOM 2752 C CA . SER A 1 359 ? 4.745 -8.707 25.267 1.00 90.62 359 SER A CA 1
ATOM 2753 C C . SER A 1 359 ? 3.935 -7.437 24.984 1.00 90.62 359 SER A C 1
ATOM 2755 O O . SER A 1 359 ? 3.527 -6.740 25.910 1.00 90.62 359 SER A O 1
ATOM 2757 N N . LEU A 1 360 ? 3.716 -7.101 23.709 1.00 93.19 360 LEU A N 1
ATOM 2758 C CA . LEU A 1 360 ? 2.938 -5.936 23.307 1.00 93.19 360 LEU A CA 1
ATOM 2759 C C . LEU A 1 360 ? 1.457 -6.283 23.165 1.00 93.19 360 LEU A C 1
ATOM 2761 O O . LEU A 1 360 ? 1.089 -7.345 22.652 1.00 93.19 360 LEU A O 1
ATOM 2765 N N . LEU A 1 361 ? 0.595 -5.327 23.511 1.00 94.25 361 LEU A N 1
ATOM 2766 C CA . LEU A 1 361 ? -0.840 -5.464 23.286 1.00 94.25 361 LEU A CA 1
ATOM 2767 C C . LEU A 1 361 ? -1.153 -5.693 21.798 1.00 94.25 361 LEU A C 1
ATOM 2769 O O . LEU A 1 361 ? -0.552 -5.051 20.921 1.00 94.25 361 LEU A O 1
ATOM 2773 N N . PRO A 1 362 ? -2.117 -6.571 21.476 1.00 94.94 362 PRO A N 1
ATOM 2774 C CA . PRO A 1 362 ? -2.565 -6.748 20.109 1.00 94.94 362 PRO A CA 1
ATOM 2775 C C . PRO A 1 362 ? -3.296 -5.496 19.609 1.00 94.94 362 PRO A C 1
ATOM 2777 O O . PRO A 1 362 ? -4.003 -4.789 20.330 1.00 94.94 362 PRO A O 1
ATOM 2780 N N . LYS A 1 363 ? -3.168 -5.225 18.315 1.00 93.00 363 LYS A N 1
ATOM 2781 C CA . LYS A 1 363 ? -4.045 -4.300 17.610 1.00 93.00 363 LYS A CA 1
ATOM 2782 C C . LYS A 1 363 ? -5.325 -5.047 17.260 1.00 93.00 363 LYS A C 1
ATOM 2784 O O . LYS A 1 363 ? -5.274 -6.081 16.593 1.00 93.00 363 LYS A O 1
ATOM 2789 N N . ARG A 1 364 ? -6.465 -4.515 17.691 1.00 93.81 364 ARG A N 1
ATOM 2790 C CA . ARG A 1 364 ? -7.776 -5.134 17.480 1.00 93.81 364 ARG A CA 1
ATOM 2791 C C . ARG A 1 364 ? -8.575 -4.446 16.386 1.00 93.81 364 ARG A C 1
ATOM 2793 O O . ARG A 1 364 ? -8.374 -3.263 16.106 1.00 93.81 364 ARG A O 1
ATOM 2800 N N . ASP A 1 365 ? -9.456 -5.217 15.763 1.00 94.00 365 ASP A N 1
ATOM 2801 C CA . ASP A 1 365 ? -10.482 -4.714 14.859 1.00 94.00 365 ASP A CA 1
ATOM 2802 C C . ASP A 1 365 ? -11.714 -4.197 15.631 1.00 94.00 365 ASP A C 1
ATOM 2804 O O . ASP A 1 365 ? -11.757 -4.238 16.862 1.00 94.00 365 ASP A O 1
ATOM 2808 N N . LEU A 1 366 ? -12.730 -3.721 14.899 1.00 95.06 366 LEU A N 1
ATOM 2809 C CA . LEU A 1 366 ? -13.999 -3.234 15.464 1.00 95.06 366 LEU A CA 1
ATOM 2810 C C . LEU A 1 366 ? -14.669 -4.246 16.410 1.00 95.06 366 LEU A C 1
ATOM 2812 O O . LEU A 1 366 ? -15.359 -3.856 17.348 1.00 95.06 366 LEU A O 1
ATOM 2816 N N . TRP A 1 367 ? -14.469 -5.538 16.159 1.00 96.00 367 TRP A N 1
ATOM 2817 C CA . TRP A 1 367 ? -15.083 -6.633 16.902 1.00 96.00 367 TRP A CA 1
ATOM 2818 C C . TRP A 1 367 ? -14.209 -7.115 18.061 1.00 96.00 367 TRP A C 1
ATOM 2820 O O . TRP A 1 367 ? -14.481 -8.164 18.643 1.00 96.00 367 TRP A O 1
ATOM 2830 N N . GLY A 1 368 ? -13.142 -6.382 18.389 1.00 93.94 368 GLY A N 1
ATOM 2831 C CA . GLY A 1 368 ? -12.239 -6.743 19.471 1.00 93.94 368 GLY A CA 1
ATOM 2832 C C . GLY A 1 368 ? -11.374 -7.965 19.157 1.00 93.94 368 GLY A C 1
ATOM 2833 O O . GLY A 1 368 ? -10.799 -8.562 20.069 1.00 93.94 368 GLY A O 1
ATOM 2834 N N . ARG A 1 369 ? -11.270 -8.372 17.886 1.00 94.00 369 ARG A N 1
ATOM 2835 C CA . ARG A 1 369 ? -10.435 -9.505 17.470 1.00 94.00 369 ARG A CA 1
ATOM 2836 C C . ARG A 1 369 ? -9.026 -9.008 17.149 1.00 94.00 369 ARG A C 1
ATOM 2838 O O . ARG A 1 369 ? -8.905 -7.991 16.463 1.00 94.00 369 ARG A O 1
ATOM 2845 N N . PRO A 1 370 ? -7.961 -9.703 17.585 1.00 94.06 370 PRO A N 1
ATOM 2846 C CA . PRO A 1 370 ? -6.605 -9.388 17.150 1.00 94.06 370 PRO A CA 1
ATOM 2847 C C . PRO A 1 370 ? -6.497 -9.429 15.622 1.00 94.06 370 PRO A C 1
ATOM 2849 O O . PRO A 1 370 ? -6.922 -10.395 14.983 1.00 94.06 370 PRO A O 1
ATOM 2852 N N . ILE A 1 371 ? -5.928 -8.382 15.028 1.00 91.44 371 ILE A N 1
ATOM 2853 C CA . ILE A 1 371 ? -5.688 -8.331 13.587 1.00 91.44 371 ILE A CA 1
ATOM 2854 C C . ILE A 1 371 ? -4.444 -9.163 13.296 1.00 91.44 371 ILE A C 1
ATOM 2856 O O . ILE A 1 371 ? -3.361 -8.851 13.784 1.00 91.44 371 ILE A O 1
ATOM 2860 N N . LYS A 1 372 ? -4.592 -10.203 12.480 1.00 89.75 372 LYS A N 1
ATOM 2861 C CA . LYS A 1 372 ? -3.485 -11.050 12.030 1.00 89.75 372 LYS A CA 1
ATOM 2862 C C . LYS A 1 372 ? -3.056 -10.655 10.620 1.00 89.75 372 LYS A C 1
ATOM 2864 O O . LYS A 1 372 ? -3.899 -10.299 9.797 1.00 89.75 372 LYS A O 1
ATOM 2869 N N . ARG A 1 373 ? -1.753 -10.710 10.356 1.00 82.62 373 ARG A N 1
ATOM 2870 C CA . ARG A 1 373 ? -1.193 -10.661 9.005 1.00 82.62 373 ARG A CA 1
ATOM 2871 C C . ARG A 1 373 ? -1.417 -12.020 8.360 1.00 82.62 373 ARG A C 1
ATOM 2873 O O . ARG A 1 373 ? -1.148 -13.043 8.983 1.00 82.62 373 ARG A O 1
ATOM 2880 N N . GLU A 1 374 ? -1.886 -12.020 7.124 1.00 79.38 374 GLU A N 1
ATOM 2881 C CA . GLU A 1 374 ? -1.836 -13.221 6.298 1.00 79.38 374 GLU A CA 1
ATOM 2882 C C . GLU A 1 374 ? -0.434 -13.293 5.687 1.00 79.38 374 GLU A C 1
ATOM 2884 O O . GLU A 1 374 ? 0.040 -12.328 5.079 1.00 79.38 374 GLU A O 1
ATOM 2889 N N . SER A 1 375 ? 0.279 -14.387 5.968 1.00 65.12 375 SER A N 1
ATOM 2890 C CA . SER A 1 375 ? 1.639 -14.588 5.470 1.00 65.12 375 SER A CA 1
ATOM 2891 C C . SER A 1 375 ? 1.578 -15.210 4.081 1.00 65.12 375 SER A C 1
ATOM 2893 O O . SER A 1 375 ? 0.909 -16.215 3.857 1.00 65.12 375 SER A O 1
ATOM 2895 N N . SER A 1 376 ? 2.309 -14.612 3.148 1.00 61.31 376 SER A N 1
ATOM 2896 C CA . SER A 1 376 ? 2.648 -15.199 1.851 1.00 61.31 376 SER A CA 1
ATOM 2897 C C . SER A 1 376 ? 3.943 -16.027 1.922 1.00 61.31 376 SER A C 1
ATOM 2899 O O . SER A 1 376 ? 4.491 -16.404 0.887 1.00 61.31 376 SER A O 1
ATOM 2901 N N . GLY A 1 377 ? 4.456 -16.275 3.134 1.00 59.25 377 GLY A N 1
ATOM 2902 C CA . GLY A 1 377 ? 5.769 -16.849 3.407 1.00 59.25 377 GLY A CA 1
ATOM 2903 C C . GLY A 1 377 ? 6.884 -15.797 3.450 1.00 59.25 377 GLY A C 1
ATOM 2904 O O . GLY A 1 377 ? 6.756 -14.692 2.919 1.00 59.25 377 GLY A O 1
ATOM 2905 N N . PHE A 1 378 ? 8.019 -16.166 4.052 1.00 52.91 378 PHE A N 1
ATOM 2906 C CA . PHE A 1 378 ? 9.179 -15.286 4.278 1.00 52.91 378 PHE A CA 1
ATOM 2907 C C . PHE A 1 378 ? 9.771 -14.676 2.992 1.00 52.91 378 PHE A C 1
ATOM 2909 O O . PHE A 1 378 ? 10.314 -13.571 3.019 1.00 52.91 378 PHE A O 1
ATOM 2916 N N . ILE A 1 379 ? 9.667 -15.391 1.866 1.00 57.25 379 ILE A N 1
ATOM 2917 C CA . ILE A 1 379 ? 10.343 -15.047 0.605 1.00 57.25 379 ILE A CA 1
ATOM 2918 C C . ILE A 1 379 ? 9.406 -14.329 -0.375 1.00 57.25 379 ILE A C 1
ATOM 2920 O O . ILE A 1 379 ? 9.876 -13.559 -1.214 1.00 57.25 379 ILE A O 1
ATOM 2924 N N . SER A 1 380 ? 8.088 -14.542 -0.289 1.00 66.25 380 SER A N 1
ATOM 2925 C CA . SER A 1 380 ? 7.174 -14.010 -1.301 1.00 66.25 380 SER A CA 1
ATOM 2926 C C . SER A 1 380 ? 7.016 -12.493 -1.158 1.00 66.25 380 SER A C 1
ATOM 2928 O O . SER A 1 380 ? 6.540 -12.010 -0.126 1.00 66.25 380 SER A O 1
ATOM 2930 N N . PRO A 1 381 ? 7.351 -11.709 -2.199 1.00 65.94 381 PRO A N 1
ATOM 2931 C CA . PRO A 1 381 ? 7.148 -10.267 -2.182 1.00 65.94 381 PRO A CA 1
ATOM 2932 C C . PRO A 1 381 ? 5.673 -9.889 -2.412 1.00 65.94 381 PRO A C 1
ATOM 2934 O O . PRO A 1 381 ? 5.298 -8.733 -2.190 1.00 65.94 381 PRO A O 1
ATOM 2937 N N . ILE A 1 382 ? 4.846 -10.838 -2.863 1.00 76.94 382 ILE A N 1
ATOM 2938 C CA . ILE A 1 382 ? 3.429 -10.641 -3.169 1.00 76.94 382 ILE A CA 1
ATOM 2939 C C . ILE A 1 382 ? 2.637 -10.807 -1.878 1.00 76.94 382 ILE A C 1
ATOM 2941 O O . ILE A 1 382 ? 2.534 -11.909 -1.350 1.00 76.94 382 ILE A O 1
ATOM 2945 N N . GLY A 1 383 ? 2.070 -9.708 -1.380 1.00 81.31 383 GLY A N 1
ATOM 2946 C CA . GLY A 1 383 ? 1.139 -9.771 -0.258 1.00 81.31 383 GLY A CA 1
ATOM 2947 C C . GLY A 1 383 ? -0.141 -10.491 -0.673 1.00 81.31 383 GLY A C 1
ATOM 2948 O O . GLY A 1 383 ? -0.672 -10.201 -1.744 1.00 81.31 383 GLY A O 1
ATOM 2949 N N . ILE A 1 384 ? -0.632 -11.382 0.185 1.00 86.94 384 ILE A N 1
ATOM 2950 C CA . ILE A 1 384 ? -1.865 -12.147 -0.027 1.00 86.94 384 ILE A CA 1
ATOM 2951 C C . ILE A 1 384 ? -2.856 -11.808 1.089 1.00 86.94 384 ILE A C 1
ATOM 2953 O O . ILE A 1 384 ? -2.451 -11.561 2.224 1.00 86.94 384 ILE A O 1
ATOM 2957 N N . SER A 1 385 ? -4.142 -11.764 0.754 1.00 89.19 385 SER A N 1
ATOM 2958 C CA . SER A 1 385 ? -5.242 -11.665 1.718 1.00 89.19 385 SER A CA 1
ATOM 2959 C C . SER A 1 385 ? -6.415 -12.515 1.250 1.00 89.19 385 SER A C 1
ATOM 2961 O O . SER A 1 385 ? -6.675 -12.606 0.053 1.00 89.19 385 SER A O 1
ATOM 2963 N N . THR A 1 386 ? -7.149 -13.116 2.173 1.00 89.50 386 THR A N 1
ATOM 2964 C CA . THR A 1 386 ? -8.289 -13.984 1.880 1.00 89.50 386 THR A CA 1
ATOM 2965 C C . THR A 1 386 ? -9.582 -13.242 2.187 1.00 89.50 386 THR A C 1
ATOM 2967 O O . THR A 1 386 ? -9.717 -12.633 3.249 1.00 89.50 386 THR A O 1
ATOM 2970 N N . ASP A 1 387 ? -10.548 -13.292 1.269 1.00 88.31 387 ASP A N 1
ATOM 2971 C CA . ASP A 1 387 ? -11.896 -12.781 1.508 1.00 88.31 387 ASP A CA 1
ATOM 2972 C C . ASP A 1 387 ? -12.543 -13.562 2.661 1.00 88.31 387 ASP A C 1
ATOM 2974 O O . ASP A 1 387 ? -12.669 -14.785 2.632 1.00 88.31 387 ASP A O 1
ATOM 2978 N N . LYS A 1 388 ? -12.928 -12.842 3.712 1.00 88.06 388 LYS A N 1
ATOM 2979 C CA . LYS A 1 388 ? -13.431 -13.417 4.964 1.00 88.06 388 LYS A CA 1
ATOM 2980 C C . LYS A 1 388 ? -14.928 -13.697 4.922 1.00 88.06 388 LYS A C 1
ATOM 2982 O O . LYS A 1 388 ? -15.455 -14.215 5.904 1.00 88.06 388 LYS A O 1
ATOM 2987 N N . MET A 1 389 ? -15.623 -13.313 3.844 1.00 82.06 389 MET A N 1
ATOM 2988 C CA . MET A 1 389 ? -17.058 -13.546 3.625 1.00 82.06 389 MET A CA 1
ATOM 2989 C C . MET A 1 389 ? -17.953 -13.164 4.827 1.00 82.06 389 MET A C 1
ATOM 2991 O O . MET A 1 389 ? -19.012 -13.749 5.060 1.00 82.06 389 MET A O 1
ATOM 2995 N N . SER A 1 390 ? -17.541 -12.167 5.620 1.00 90.06 390 SER A N 1
ATOM 2996 C CA . SER A 1 390 ? -18.273 -11.733 6.814 1.00 90.06 390 SER A CA 1
ATOM 2997 C C . SER A 1 390 ? -19.518 -10.956 6.399 1.00 90.06 390 SER A C 1
ATOM 2999 O O . SER A 1 390 ? -19.421 -9.802 5.991 1.00 90.06 390 SER A O 1
ATOM 3001 N N . LYS A 1 391 ? -20.706 -11.558 6.544 1.00 93.44 391 LYS A N 1
ATOM 3002 C CA . LYS A 1 391 ? -21.976 -10.911 6.162 1.00 93.44 391 LYS A CA 1
ATOM 3003 C C . LYS A 1 391 ? -22.192 -9.569 6.863 1.00 93.44 391 LYS A C 1
ATOM 3005 O O . LYS A 1 391 ? -22.617 -8.618 6.222 1.00 93.44 391 LYS A O 1
ATOM 3010 N N . VAL A 1 392 ? -21.851 -9.469 8.150 1.00 95.69 392 VAL A N 1
ATOM 3011 C CA . VAL A 1 392 ? -21.968 -8.207 8.904 1.00 95.69 392 VAL A CA 1
ATOM 3012 C C . VAL A 1 392 ? -21.020 -7.141 8.355 1.00 95.69 392 VAL A C 1
ATOM 3014 O O . VAL A 1 392 ? -21.444 -6.012 8.146 1.00 95.69 392 VAL A O 1
ATOM 3017 N N . ASP A 1 393 ? -19.747 -7.473 8.110 1.00 95.88 393 ASP A N 1
ATOM 3018 C CA . ASP A 1 393 ? -18.794 -6.485 7.584 1.00 95.88 393 ASP A CA 1
ATOM 3019 C C . ASP A 1 393 ? -19.145 -6.092 6.141 1.00 95.88 393 ASP A C 1
ATOM 3021 O O . ASP A 1 393 ? -19.052 -4.918 5.793 1.00 95.88 393 ASP A O 1
ATOM 3025 N N . ASN A 1 394 ? -19.641 -7.037 5.338 1.00 95.12 394 ASN A N 1
ATOM 3026 C CA . ASN A 1 394 ? -20.154 -6.772 3.995 1.00 95.12 394 ASN A CA 1
ATOM 3027 C C . ASN A 1 394 ? -21.366 -5.831 4.024 1.00 95.12 394 ASN A C 1
ATOM 3029 O O . ASN A 1 394 ? -21.427 -4.914 3.213 1.00 95.12 394 ASN A O 1
ATOM 3033 N N . GLU A 1 395 ? -22.297 -5.995 4.971 1.00 95.81 395 GLU A N 1
ATOM 3034 C CA . GLU A 1 395 ? -23.416 -5.059 5.156 1.00 95.81 395 GLU A CA 1
ATOM 3035 C C . GLU A 1 395 ? -22.934 -3.678 5.613 1.00 95.81 395 GLU A C 1
ATOM 3037 O O . GLU A 1 395 ? -23.387 -2.676 5.073 1.00 95.81 395 GLU A O 1
ATOM 3042 N N . ILE A 1 396 ? -21.969 -3.598 6.537 1.00 96.69 396 ILE A N 1
ATOM 3043 C CA . ILE A 1 396 ? -21.370 -2.318 6.961 1.00 96.69 396 ILE A CA 1
ATOM 3044 C C . ILE A 1 396 ? -20.749 -1.581 5.769 1.00 96.69 396 ILE A C 1
ATOM 3046 O O . ILE A 1 396 ? -20.956 -0.377 5.617 1.00 96.69 396 ILE A O 1
ATOM 3050 N N . VAL A 1 397 ? -20.006 -2.296 4.919 1.00 95.06 397 VAL A N 1
ATOM 3051 C CA . VAL A 1 397 ? -19.391 -1.738 3.707 1.00 95.06 397 VAL A CA 1
ATOM 3052 C C . VAL A 1 397 ? -20.460 -1.320 2.694 1.00 95.06 397 VAL A C 1
ATOM 3054 O O . VAL A 1 397 ? -20.420 -0.188 2.213 1.00 95.06 397 VAL A O 1
ATOM 3057 N N . ARG A 1 398 ? -21.440 -2.189 2.408 1.00 94.69 398 ARG A N 1
ATOM 3058 C CA . ARG A 1 398 ? -22.526 -1.944 1.442 1.00 94.69 398 ARG A CA 1
ATOM 3059 C C . ARG A 1 398 ? -23.377 -0.736 1.829 1.00 94.69 398 ARG A C 1
ATOM 3061 O O . ARG A 1 398 ? -23.646 0.115 0.990 1.00 94.69 398 ARG A O 1
ATOM 3068 N N . LEU A 1 399 ? -23.748 -0.645 3.105 1.00 95.31 399 LEU A N 1
ATOM 3069 C CA . LEU A 1 399 ? -24.523 0.457 3.681 1.00 95.31 399 LEU A CA 1
ATOM 3070 C C . LEU A 1 399 ? -23.670 1.713 3.938 1.00 95.31 399 LEU A C 1
ATOM 3072 O O . LEU A 1 399 ? -24.190 2.726 4.397 1.00 95.31 399 LEU A O 1
ATOM 3076 N N . LYS A 1 400 ? -22.358 1.663 3.656 1.00 93.56 400 LYS A N 1
ATOM 3077 C CA . LYS A 1 400 ? -21.396 2.763 3.841 1.00 93.56 400 LYS A CA 1
ATOM 3078 C C . LYS A 1 400 ? -21.378 3.325 5.273 1.00 93.56 400 LYS A C 1
ATOM 3080 O O . LYS A 1 400 ? -21.109 4.516 5.459 1.00 93.56 400 LYS A O 1
ATOM 3085 N N . LEU A 1 401 ? -21.617 2.477 6.278 1.00 95.56 401 LEU A N 1
ATOM 3086 C CA . LEU A 1 401 ? -21.712 2.894 7.680 1.00 95.56 401 LEU A CA 1
ATOM 3087 C C . LEU A 1 401 ? -20.353 3.338 8.225 1.00 95.56 401 LEU A C 1
ATOM 3089 O O . LEU A 1 401 ? -19.332 2.672 8.038 1.00 95.56 401 LEU A O 1
ATOM 3093 N N . ASN A 1 402 ? -20.344 4.453 8.953 1.00 94.69 402 ASN A N 1
ATOM 3094 C CA . ASN A 1 402 ? -19.133 5.028 9.531 1.00 94.69 402 ASN A CA 1
ATOM 3095 C C . ASN A 1 402 ? -18.933 4.571 10.987 1.00 94.69 402 ASN A C 1
ATOM 3097 O O . ASN A 1 402 ? -19.013 5.360 11.926 1.00 94.69 402 ASN A O 1
ATOM 3101 N N . ILE A 1 403 ? -18.692 3.271 11.184 1.00 94.94 403 ILE A N 1
ATOM 3102 C CA . ILE A 1 403 ? -18.538 2.692 12.525 1.00 94.94 403 ILE A CA 1
ATOM 3103 C C . ILE A 1 403 ? -17.051 2.544 12.869 1.00 94.94 403 ILE A C 1
ATOM 3105 O O . ILE A 1 403 ? -16.369 1.633 12.395 1.00 94.94 403 ILE A O 1
ATOM 3109 N N . GLY A 1 404 ? -16.550 3.456 13.706 1.00 93.38 404 GLY A N 1
ATOM 3110 C CA . GLY A 1 404 ? -15.174 3.442 14.217 1.00 93.38 404 GLY A CA 1
ATOM 3111 C C . GLY A 1 404 ? -14.974 2.552 15.440 1.00 93.38 404 GLY A C 1
ATOM 3112 O O . GLY A 1 404 ? -15.907 1.905 15.893 1.00 93.38 404 GLY A O 1
ATOM 3113 N N . MET A 1 405 ? -13.762 2.527 15.995 1.00 94.81 405 MET A N 1
ATOM 3114 C CA . MET A 1 405 ? -13.474 1.875 17.285 1.00 94.81 405 MET A CA 1
ATOM 3115 C C . MET A 1 405 ? -14.272 2.530 18.430 1.00 94.81 405 MET A C 1
ATOM 3117 O O . MET A 1 405 ? -14.702 3.677 18.277 1.00 94.81 405 MET A O 1
ATOM 3121 N N . PRO A 1 406 ? -14.485 1.843 19.570 1.00 94.88 406 PRO A N 1
ATOM 3122 C CA . PRO A 1 406 ? -14.997 2.510 20.765 1.00 94.88 406 PRO A CA 1
ATOM 3123 C C . PRO A 1 406 ? -14.122 3.707 21.165 1.00 94.88 406 PRO A C 1
ATOM 3125 O O . PRO A 1 406 ? -12.948 3.790 20.802 1.00 94.88 406 PRO A O 1
ATOM 3128 N N . ALA A 1 407 ? -14.719 4.655 21.886 1.00 93.19 407 ALA A N 1
ATOM 3129 C CA . ALA A 1 407 ? -14.029 5.866 22.309 1.00 93.19 407 ALA A CA 1
ATOM 3130 C C . ALA A 1 407 ? -12.846 5.548 23.239 1.00 93.19 407 ALA A C 1
ATOM 3132 O O . ALA A 1 407 ? -12.909 4.631 24.057 1.00 93.19 407 ALA A O 1
ATOM 3133 N N . LYS A 1 408 ? -11.792 6.366 23.145 1.00 93.75 408 LYS A N 1
ATOM 3134 C CA . LYS A 1 408 ? -10.647 6.335 24.069 1.00 93.75 408 LYS A CA 1
ATOM 3135 C C . LYS A 1 408 ? -10.953 6.956 25.431 1.00 93.75 408 LYS A C 1
ATOM 3137 O O . LYS A 1 408 ? -10.118 6.894 26.325 1.00 93.75 408 LYS A O 1
ATOM 3142 N N . THR A 1 409 ? -12.129 7.557 25.577 1.00 92.56 409 THR A N 1
ATOM 3143 C CA . THR A 1 409 ? -12.586 8.157 26.821 1.00 92.56 409 THR A CA 1
ATOM 3144 C C . THR A 1 409 ? -13.915 7.550 27.245 1.00 92.56 409 THR A C 1
ATOM 3146 O O . THR A 1 409 ? -14.788 7.266 26.420 1.00 92.56 409 THR A O 1
ATOM 3149 N N . ILE A 1 410 ? -14.079 7.355 28.549 1.00 90.00 410 ILE A N 1
ATOM 3150 C CA . ILE A 1 410 ? -15.349 6.965 29.162 1.00 90.00 410 ILE A CA 1
ATOM 3151 C C . ILE A 1 410 ? -15.656 8.002 30.230 1.00 90.00 410 ILE A C 1
ATOM 3153 O O . ILE A 1 410 ? -14.878 8.173 31.159 1.00 90.00 410 ILE A O 1
ATOM 3157 N N . ARG A 1 411 ? -16.790 8.704 30.100 1.00 84.56 411 ARG A N 1
ATOM 3158 C CA . ARG A 1 411 ? -17.251 9.700 31.091 1.00 84.56 411 ARG A CA 1
ATOM 3159 C C . ARG A 1 411 ? -16.176 10.747 31.446 1.00 84.56 411 ARG A C 1
ATOM 3161 O O . ARG A 1 411 ? -15.992 11.083 32.607 1.00 84.56 411 ARG A O 1
ATOM 3168 N N . GLY A 1 412 ? -15.451 11.230 30.436 1.00 85.31 412 GLY A N 1
ATOM 3169 C CA . GLY A 1 412 ? -14.382 12.226 30.596 1.00 85.31 412 GLY A CA 1
ATOM 3170 C C . GLY A 1 412 ? -13.023 11.663 31.026 1.00 85.31 412 GLY A C 1
ATOM 3171 O O . GLY A 1 412 ? -12.056 12.413 31.066 1.00 85.31 412 GLY A O 1
ATOM 3172 N N . ILE A 1 413 ? -12.920 10.360 31.297 1.00 87.56 413 ILE A N 1
ATOM 3173 C CA . ILE A 1 413 ? -11.679 9.712 31.736 1.00 87.56 413 ILE A CA 1
ATOM 3174 C C . ILE A 1 413 ? -10.979 9.100 30.535 1.00 87.56 413 ILE A C 1
ATOM 3176 O O . ILE A 1 413 ? -11.591 8.323 29.799 1.00 87.56 413 ILE A O 1
ATOM 3180 N N . GLU A 1 414 ? -9.703 9.427 30.350 1.00 92.19 414 GLU A N 1
ATOM 3181 C CA . GLU A 1 414 ? -8.860 8.809 29.331 1.00 92.19 414 GLU A CA 1
ATOM 3182 C C . GLU A 1 414 ? -8.419 7.401 29.755 1.00 92.19 414 GLU A C 1
ATOM 3184 O O . GLU A 1 414 ? -7.901 7.181 30.856 1.00 92.19 414 GLU A O 1
ATOM 3189 N N . LEU A 1 415 ? -8.675 6.436 28.870 1.00 93.06 415 LEU A N 1
ATOM 3190 C CA . LEU A 1 415 ? -8.367 5.029 29.091 1.00 93.06 415 LEU A CA 1
ATOM 3191 C C . LEU A 1 415 ? -6.889 4.747 28.829 1.00 93.06 415 LEU A C 1
ATOM 3193 O O . LEU A 1 415 ? -6.333 5.223 27.836 1.00 93.06 415 LEU A O 1
ATOM 3197 N N . THR A 1 416 ? -6.274 3.895 29.652 1.00 92.88 416 THR A N 1
ATOM 3198 C CA . THR A 1 416 ? -4.958 3.334 29.301 1.00 92.88 416 THR A CA 1
ATOM 3199 C C . THR A 1 416 ? -5.057 2.456 28.050 1.00 92.88 416 THR A C 1
ATOM 3201 O O . THR A 1 416 ? -6.145 1.987 27.688 1.00 92.88 416 THR A O 1
ATOM 3204 N N . PRO A 1 417 ? -3.931 2.183 27.363 1.00 92.06 417 PRO A N 1
ATOM 3205 C CA . PRO A 1 417 ? -3.904 1.245 26.247 1.00 92.06 417 PRO A CA 1
ATOM 3206 C C . PRO A 1 417 ? -4.540 -0.115 26.569 1.00 92.06 417 PRO A C 1
ATOM 3208 O O . PRO A 1 417 ? -5.256 -0.645 25.711 1.00 92.06 417 PRO A O 1
ATOM 3211 N N . GLU A 1 418 ? -4.319 -0.632 27.781 1.00 92.69 418 GLU A N 1
ATOM 3212 C CA . GLU A 1 418 ? -4.838 -1.892 28.323 1.00 92.69 418 GLU A CA 1
ATOM 3213 C C . GLU A 1 418 ? -6.352 -1.826 28.555 1.00 92.69 418 GLU A C 1
ATOM 3215 O O . GLU A 1 418 ? -7.093 -2.687 28.076 1.00 92.69 418 GLU A O 1
ATOM 3220 N N . GLU A 1 419 ? -6.840 -0.773 29.216 1.00 94.62 419 GLU A N 1
ATOM 3221 C CA . GLU A 1 419 ? -8.275 -0.553 29.432 1.00 94.62 419 GLU A CA 1
ATOM 3222 C C . GLU A 1 419 ? -9.020 -0.383 28.109 1.00 94.62 419 GLU A C 1
ATOM 3224 O O . GLU A 1 419 ? -10.087 -0.962 27.914 1.00 94.62 419 GLU A O 1
ATOM 3229 N N . HIS A 1 420 ? -8.447 0.366 27.162 1.00 95.50 420 HIS A N 1
ATOM 3230 C CA . HIS A 1 420 ? -9.026 0.532 25.834 1.00 95.50 420 HIS A CA 1
ATOM 3231 C C . HIS A 1 420 ? -9.004 -0.780 25.034 1.00 95.50 420 HIS A C 1
ATOM 3233 O O . HIS A 1 420 ? -9.925 -1.054 24.263 1.00 95.50 420 HIS A O 1
ATOM 3239 N N . ASP A 1 421 ? -7.971 -1.615 25.200 1.00 95.06 421 ASP A N 1
ATOM 3240 C CA . ASP A 1 421 ? -7.940 -2.959 24.615 1.00 95.06 421 ASP A CA 1
ATOM 3241 C C . ASP A 1 421 ? -9.068 -3.843 25.152 1.00 95.06 421 ASP A C 1
ATOM 3243 O O . ASP A 1 421 ? -9.835 -4.410 24.367 1.00 95.06 421 ASP A O 1
ATOM 3247 N N . LYS A 1 422 ? -9.231 -3.867 26.478 1.00 95.50 422 LYS A N 1
ATOM 3248 C CA . LYS A 1 422 ? -10.313 -4.578 27.161 1.00 95.50 422 LYS A CA 1
ATOM 3249 C C . LYS A 1 422 ? -11.683 -4.032 26.750 1.00 95.50 422 LYS A C 1
ATOM 3251 O O . LYS A 1 422 ? -12.590 -4.808 26.464 1.00 95.50 422 LYS A O 1
ATOM 3256 N N . TYR A 1 423 ? -11.834 -2.712 26.627 1.00 96.44 423 TYR A N 1
ATOM 3257 C CA . TYR A 1 423 ? -13.075 -2.075 26.184 1.00 96.44 423 TYR A CA 1
ATOM 3258 C C . TYR A 1 423 ? -13.453 -2.482 24.751 1.00 96.44 423 TYR A C 1
ATOM 3260 O O . TYR A 1 423 ? -14.607 -2.835 24.483 1.00 96.44 423 TYR A O 1
ATOM 3268 N N . ALA A 1 424 ? -12.488 -2.489 23.827 1.00 96.44 424 ALA A N 1
ATOM 3269 C CA . ALA A 1 424 ? -12.699 -2.948 22.455 1.00 96.44 424 ALA A CA 1
ATOM 3270 C C . ALA A 1 424 ? -13.105 -4.423 22.390 1.00 96.44 424 ALA A C 1
ATOM 3272 O O . ALA A 1 424 ? -14.005 -4.786 21.633 1.00 96.44 424 ALA A O 1
ATOM 3273 N N . GLU A 1 425 ? -12.486 -5.267 23.210 1.00 96.38 425 GLU A N 1
ATOM 3274 C CA . GLU A 1 425 ? -12.829 -6.682 23.307 1.00 96.38 425 GLU A CA 1
ATOM 3275 C C . GLU A 1 425 ? -14.237 -6.919 23.869 1.00 96.38 425 GLU A C 1
ATOM 3277 O O . GLU A 1 425 ? -15.037 -7.620 23.242 1.00 96.38 425 GLU A O 1
ATOM 3282 N N . LEU A 1 426 ? -14.554 -6.300 25.009 1.00 96.50 426 LEU A N 1
ATOM 3283 C CA . LEU A 1 426 ? -15.828 -6.466 25.711 1.00 96.50 426 LEU A CA 1
ATOM 3284 C C . LEU A 1 426 ? -17.017 -5.887 24.941 1.00 96.50 426 LEU A C 1
ATOM 3286 O O . LEU A 1 426 ? -18.119 -6.420 25.035 1.00 96.50 426 LEU A O 1
ATOM 3290 N N . SER A 1 427 ? -16.816 -4.811 24.178 1.00 96.69 427 SER A N 1
ATOM 3291 C CA . SER A 1 427 ? -17.880 -4.234 23.347 1.00 96.69 427 SER A CA 1
ATOM 3292 C C . SER A 1 427 ? -18.031 -4.966 22.012 1.00 96.69 427 SER A C 1
ATOM 3294 O O . SER A 1 427 ? -19.147 -5.255 21.583 1.00 96.69 427 SER A O 1
ATOM 3296 N N . GLY A 1 428 ? -16.918 -5.284 21.349 1.00 96.56 428 GLY A N 1
ATOM 3297 C CA . GLY A 1 428 ? -16.919 -5.766 19.972 1.00 96.56 428 GLY A CA 1
ATOM 3298 C C . GLY A 1 428 ? -17.357 -7.222 19.817 1.00 96.56 428 GLY A C 1
ATOM 3299 O O . GLY A 1 428 ? -18.187 -7.519 18.955 1.00 96.56 428 GLY A O 1
ATOM 3300 N N . LYS A 1 429 ? -16.834 -8.134 20.648 1.00 96.12 429 LYS A N 1
ATOM 3301 C CA . LYS A 1 429 ? -17.108 -9.577 20.529 1.00 96.12 429 LYS A CA 1
ATOM 3302 C C . LYS A 1 429 ? -18.599 -9.919 20.662 1.00 96.12 429 LYS A C 1
ATOM 3304 O O . LYS A 1 429 ? -19.128 -10.564 19.753 1.00 96.12 429 LYS A O 1
ATOM 3309 N N . PRO A 1 430 ? -19.306 -9.496 21.727 1.00 96.81 430 PRO A N 1
ATOM 3310 C CA . PRO A 1 430 ? -20.717 -9.839 21.871 1.00 96.81 430 PRO A CA 1
ATOM 3311 C C . PRO A 1 430 ? -21.609 -9.085 20.871 1.00 96.81 430 PRO A C 1
ATOM 3313 O O . PRO A 1 430 ? -22.584 -9.658 20.384 1.00 96.81 430 PRO A O 1
ATOM 3316 N N . ALA A 1 431 ? -21.243 -7.858 20.470 1.00 97.31 431 ALA A N 1
ATOM 3317 C CA . ALA A 1 431 ? -21.933 -7.152 19.387 1.00 97.31 431 ALA A CA 1
ATOM 3318 C C . ALA A 1 431 ? -21.876 -7.941 18.078 1.00 97.31 431 ALA A C 1
ATOM 3320 O O . ALA A 1 431 ? -22.900 -8.139 17.426 1.00 97.31 431 ALA A O 1
ATOM 3321 N N . LYS A 1 432 ? -20.689 -8.443 17.720 1.00 96.94 432 LYS A N 1
ATOM 3322 C CA . LYS A 1 432 ? -20.495 -9.255 16.520 1.00 96.94 432 LYS A CA 1
ATOM 3323 C C . LYS A 1 432 ? -21.331 -10.533 16.565 1.00 96.94 432 LYS A C 1
ATOM 3325 O O . LYS A 1 432 ? -22.051 -10.805 15.611 1.00 96.94 432 LYS A O 1
ATOM 3330 N N . GLN A 1 433 ? -21.313 -11.256 17.685 1.00 96.38 433 GLN A N 1
ATOM 3331 C CA . GLN A 1 433 ? -22.124 -12.467 17.869 1.00 96.38 433 GLN A CA 1
ATOM 3332 C C . GLN A 1 433 ? -23.625 -12.200 17.697 1.00 96.38 433 GLN A C 1
ATOM 3334 O O . GLN A 1 433 ? -24.323 -12.982 17.052 1.00 96.38 433 GLN A O 1
ATOM 3339 N N . GLN A 1 434 ? -24.131 -11.091 18.245 1.00 96.69 434 GLN A N 1
ATOM 3340 C CA . GLN A 1 434 ? -25.538 -10.723 18.102 1.00 96.69 434 GLN A CA 1
ATOM 3341 C C . GLN A 1 434 ? -25.878 -10.325 16.660 1.00 96.69 434 GLN A C 1
ATOM 3343 O O . GLN A 1 434 ? -26.900 -10.756 16.125 1.00 96.69 434 GLN A O 1
ATOM 3348 N N . LEU A 1 435 ? -25.015 -9.545 16.005 1.00 97.00 435 LEU A N 1
ATOM 3349 C CA . LEU A 1 435 ? -25.201 -9.156 14.608 1.00 97.00 435 LEU A CA 1
ATOM 3350 C C . LEU A 1 435 ? -25.149 -10.351 13.663 1.00 97.00 435 LEU A C 1
ATOM 3352 O O . LEU A 1 435 ? -25.942 -10.405 12.731 1.00 97.00 435 LEU A O 1
ATOM 3356 N N . ASP A 1 436 ? -24.281 -11.330 13.913 1.00 95.81 436 ASP A N 1
ATOM 3357 C CA . ASP A 1 436 ? -24.235 -12.550 13.109 1.00 95.81 436 ASP A CA 1
ATOM 3358 C C . ASP A 1 436 ? -25.562 -13.319 13.179 1.00 95.81 436 ASP A C 1
ATOM 3360 O O . ASP A 1 436 ? -26.038 -13.798 12.151 1.00 95.81 436 ASP A O 1
ATOM 3364 N N . LYS A 1 437 ? -26.226 -13.374 14.340 1.00 95.50 437 LYS A N 1
ATOM 3365 C CA . LYS A 1 437 ? -27.573 -13.967 14.450 1.00 95.50 437 LYS A CA 1
ATOM 3366 C C . LYS A 1 437 ? -28.612 -13.169 13.659 1.00 95.50 437 LYS A C 1
ATOM 3368 O O . LYS A 1 437 ? -29.410 -13.749 12.927 1.00 95.50 437 LYS A O 1
ATOM 3373 N N . ILE A 1 438 ? -28.585 -11.841 13.781 1.00 95.50 438 ILE A N 1
ATOM 3374 C CA . ILE A 1 438 ? -29.556 -10.948 13.134 1.00 95.50 438 ILE A CA 1
ATOM 3375 C C . ILE A 1 438 ? -29.413 -10.993 11.609 1.00 95.50 438 ILE A C 1
ATOM 3377 O O . ILE A 1 438 ? -30.398 -11.239 10.915 1.00 95.50 438 ILE A O 1
ATOM 3381 N N . VAL A 1 439 ? -28.198 -10.800 11.090 1.00 95.19 439 VAL A N 1
ATOM 3382 C CA . VAL A 1 439 ? -27.910 -10.706 9.648 1.00 95.19 439 VAL A CA 1
ATOM 3383 C C . VAL A 1 439 ? -28.146 -12.038 8.927 1.00 95.19 439 VAL A C 1
ATOM 3385 O O . VAL A 1 439 ? -28.477 -12.055 7.742 1.00 95.19 439 VAL A O 1
ATOM 3388 N N . ASN A 1 440 ? -28.033 -13.168 9.630 1.00 93.69 440 ASN A N 1
ATOM 3389 C CA . ASN A 1 440 ? -28.364 -14.482 9.077 1.00 93.69 440 ASN A CA 1
ATOM 3390 C C . ASN A 1 440 ? -29.866 -14.819 9.111 1.00 93.69 440 ASN A C 1
ATOM 3392 O O . ASN A 1 440 ? -30.263 -15.818 8.514 1.00 93.69 440 ASN A O 1
ATOM 3396 N N . SER A 1 441 ? -30.706 -14.018 9.773 1.00 93.75 441 SER A N 1
ATOM 3397 C CA . SER A 1 441 ? -32.144 -14.291 9.862 1.00 93.75 441 SER A CA 1
ATOM 3398 C C . SER A 1 441 ? -32.871 -14.046 8.532 1.00 93.75 441 SER A C 1
ATOM 3400 O O . SER A 1 441 ? -32.510 -13.155 7.762 1.00 93.75 441 SER A O 1
ATOM 3402 N N . ALA A 1 442 ? -33.961 -14.780 8.281 1.00 91.56 442 ALA A N 1
ATOM 3403 C CA . ALA A 1 442 ? -34.823 -14.536 7.118 1.00 91.56 442 ALA A CA 1
ATOM 3404 C C . ALA A 1 442 ? -35.393 -13.106 7.116 1.00 91.56 442 ALA A C 1
ATOM 3406 O O . ALA A 1 442 ? -35.449 -12.456 6.074 1.00 91.56 442 ALA A O 1
ATOM 3407 N N . SER A 1 443 ? -35.723 -12.584 8.306 1.00 90.75 443 SER A N 1
ATOM 3408 C CA . SER A 1 443 ? -36.250 -11.227 8.478 1.00 90.75 443 SER A CA 1
ATOM 3409 C C . SER A 1 443 ? -35.287 -10.141 7.994 1.00 90.75 443 SER A C 1
ATOM 3411 O O . SER A 1 443 ? -35.733 -9.088 7.554 1.00 90.75 443 SER A O 1
ATOM 3413 N N . TRP A 1 444 ? -33.972 -10.385 8.043 1.00 93.50 444 TRP A N 1
ATOM 3414 C CA . TRP A 1 444 ? -32.970 -9.408 7.627 1.00 93.50 444 TRP A CA 1
ATOM 3415 C C . TRP A 1 444 ? -33.044 -9.099 6.135 1.00 93.50 444 TRP A C 1
ATOM 3417 O O . TRP A 1 444 ? -32.952 -7.936 5.746 1.00 93.50 444 TRP A O 1
ATOM 3427 N N . LYS A 1 445 ? -33.258 -10.123 5.298 1.00 91.00 445 LYS A N 1
ATOM 3428 C CA . LYS A 1 445 ? -33.304 -9.973 3.836 1.00 91.00 445 LYS A CA 1
ATOM 3429 C C . LYS A 1 445 ? -34.390 -8.992 3.392 1.00 91.00 445 LYS A C 1
ATOM 3431 O O . LYS A 1 445 ? -34.138 -8.195 2.497 1.00 91.00 445 LYS A O 1
ATOM 3436 N N . ASN A 1 446 ? -35.532 -9.006 4.078 1.00 92.00 446 ASN A N 1
ATOM 3437 C CA . ASN A 1 446 ? -36.717 -8.226 3.720 1.00 92.00 446 ASN A CA 1
ATOM 3438 C C . ASN A 1 446 ? -36.731 -6.809 4.323 1.00 92.00 446 ASN A C 1
ATOM 3440 O O . ASN A 1 446 ? -37.672 -6.056 4.090 1.00 92.00 446 ASN A O 1
ATOM 3444 N N . ARG A 1 447 ? -35.724 -6.431 5.123 1.00 94.69 447 ARG A N 1
ATOM 3445 C CA . ARG A 1 447 ? -35.629 -5.077 5.693 1.00 94.69 447 ARG A CA 1
ATOM 3446 C C . ARG A 1 447 ? -35.037 -4.096 4.684 1.00 94.69 447 ARG A C 1
ATOM 3448 O O . ARG A 1 447 ? -34.104 -4.442 3.958 1.00 94.69 447 ARG A O 1
ATOM 3455 N N . ASN A 1 448 ? -35.536 -2.861 4.71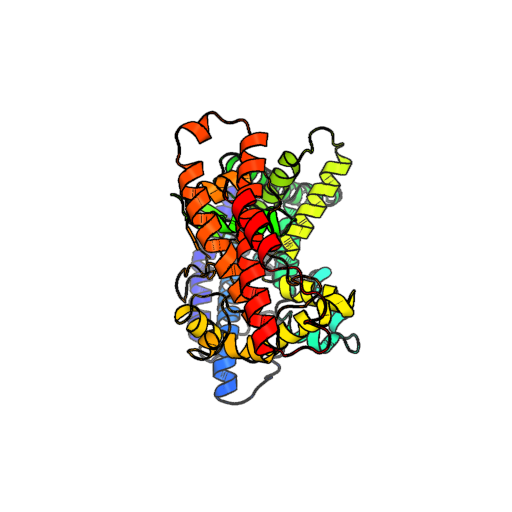0 1.00 96.81 448 ASN A N 1
ATOM 3456 C CA . ASN A 1 448 ? -34.932 -1.753 3.975 1.00 96.81 448 ASN A CA 1
ATOM 3457 C C . ASN A 1 448 ? -33.560 -1.366 4.559 1.00 96.81 448 ASN A C 1
ATOM 3459 O O . ASN A 1 448 ? -33.192 -1.759 5.673 1.00 96.81 448 ASN A O 1
ATOM 3463 N N . ASP A 1 449 ? -32.795 -0.606 3.782 1.00 96.88 449 ASP A N 1
ATOM 3464 C CA . ASP A 1 449 ? -31.416 -0.266 4.118 1.00 96.88 449 ASP A CA 1
ATOM 3465 C C . ASP A 1 449 ? -31.312 0.665 5.334 1.00 96.88 449 ASP A C 1
ATOM 3467 O O . ASP A 1 449 ? -30.413 0.463 6.155 1.00 96.88 449 ASP A O 1
ATOM 3471 N N . GLU A 1 450 ? -32.258 1.593 5.547 1.00 96.75 450 GLU A N 1
ATOM 3472 C CA . GLU A 1 450 ? -32.245 2.423 6.759 1.00 96.75 450 GLU A CA 1
ATOM 3473 C C . GLU A 1 450 ? -32.478 1.593 8.026 1.00 96.75 450 GLU A C 1
ATOM 3475 O O . GLU A 1 450 ? -31.806 1.801 9.037 1.00 96.75 450 GLU A O 1
ATOM 3480 N N . ALA A 1 451 ? -33.405 0.632 8.000 1.00 96.38 451 ALA A N 1
ATOM 3481 C CA . ALA A 1 451 ? -33.660 -0.238 9.143 1.00 96.38 451 ALA A CA 1
ATOM 3482 C C . ALA A 1 451 ? -32.447 -1.124 9.438 1.00 96.38 451 ALA A C 1
ATOM 3484 O O . ALA A 1 451 ? -32.072 -1.281 10.601 1.00 96.38 451 ALA A O 1
ATOM 3485 N N . LYS A 1 452 ? -31.805 -1.673 8.399 1.00 97.69 452 LYS A N 1
ATOM 3486 C CA . LYS A 1 452 ? -30.564 -2.444 8.547 1.00 97.69 452 LYS A CA 1
ATOM 3487 C C . LYS A 1 452 ? -29.463 -1.604 9.195 1.00 97.69 452 LYS A C 1
ATOM 3489 O O . LYS A 1 452 ? -28.860 -2.050 10.173 1.00 97.69 452 LYS A O 1
ATOM 3494 N N . ALA A 1 453 ? -29.254 -0.381 8.709 1.00 97.44 453 ALA A N 1
ATOM 3495 C CA . ALA A 1 453 ? -28.277 0.553 9.257 1.00 97.44 453 ALA A CA 1
ATOM 3496 C C . ALA A 1 453 ? -28.527 0.839 10.747 1.00 97.44 453 ALA A C 1
ATOM 3498 O O . ALA A 1 453 ? -27.649 0.603 11.580 1.00 97.44 453 ALA A O 1
ATOM 3499 N N . ARG A 1 454 ? -29.761 1.235 11.096 1.00 97.25 454 ARG A N 1
ATOM 3500 C CA . ARG A 1 454 ? -30.158 1.530 12.483 1.00 97.25 454 ARG A CA 1
ATOM 3501 C C . ARG A 1 454 ? -29.974 0.332 13.410 1.00 97.25 454 ARG A C 1
ATOM 3503 O O . ARG A 1 454 ? -29.540 0.505 14.544 1.00 97.25 454 ARG A O 1
ATOM 3510 N N . ILE A 1 455 ? -30.294 -0.881 12.954 1.00 97.25 455 ILE A N 1
ATOM 3511 C CA . ILE A 1 455 ? -30.115 -2.098 13.759 1.00 97.25 455 ILE A CA 1
ATOM 3512 C C . ILE A 1 455 ? -28.631 -2.343 14.043 1.00 97.25 455 ILE A C 1
ATOM 3514 O O . ILE A 1 455 ? -28.276 -2.614 15.191 1.00 97.25 455 ILE A O 1
ATOM 3518 N N . ILE A 1 456 ? -27.765 -2.229 13.030 1.00 97.50 456 ILE A N 1
ATOM 3519 C CA . ILE A 1 456 ? -26.320 -2.424 13.207 1.00 97.50 456 ILE A CA 1
ATOM 3520 C C . ILE A 1 456 ? -25.770 -1.421 14.222 1.00 97.50 456 ILE A C 1
ATOM 3522 O O . ILE A 1 456 ? -25.107 -1.815 15.184 1.00 97.50 456 ILE A O 1
ATOM 3526 N N . GLU A 1 457 ? -26.081 -0.139 14.042 1.00 97.12 457 GLU A N 1
ATOM 3527 C CA . GLU A 1 457 ? -25.631 0.926 14.939 1.00 97.12 457 GLU A CA 1
ATOM 3528 C C . GLU A 1 457 ? -26.169 0.747 16.359 1.00 97.12 457 GLU A C 1
ATOM 3530 O O . GLU A 1 457 ? -25.397 0.841 17.316 1.00 97.12 457 GLU A O 1
ATOM 3535 N N . LYS A 1 458 ? -27.460 0.413 16.509 1.00 96.75 458 LYS A N 1
ATOM 3536 C CA . LYS A 1 458 ? -28.080 0.156 17.816 1.00 96.75 458 LYS A CA 1
ATOM 3537 C C . LYS A 1 458 ? -27.356 -0.969 18.546 1.00 96.75 458 LYS A C 1
ATOM 3539 O O . LYS A 1 458 ? -26.948 -0.774 19.683 1.00 96.75 458 LYS A O 1
ATOM 3544 N N . VAL A 1 459 ? -27.134 -2.117 17.901 1.00 97.31 459 VAL A N 1
ATOM 3545 C CA . VAL A 1 459 ? -26.453 -3.256 18.542 1.00 97.31 459 VAL A CA 1
ATOM 3546 C C . VAL A 1 459 ? -25.033 -2.881 18.961 1.00 97.31 459 VAL A C 1
ATOM 3548 O O . VAL A 1 459 ? -24.647 -3.137 20.103 1.00 97.31 459 VAL A O 1
ATOM 3551 N N . VAL A 1 460 ? -24.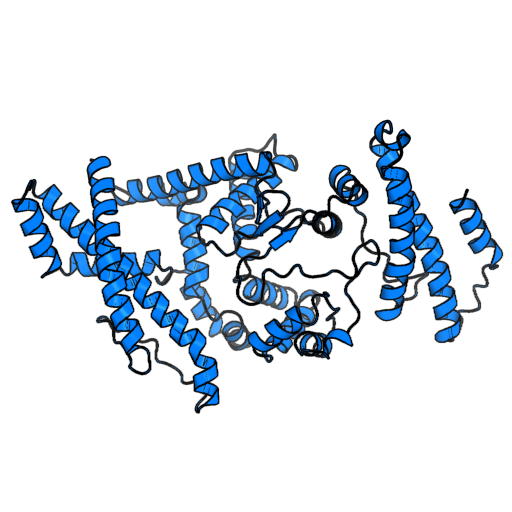262 -2.235 18.081 1.00 97.31 460 VAL A N 1
ATOM 3552 C CA . VAL A 1 460 ? -22.899 -1.786 18.411 1.00 97.31 460 VAL A CA 1
ATOM 3553 C C . VAL A 1 460 ? -22.908 -0.832 19.610 1.00 97.31 460 VAL A C 1
ATOM 3555 O O . VAL A 1 460 ? -22.128 -1.015 20.547 1.00 97.31 460 VAL A O 1
ATOM 3558 N N . ASN A 1 461 ? -23.799 0.159 19.616 1.00 96.38 461 ASN A N 1
ATOM 3559 C CA . ASN A 1 461 ? -23.881 1.154 20.684 1.00 96.38 461 ASN A CA 1
ATOM 3560 C C . ASN A 1 461 ? -24.359 0.551 22.009 1.00 96.38 461 ASN A C 1
ATOM 3562 O O . ASN A 1 461 ? -23.792 0.869 23.054 1.00 96.38 461 ASN A O 1
ATOM 3566 N N . THR A 1 462 ? -25.316 -0.379 21.979 1.00 96.25 462 THR A N 1
ATOM 3567 C CA . THR A 1 462 ? -25.771 -1.105 23.170 1.00 96.25 462 THR A CA 1
ATOM 3568 C C . THR A 1 462 ? -24.606 -1.825 23.842 1.00 96.25 462 THR A C 1
ATOM 3570 O O . THR A 1 462 ? -24.384 -1.648 25.038 1.00 96.25 462 THR A O 1
ATOM 3573 N N . PHE A 1 463 ? -23.815 -2.603 23.098 1.00 96.88 463 PHE A N 1
ATOM 3574 C CA . PHE A 1 463 ? -22.690 -3.341 23.684 1.00 96.88 463 PHE A CA 1
ATOM 3575 C C . PHE A 1 463 ? -21.521 -2.447 24.102 1.00 96.88 463 PHE A C 1
ATOM 3577 O O . PHE A 1 463 ? -20.845 -2.761 25.083 1.00 96.88 463 PHE A O 1
ATOM 3584 N N . ARG A 1 464 ? -21.316 -1.302 23.441 1.00 96.25 464 ARG A N 1
ATOM 3585 C CA . ARG A 1 464 ? -20.396 -0.264 23.932 1.00 96.25 464 ARG A CA 1
ATOM 3586 C C . ARG A 1 464 ? -20.831 0.290 25.276 1.00 96.25 464 ARG A C 1
ATOM 3588 O O . ARG A 1 464 ? -20.001 0.377 26.171 1.00 96.25 464 ARG A O 1
ATOM 3595 N N . LEU A 1 465 ? -22.114 0.605 25.442 1.00 94.12 465 LEU A N 1
ATOM 3596 C CA . LEU A 1 465 ? -22.640 1.083 26.718 1.00 94.12 465 LEU A CA 1
ATOM 3597 C C . LEU A 1 465 ? -22.459 0.032 27.824 1.00 94.12 465 LEU A C 1
ATOM 3599 O O . LEU A 1 465 ? -22.011 0.367 28.916 1.00 94.12 465 LEU A O 1
ATOM 3603 N N . ARG A 1 466 ? -22.724 -1.252 27.541 1.00 93.19 466 ARG A N 1
ATOM 3604 C CA . ARG A 1 466 ? -22.491 -2.328 28.526 1.00 93.19 466 ARG A CA 1
ATOM 3605 C C . ARG A 1 466 ? -21.027 -2.411 28.937 1.00 93.19 466 ARG A C 1
ATOM 3607 O O . ARG A 1 466 ? -20.712 -2.452 30.122 1.00 93.19 466 ARG A O 1
ATOM 3614 N N . ALA A 1 467 ? -20.134 -2.444 27.952 1.00 95.19 467 ALA A N 1
ATOM 3615 C CA . ALA A 1 467 ? -18.709 -2.580 28.200 1.00 95.19 467 ALA A CA 1
ATOM 3616 C C . ALA A 1 467 ? -18.130 -1.341 28.894 1.00 95.19 467 ALA A C 1
ATOM 3618 O O . ALA A 1 467 ? -17.284 -1.489 29.769 1.00 95.19 467 ALA A O 1
ATOM 3619 N N . SER A 1 468 ? -18.617 -0.136 28.579 1.00 93.19 468 SER A N 1
ATOM 3620 C CA . SER A 1 468 ? -18.144 1.086 29.229 1.00 93.19 468 SER A CA 1
ATOM 3621 C C . SER A 1 468 ? -18.504 1.130 30.712 1.00 93.19 468 SER A C 1
ATOM 3623 O O . SER A 1 468 ? -17.692 1.583 31.511 1.00 93.19 468 SER A O 1
ATOM 3625 N N . LEU A 1 469 ? -19.667 0.595 31.105 1.00 90.56 469 LEU A N 1
ATOM 3626 C CA . LEU A 1 469 ? -20.050 0.446 32.512 1.00 90.56 469 LEU A CA 1
ATOM 3627 C C . LEU A 1 469 ? -19.140 -0.533 33.262 1.00 90.56 469 LEU A C 1
ATOM 3629 O O . LEU A 1 469 ? -18.792 -0.272 34.411 1.00 90.56 469 LEU A O 1
ATOM 3633 N N . ILE A 1 470 ? -18.751 -1.642 32.624 1.00 91.69 470 ILE A N 1
ATOM 3634 C CA . ILE A 1 470 ? -17.826 -2.624 33.211 1.00 91.69 470 ILE A CA 1
ATOM 3635 C C . ILE A 1 470 ? -16.449 -1.985 33.414 1.00 91.69 470 ILE A C 1
ATOM 3637 O O . ILE A 1 470 ? -15.936 -1.981 34.526 1.00 91.69 470 ILE A O 1
ATOM 3641 N N . ILE A 1 471 ? -15.896 -1.37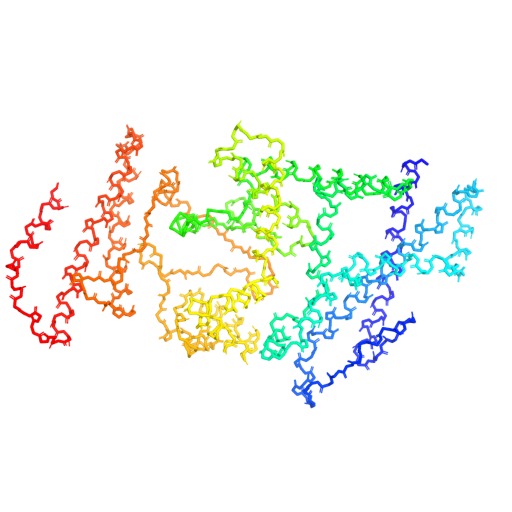3 32.364 1.00 92.00 471 ILE A N 1
ATOM 3642 C CA . ILE A 1 471 ? -14.586 -0.713 32.421 1.00 92.00 471 ILE A CA 1
ATOM 3643 C C . ILE A 1 471 ? -14.588 0.434 33.432 1.00 92.00 471 ILE A C 1
ATOM 3645 O O . ILE A 1 471 ? -13.644 0.576 34.196 1.00 92.00 471 ILE A O 1
ATOM 3649 N N . TYR A 1 472 ? -15.661 1.224 33.495 1.00 87.00 472 TYR A N 1
ATOM 3650 C CA . TYR A 1 472 ? -15.775 2.301 34.476 1.00 87.00 472 TYR A CA 1
ATOM 3651 C C . TYR A 1 472 ? -15.740 1.782 35.920 1.00 87.00 472 TYR A C 1
ATOM 3653 O O . TYR A 1 472 ? -15.061 2.370 36.756 1.00 87.00 472 TYR A O 1
ATOM 3661 N N . LYS A 1 473 ? -16.432 0.669 36.212 1.00 86.69 473 LYS A N 1
ATOM 3662 C CA . LYS A 1 473 ? -16.386 0.025 37.536 1.00 86.69 473 LYS A CA 1
ATOM 3663 C C . LYS A 1 473 ? -14.982 -0.486 37.878 1.00 86.69 473 LYS A C 1
ATOM 3665 O O . LYS A 1 473 ? -14.581 -0.387 39.033 1.00 86.69 473 LYS A O 1
ATOM 3670 N N . ASP A 1 474 ? -14.251 -1.018 36.900 1.00 87.00 474 ASP A N 1
ATOM 3671 C CA . ASP A 1 474 ? -12.869 -1.472 37.095 1.00 87.00 474 ASP A CA 1
ATOM 3672 C C . ASP A 1 474 ? -11.938 -0.281 37.391 1.00 87.00 474 ASP A C 1
ATOM 3674 O O . ASP A 1 474 ? -11.198 -0.306 38.372 1.00 87.00 474 ASP A O 1
ATOM 3678 N N . ILE A 1 475 ? -12.052 0.810 36.623 1.00 85.38 475 ILE A N 1
ATOM 3679 C CA . ILE A 1 475 ? -11.260 2.037 36.818 1.00 85.38 475 ILE A CA 1
ATOM 3680 C C . ILE A 1 475 ? -11.509 2.660 38.196 1.00 85.38 475 ILE A C 1
ATOM 3682 O O . ILE A 1 475 ? -10.553 3.045 38.867 1.00 85.38 475 ILE A O 1
ATOM 3686 N N . ASP A 1 476 ? -12.774 2.760 38.618 1.00 80.31 476 ASP A N 1
ATOM 3687 C CA . ASP A 1 476 ? -13.157 3.300 39.931 1.00 80.31 476 ASP A CA 1
ATOM 3688 C C . ASP A 1 476 ? -12.494 2.518 41.078 1.00 80.31 476 ASP A C 1
ATOM 3690 O O . ASP A 1 476 ? -11.960 3.098 42.024 1.00 80.31 476 ASP A O 1
ATOM 3694 N N . ARG A 1 477 ? -12.441 1.185 40.951 1.00 79.38 477 ARG A N 1
ATOM 3695 C CA . ARG A 1 477 ? -11.799 0.301 41.933 1.00 79.38 477 ARG A CA 1
ATOM 3696 C C . ARG A 1 477 ? -10.278 0.424 41.940 1.00 79.38 477 ARG A C 1
ATOM 3698 O O . ARG A 1 477 ? -9.678 0.423 43.013 1.00 79.38 477 ARG A O 1
ATOM 3705 N N . GLU A 1 478 ? -9.658 0.486 40.765 1.00 80.56 478 GLU A N 1
ATOM 3706 C CA . GLU A 1 478 ? -8.203 0.385 40.619 1.00 80.56 478 GLU A CA 1
ATOM 3707 C C . GLU A 1 478 ? -7.484 1.726 40.799 1.00 80.56 478 GLU A C 1
ATOM 3709 O O . GLU A 1 478 ? -6.429 1.776 41.431 1.00 80.56 478 GLU A O 1
ATOM 3714 N N . ARG A 1 479 ? -8.040 2.828 40.276 1.00 78.12 479 ARG A N 1
ATOM 3715 C CA . ARG A 1 479 ? -7.327 4.115 40.211 1.00 78.12 479 ARG A CA 1
ATOM 3716 C C . ARG A 1 479 ? -7.560 5.048 41.402 1.00 78.12 479 ARG A C 1
ATOM 3718 O O . ARG A 1 479 ? -6.845 6.040 41.498 1.00 78.12 479 ARG A O 1
ATOM 3725 N N . LYS A 1 480 ? -8.524 4.763 42.294 1.00 65.94 480 LYS A N 1
ATOM 3726 C CA . LYS A 1 480 ? -8.840 5.562 43.507 1.00 65.94 480 LYS A CA 1
ATOM 3727 C C . LYS A 1 480 ? -8.826 7.087 43.278 1.00 65.94 480 LYS A C 1
ATOM 3729 O O . LYS A 1 480 ? -8.295 7.838 44.092 1.00 65.94 480 LYS A O 1
ATOM 3734 N N . ILE A 1 481 ? -9.360 7.551 42.151 1.00 61.53 481 ILE A N 1
ATOM 3735 C CA . ILE A 1 481 ? -9.264 8.961 41.754 1.00 61.53 481 ILE A CA 1
ATOM 3736 C C . ILE A 1 481 ? -10.048 9.825 42.769 1.00 61.53 481 ILE A C 1
ATOM 3738 O O . ILE A 1 481 ? -11.196 9.526 43.104 1.00 61.53 481 ILE A O 1
ATOM 3742 N N . GLU A 1 482 ? -9.443 10.890 43.304 1.00 48.12 482 GLU A N 1
ATOM 3743 C CA . GLU A 1 482 ? -10.109 11.775 44.273 1.00 48.12 482 GLU A CA 1
ATOM 3744 C C . GLU A 1 482 ? -11.274 12.542 43.620 1.00 48.12 482 GLU A C 1
ATOM 3746 O O . GLU A 1 482 ? -11.167 13.056 42.510 1.00 48.12 482 GLU A O 1
ATOM 3751 N N . GLY A 1 483 ? -12.430 12.593 44.295 1.00 52.47 483 GLY A N 1
ATOM 3752 C CA . GLY A 1 483 ? -13.665 13.201 43.767 1.00 52.47 483 GLY A CA 1
ATOM 3753 C C . GLY A 1 483 ? -14.475 12.309 42.813 1.00 52.47 483 GLY A C 1
ATOM 3754 O O . GLY A 1 483 ? -15.628 12.617 42.512 1.00 52.47 483 GLY A O 1
ATOM 3755 N N . PHE A 1 484 ? -13.925 11.162 42.418 1.00 47.12 484 PHE A N 1
ATOM 3756 C CA . PHE A 1 484 ? -14.516 10.221 41.463 1.00 47.12 484 PHE A CA 1
ATOM 3757 C C . PHE A 1 484 ? -15.776 9.515 41.995 1.00 47.12 484 PHE A C 1
ATOM 3759 O O . PHE A 1 484 ? -16.693 9.219 41.236 1.00 47.12 484 PHE A O 1
ATOM 3766 N N . GLY A 1 485 ? -15.885 9.360 43.320 1.00 45.44 485 GLY A N 1
ATOM 3767 C CA . GLY A 1 485 ? -17.061 8.799 43.999 1.00 45.44 485 GLY A CA 1
ATOM 3768 C C . GLY A 1 485 ? -18.198 9.789 44.304 1.00 45.44 485 GLY A C 1
ATOM 3769 O O . GLY A 1 485 ? -19.214 9.375 44.867 1.00 45.44 485 GLY A O 1
ATOM 3770 N N . LYS A 1 486 ? -18.068 11.090 43.981 1.00 43.12 486 LYS A N 1
ATOM 3771 C CA . LYS A 1 486 ? -19.113 12.096 44.291 1.00 43.12 486 LYS A CA 1
ATOM 3772 C C . LYS A 1 486 ? -20.233 12.168 43.253 1.00 43.12 486 LYS A C 1
ATOM 3774 O O . LYS A 1 486 ? -21.327 12.614 43.584 1.00 43.12 486 LYS A O 1
ATOM 3779 N N . THR A 1 487 ? -20.033 11.640 42.048 1.00 43.12 487 THR A N 1
ATOM 3780 C CA . THR A 1 487 ? -21.140 11.291 41.144 1.00 43.12 487 THR A CA 1
ATOM 3781 C C . THR A 1 487 ? -21.560 9.845 41.400 1.00 43.12 487 THR A C 1
ATOM 3783 O O . THR A 1 487 ? -21.427 8.967 40.552 1.00 43.12 487 THR A O 1
ATOM 3786 N N . ARG A 1 488 ? -22.126 9.585 42.588 1.00 39.44 488 ARG A N 1
ATOM 3787 C CA . ARG A 1 488 ? -23.026 8.439 42.783 1.00 39.44 488 ARG A CA 1
ATOM 3788 C C . ARG A 1 488 ? -24.255 8.656 41.895 1.00 39.44 488 ARG A C 1
ATOM 3790 O O . ARG A 1 488 ? -25.311 9.064 42.366 1.00 39.44 488 ARG A O 1
ATOM 3797 N N . PHE A 1 489 ? -24.144 8.371 40.601 1.00 43.75 489 PHE A N 1
ATOM 3798 C CA . PHE A 1 489 ? -25.320 7.889 39.895 1.00 43.75 489 PHE A CA 1
ATOM 3799 C C . PHE A 1 489 ? -25.638 6.537 40.513 1.00 43.75 489 PHE A C 1
ATOM 3801 O O . PHE A 1 489 ? -24.788 5.643 40.522 1.00 43.75 489 PHE A O 1
ATOM 3808 N N . LYS A 1 490 ? -26.836 6.433 41.098 1.00 43.25 490 LYS A N 1
ATOM 3809 C CA . LYS A 1 490 ? -27.393 5.174 41.584 1.00 43.25 490 LYS A CA 1
ATOM 3810 C C . LYS A 1 490 ? -27.107 4.122 40.520 1.00 43.25 490 LYS A C 1
ATOM 3812 O O . LYS A 1 490 ? -27.512 4.282 39.372 1.00 43.25 490 LYS A O 1
ATOM 3817 N N . THR A 1 491 ? -26.391 3.070 40.891 1.00 45.47 491 THR A N 1
ATOM 3818 C CA . THR A 1 491 ? -26.140 1.886 40.058 1.00 45.47 491 THR A CA 1
ATOM 3819 C C . THR A 1 491 ? -27.414 1.370 39.372 1.00 45.47 491 THR A C 1
ATOM 3821 O O . THR A 1 491 ? -27.323 0.802 38.288 1.00 45.47 491 THR A O 1
ATOM 3824 N N . GLU A 1 492 ? -28.582 1.683 39.941 1.00 42.72 492 GLU A N 1
ATOM 3825 C CA . GLU A 1 492 ? -29.919 1.514 39.369 1.00 42.72 492 GLU A CA 1
ATOM 3826 C C . GLU A 1 492 ? -30.097 2.150 37.979 1.00 42.72 492 GLU A C 1
ATOM 3828 O O . GLU A 1 492 ? -30.565 1.449 37.096 1.00 42.72 492 GLU A O 1
ATOM 3833 N N . SER A 1 493 ? -29.668 3.393 37.697 1.00 50.03 493 SER A N 1
ATOM 3834 C CA . SER A 1 493 ? -29.959 4.025 36.388 1.00 50.03 493 SER A CA 1
ATOM 3835 C C . SER A 1 493 ? -29.144 3.430 35.237 1.00 50.03 493 SER A C 1
ATOM 3837 O O . SER A 1 493 ? -29.616 3.333 34.108 1.00 50.03 493 SER A O 1
ATOM 3839 N N . GLY A 1 494 ? -27.917 2.981 35.516 1.00 45.81 494 GLY A N 1
ATOM 3840 C CA . GLY A 1 494 ? -27.096 2.266 34.540 1.00 45.81 494 GLY A CA 1
ATOM 3841 C C . GLY A 1 494 ? -27.640 0.869 34.247 1.00 45.81 494 GLY A C 1
ATOM 3842 O O . GLY A 1 494 ? -27.605 0.435 33.098 1.00 45.81 494 GLY A O 1
ATOM 3843 N N . GLU A 1 495 ? -28.163 0.176 35.263 1.00 46.84 495 GLU A N 1
ATOM 3844 C CA . GLU A 1 495 ? -28.840 -1.117 35.105 1.00 46.84 495 GLU A CA 1
ATOM 3845 C C . GLU A 1 495 ? -30.219 -0.984 34.452 1.00 46.84 495 GLU A C 1
ATOM 3847 O O . GLU A 1 495 ? -30.620 -1.858 33.688 1.00 46.84 495 GLU A O 1
ATOM 3852 N N . GLU A 1 496 ? -30.918 0.121 34.684 1.00 49.22 496 GLU A N 1
ATOM 3853 C CA . GLU A 1 496 ? -32.195 0.449 34.060 1.00 49.22 496 GLU A CA 1
ATOM 3854 C C . GLU A 1 496 ? -32.006 0.799 32.580 1.00 49.22 496 GLU A C 1
ATOM 3856 O O . GLU A 1 496 ? -32.648 0.181 31.736 1.00 49.22 496 GLU A O 1
ATOM 3861 N N . MET A 1 497 ? -31.006 1.622 32.232 1.00 47.16 497 MET A N 1
ATOM 3862 C CA . MET A 1 497 ? -30.581 1.829 30.838 1.00 47.16 497 MET A CA 1
ATOM 3863 C C . MET A 1 497 ? -30.099 0.528 30.180 1.00 47.16 497 MET A C 1
ATOM 3865 O O . MET A 1 497 ? -30.299 0.322 28.984 1.00 47.16 497 MET A O 1
ATOM 3869 N N . LEU A 1 498 ? -29.465 -0.378 30.937 1.00 42.81 498 LEU A N 1
ATOM 3870 C CA . LEU A 1 498 ? -29.071 -1.699 30.443 1.00 42.81 498 LEU A CA 1
ATOM 3871 C C . LEU A 1 498 ? -30.293 -2.571 30.140 1.00 42.81 498 LEU A C 1
ATOM 3873 O O . LEU A 1 498 ? -30.313 -3.219 29.095 1.00 42.81 498 LEU A O 1
ATOM 3877 N N . ARG A 1 499 ? -31.287 -2.591 31.041 1.00 52.81 499 ARG A N 1
ATOM 3878 C CA . ARG A 1 499 ? -32.565 -3.306 30.890 1.00 52.81 499 ARG A CA 1
ATOM 3879 C C . ARG A 1 499 ? -33.384 -2.740 29.736 1.00 52.81 499 ARG A C 1
ATOM 3881 O O . ARG A 1 499 ? -33.948 -3.512 28.969 1.00 52.81 499 ARG A O 1
ATOM 3888 N N . GLU A 1 500 ? -33.405 -1.424 29.576 1.00 47.00 500 GLU A N 1
ATOM 3889 C CA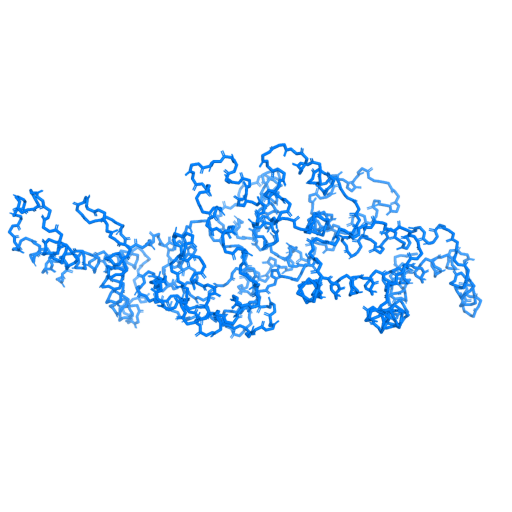 . GLU A 1 500 ? -34.107 -0.731 28.497 1.00 47.00 500 GLU A CA 1
ATOM 3890 C C . GLU A 1 500 ? -33.406 -0.909 27.144 1.00 47.00 500 GLU A C 1
ATOM 3892 O O . GLU A 1 500 ? -34.067 -1.099 26.133 1.00 47.00 500 GLU A O 1
ATOM 3897 N N . ALA A 1 501 ? -32.070 -0.959 27.112 1.00 39.75 501 ALA A N 1
ATOM 3898 C CA . ALA A 1 501 ? -31.315 -1.301 25.905 1.00 39.75 501 ALA A CA 1
ATOM 3899 C C . ALA A 1 501 ? -31.292 -2.814 25.592 1.00 39.75 501 ALA A C 1
ATOM 3901 O O . ALA A 1 501 ? -30.819 -3.207 24.520 1.00 39.75 501 ALA A O 1
ATOM 3902 N N . LEU A 1 502 ? -31.693 -3.665 26.548 1.00 41.34 502 LEU A N 1
ATOM 3903 C CA . LEU A 1 502 ? -31.854 -5.121 26.407 1.00 41.34 502 LEU A CA 1
ATOM 3904 C C . LEU A 1 502 ? -33.244 -5.511 25.891 1.00 41.34 502 LEU A C 1
ATOM 3906 O O . LEU A 1 502 ? -33.330 -6.498 25.160 1.00 41.34 502 LEU A O 1
ATOM 3910 N N . LYS A 1 503 ? -34.286 -4.777 26.297 1.00 44.09 503 LYS A N 1
ATOM 3911 C CA . LYS A 1 503 ? -35.623 -4.826 25.692 1.00 44.09 503 LYS A CA 1
ATOM 3912 C C . LYS A 1 503 ? -35.584 -4.280 24.260 1.00 44.09 503 LYS A C 1
ATOM 3914 O O . LYS A 1 503 ? -36.364 -4.808 23.440 1.00 44.09 503 LYS A O 1
#

Organism: NCBI:txid1805029